Protein AF-A0AA43DIK2-F1 (afdb_monomer_lite)

Radius of gyration: 22.51 Å; chains: 1; bounding box: 60×52×58 Å

Sequence (444 aa):
MSSDTIATRGNHQPVWRYIPAGSDETRAGTTGIYTNPFGPLITGAAKLGAVPDFGFFAVPGVEPPTPFDVFPGAPSVTMGGTIVFKGNYTVGGIGRTGVFFRILKNKAIPSSEGALEPAAGTQPVVMIANNTDTIIPGTTTVFGSTSPPSAAGPKVVFAGFDNEETPTRGGIYLAPLAHKPQLRTLVRIGEPVPGQSASQTFKHLGEGGAFDGRYVGFWGAWGTATKTVRLYCPTEGSKDRIDYCNRQLVCEDGTIEQDPNSTCDFTGCWQEKQVPVNQGIFVHDVSPGMTQVVATTDSGFNEFLFWNYSGKTPCVSATGHGQEGAEDDGEPARWRSSAFVAVSAGVGETFKAAFKAVKGDVVGIYLGHGPGQVIETVLDTTMAGQMLDPDAPTGSTITELGLEREGLRADWLAINAKMGIEGGTEEEGMAGIYVTRVPNTPRR

Secondary structure (DSSP, 8-state):
------EEEEE-S--EEE--TTS--EEE--EEEEE-TTSS-EEEEETTTTSGGGGGGSPTT-SS----SB--S--EEETTTEEEEEEEEEETTEEEEEEEEEE--SB-B--TT--BSS-B-SPPPEEEEETTT-BPTTSSPBPSEEPPPEEETTEEEEEEES-SSS-SSEEEEEEESSSSPPPEEEEETTSBPTTS-TT-BEEEE-S--EESSSEEEEEEEEEEEEEEEEEEPPSSS-HHHHHHHTT-EEBTTS-EE--TT-EEETTEEEEEEEEEEEEEEEEEETTTTEEEEEEEGGGT--B--EEEEESB-SS-BTTS-TTSS--TTPPBPEEEEE--EEEEE-TTSPEEEEEEEEETTEEEEEEE-STTSPPEEEEETTSBHHHH-TTSPTT-EEEEEEEEEEEEETTEEEEEEEEE-TT--GGG-EEEEEEEEPPPPP--

Structure (mmCIF, N/CA/C/O backbone):
data_AF-A0AA43DIK2-F1
#
_entry.id   AF-A0AA43DIK2-F1
#
loop_
_atom_site.group_PDB
_atom_site.id
_atom_site.type_symbol
_atom_site.label_atom_id
_atom_site.label_alt_id
_atom_site.label_comp_id
_atom_site.label_asym_id
_atom_site.label_entity_id
_atom_site.label_seq_id
_atom_site.pdbx_PDB_ins_code
_atom_site.Cartn_x
_atom_site.Cartn_y
_atom_site.Cartn_z
_atom_site.occupancy
_atom_site.B_iso_or_equiv
_atom_site.auth_seq_id
_atom_site.auth_comp_id
_atom_site.auth_asym_id
_atom_site.auth_atom_id
_atom_site.pdbx_PDB_model_num
ATOM 1 N N . MET A 1 1 ? -2.678 -23.392 -5.376 1.00 44.75 1 MET A N 1
ATOM 2 C CA . MET A 1 1 ? -1.212 -23.401 -5.557 1.00 44.75 1 MET A CA 1
ATOM 3 C C . MET A 1 1 ? -0.620 -22.712 -4.349 1.00 44.75 1 MET A C 1
ATOM 5 O O . MET A 1 1 ? -0.864 -21.525 -4.191 1.00 44.75 1 MET A O 1
ATOM 9 N N . SER A 1 2 ? 0.058 -23.455 -3.480 1.00 58.19 2 SER A N 1
ATOM 10 C CA . SER A 1 2 ? 0.969 -22.879 -2.491 1.00 58.19 2 SER A CA 1
ATOM 11 C C . SER A 1 2 ? 2.255 -22.493 -3.219 1.00 58.19 2 SER A C 1
ATOM 13 O O . SER A 1 2 ? 2.742 -23.249 -4.058 1.00 58.19 2 SER A O 1
ATOM 15 N N . SER A 1 3 ? 2.747 -21.290 -2.970 1.00 71.31 3 SER A N 1
ATOM 16 C CA . SER A 1 3 ? 3.990 -20.772 -3.528 1.00 71.31 3 SER A CA 1
ATOM 17 C C . SER A 1 3 ? 4.672 -20.017 -2.402 1.00 71.31 3 SER A C 1
ATOM 19 O O . SER A 1 3 ? 4.048 -19.157 -1.784 1.00 71.31 3 SER A O 1
ATOM 21 N N . ASP A 1 4 ? 5.937 -20.340 -2.156 1.00 82.81 4 ASP A N 1
ATOM 22 C CA . ASP A 1 4 ? 6.760 -19.711 -1.113 1.00 82.81 4 ASP A CA 1
ATOM 23 C C . ASP A 1 4 ? 7.413 -18.418 -1.637 1.00 82.81 4 ASP A C 1
ATOM 25 O O . ASP A 1 4 ? 8.458 -17.965 -1.166 1.00 82.81 4 ASP A O 1
ATOM 29 N N . THR A 1 5 ? 6.822 -17.853 -2.692 1.00 90.50 5 THR A N 1
ATOM 30 C CA . THR A 1 5 ? 7.352 -16.697 -3.393 1.00 90.50 5 THR A CA 1
ATOM 31 C C . THR A 1 5 ? 6.924 -15.429 -2.682 1.00 90.50 5 THR A C 1
ATOM 33 O O . THR A 1 5 ? 5.740 -15.109 -2.591 1.00 90.50 5 THR A O 1
ATOM 36 N N . ILE A 1 6 ? 7.919 -14.675 -2.244 1.00 90.56 6 ILE A N 1
ATOM 37 C CA . ILE A 1 6 ? 7.770 -13.330 -1.712 1.00 90.56 6 ILE A CA 1
ATOM 38 C C . ILE A 1 6 ? 8.215 -12.324 -2.768 1.00 90.56 6 ILE A C 1
ATOM 40 O O . ILE A 1 6 ? 9.059 -12.620 -3.617 1.00 90.56 6 ILE A O 1
ATOM 44 N N . ALA A 1 7 ? 7.661 -11.119 -2.720 1.00 93.12 7 ALA A N 1
ATOM 45 C CA . ALA A 1 7 ? 8.205 -9.987 -3.449 1.00 93.12 7 ALA A CA 1
ATOM 46 C C . ALA A 1 7 ? 8.251 -8.774 -2.528 1.00 93.12 7 ALA A C 1
ATOM 48 O O . ALA A 1 7 ? 7.276 -8.460 -1.850 1.00 93.12 7 ALA A O 1
ATOM 49 N N . THR A 1 8 ? 9.385 -8.088 -2.532 1.00 92.25 8 THR A N 1
ATOM 50 C CA . THR A 1 8 ? 9.589 -6.849 -1.788 1.00 92.25 8 THR A CA 1
ATOM 51 C C . THR A 1 8 ? 10.147 -5.792 -2.717 1.00 92.25 8 THR A C 1
ATOM 53 O O . THR A 1 8 ? 10.883 -6.103 -3.655 1.00 92.25 8 THR A O 1
ATOM 56 N N . ARG A 1 9 ? 9.820 -4.532 -2.450 1.00 91.56 9 ARG A N 1
ATOM 57 C CA . ARG A 1 9 ? 10.582 -3.418 -3.013 1.00 91.56 9 ARG A CA 1
ATOM 58 C C . ARG A 1 9 ? 11.816 -3.163 -2.152 1.00 91.56 9 ARG A C 1
ATOM 60 O O . ARG A 1 9 ? 11.814 -3.484 -0.964 1.00 91.56 9 ARG A O 1
ATOM 67 N N . GLY A 1 10 ? 12.838 -2.559 -2.731 1.00 86.94 10 GLY A N 1
ATOM 68 C CA . GLY A 1 10 ? 14.021 -2.127 -1.998 1.00 86.94 10 GLY A CA 1
ATOM 69 C C . GLY A 1 10 ? 14.669 -0.934 -2.676 1.00 86.94 10 GLY A C 1
ATOM 70 O O . GLY A 1 10 ? 14.583 -0.800 -3.895 1.00 86.94 10 GLY A O 1
ATOM 71 N N . ASN A 1 11 ? 15.298 -0.091 -1.864 1.00 85.00 11 ASN A N 1
ATOM 72 C CA . ASN A 1 11 ? 16.116 1.029 -2.311 1.00 85.00 11 ASN A CA 1
ATOM 73 C C . ASN A 1 11 ? 17.556 0.777 -1.858 1.00 85.00 11 ASN A C 1
ATOM 75 O O . ASN A 1 11 ? 17.777 0.256 -0.764 1.00 85.00 11 ASN A O 1
ATOM 79 N N . HIS A 1 12 ? 18.523 1.122 -2.696 1.00 84.00 12 HIS A N 1
ATOM 80 C CA . HIS A 1 12 ? 19.944 0.929 -2.442 1.00 84.00 12 HIS A CA 1
ATOM 81 C C . HIS A 1 12 ? 20.787 1.881 -3.301 1.00 84.00 12 HIS A C 1
ATOM 83 O O . HIS A 1 12 ? 20.282 2.585 -4.174 1.00 84.00 12 HIS A O 1
ATOM 89 N N . GLN A 1 13 ? 22.099 1.887 -3.073 1.00 82.75 13 GLN A N 1
ATOM 90 C CA . GLN A 1 13 ? 23.045 2.613 -3.923 1.00 82.75 13 GLN A CA 1
ATOM 91 C C . GLN A 1 13 ? 23.014 2.088 -5.371 1.00 82.75 13 GLN A C 1
ATOM 93 O O . GLN A 1 13 ? 22.699 0.914 -5.569 1.00 82.75 13 GLN A O 1
ATOM 98 N N . PRO A 1 14 ? 23.346 2.904 -6.389 1.00 86.12 14 PRO A N 1
ATOM 99 C CA . PRO A 1 14 ? 23.343 2.461 -7.784 1.00 86.12 14 PRO A CA 1
ATOM 100 C C . PRO A 1 14 ? 24.164 1.181 -8.004 1.00 86.12 14 PRO A C 1
ATOM 102 O O . PRO A 1 14 ? 25.296 1.082 -7.528 1.00 86.12 14 PRO A O 1
ATOM 105 N N . VAL A 1 15 ? 23.618 0.224 -8.759 1.00 89.31 15 VAL A N 1
ATOM 106 C CA . VAL A 1 15 ? 24.242 -1.094 -9.011 1.00 89.31 15 VAL A CA 1
ATOM 107 C C . VAL A 1 15 ? 24.810 -1.260 -10.414 1.00 89.31 15 VAL A C 1
ATOM 109 O O . VAL A 1 15 ? 25.481 -2.252 -10.675 1.00 89.31 15 VAL A O 1
ATOM 112 N N . TRP A 1 16 ? 24.549 -0.318 -11.320 1.00 89.75 16 TRP A N 1
ATOM 113 C CA . TRP A 1 16 ? 25.027 -0.400 -12.698 1.00 89.75 16 TRP A CA 1
ATOM 114 C C . TRP A 1 16 ? 25.695 0.891 -13.147 1.00 89.75 16 TRP A C 1
ATOM 116 O O . TRP A 1 16 ? 25.300 1.978 -12.721 1.00 89.75 16 TRP A O 1
ATOM 126 N N . ARG A 1 17 ? 26.680 0.774 -14.039 1.00 88.94 17 ARG A N 1
ATOM 127 C CA . ARG A 1 17 ? 27.332 1.904 -14.706 1.00 88.94 17 ARG A CA 1
ATOM 128 C C . ARG A 1 17 ? 27.213 1.734 -16.208 1.00 88.94 17 ARG A C 1
ATOM 130 O O . ARG A 1 17 ? 27.363 0.633 -16.722 1.00 88.94 17 ARG A O 1
ATOM 137 N N . TYR A 1 18 ? 26.914 2.812 -16.913 1.00 84.44 18 TYR A N 1
ATOM 138 C CA . TYR A 1 18 ? 26.860 2.803 -18.369 1.00 84.44 18 TYR A CA 1
ATOM 139 C C . TYR A 1 18 ? 27.142 4.199 -18.914 1.00 84.44 18 TYR A C 1
ATOM 141 O O . TYR A 1 18 ? 27.015 5.189 -18.196 1.00 84.44 18 TYR A O 1
ATOM 149 N N . ILE A 1 19 ? 27.529 4.279 -20.183 1.00 83.88 19 ILE A N 1
ATOM 150 C CA . ILE A 1 19 ? 27.784 5.543 -20.875 1.00 83.88 19 ILE A CA 1
ATOM 151 C C . ILE A 1 19 ? 26.661 5.733 -21.901 1.00 83.88 19 ILE A C 1
ATOM 153 O O . ILE A 1 19 ? 26.646 5.026 -22.914 1.00 83.88 19 ILE A O 1
ATOM 157 N N . PRO A 1 20 ? 25.687 6.626 -21.649 1.00 78.31 20 PRO A N 1
ATOM 158 C CA . PRO A 1 20 ? 24.719 7.014 -22.664 1.00 78.31 20 PRO A CA 1
ATOM 159 C C . PRO A 1 20 ? 25.410 7.633 -23.889 1.00 78.31 20 PRO A C 1
ATOM 161 O O . PRO A 1 20 ? 26.499 8.203 -23.809 1.00 78.31 20 PRO A O 1
ATOM 164 N N . ALA A 1 21 ? 24.783 7.513 -25.060 1.00 75.88 21 ALA A N 1
ATOM 165 C CA . ALA A 1 21 ? 25.370 8.001 -26.304 1.00 75.88 21 ALA A CA 1
ATOM 166 C C . ALA A 1 21 ? 25.598 9.524 -26.254 1.00 75.88 21 ALA A C 1
ATOM 168 O O . ALA A 1 21 ? 24.645 10.298 -26.198 1.00 75.88 21 ALA A O 1
ATOM 169 N N . GLY A 1 22 ? 26.865 9.945 -26.315 1.00 74.62 22 GLY A N 1
ATOM 170 C CA . GLY A 1 22 ? 27.247 11.359 -26.313 1.00 74.62 22 GLY A CA 1
ATOM 171 C C . GLY A 1 22 ? 27.252 12.034 -24.937 1.00 74.62 22 GLY A C 1
ATOM 172 O O . GLY A 1 22 ? 27.276 13.261 -24.892 1.00 74.62 22 GLY A O 1
ATOM 173 N N . SER A 1 23 ? 27.235 11.272 -23.838 1.00 78.94 23 SER A N 1
ATOM 174 C CA . SER A 1 23 ? 27.356 11.799 -22.472 1.00 78.94 23 SER A CA 1
ATOM 175 C C . SER A 1 23 ? 28.487 11.130 -21.683 1.00 78.94 23 SER A C 1
ATOM 177 O O . SER A 1 23 ? 29.141 10.209 -22.171 1.00 78.94 23 SER A O 1
ATOM 179 N N . ASP A 1 24 ? 28.686 11.579 -20.442 1.00 84.12 24 ASP A N 1
ATOM 180 C CA . ASP A 1 24 ? 29.606 10.964 -19.481 1.00 84.12 24 ASP A CA 1
ATOM 181 C C . ASP A 1 24 ? 29.020 9.690 -18.838 1.00 84.12 24 ASP A C 1
ATOM 183 O O . ASP A 1 24 ? 27.828 9.385 -18.975 1.00 84.12 24 ASP A O 1
ATOM 187 N N . GLU A 1 25 ? 29.870 8.943 -18.120 1.00 84.75 25 GLU A N 1
ATOM 188 C CA . GLU A 1 25 ? 29.469 7.776 -17.323 1.00 84.75 25 GLU A CA 1
ATOM 189 C C . GLU A 1 25 ? 28.326 8.133 -16.363 1.00 84.75 25 GLU A C 1
ATOM 191 O O . GLU A 1 25 ? 28.391 9.090 -15.594 1.00 84.75 25 GLU A O 1
ATOM 196 N N . THR A 1 26 ? 27.282 7.311 -16.383 1.00 84.75 26 THR A N 1
ATOM 197 C CA . THR A 1 26 ? 26.098 7.425 -15.535 1.00 84.75 26 THR A CA 1
ATOM 198 C C . THR A 1 26 ? 25.955 6.176 -14.668 1.00 84.75 26 THR A C 1
ATOM 200 O O . THR A 1 26 ? 26.284 5.064 -15.089 1.00 84.75 26 THR A O 1
ATOM 203 N N . ARG A 1 27 ? 25.429 6.343 -13.448 1.00 86.50 27 ARG A N 1
ATOM 204 C CA . ARG A 1 27 ? 25.120 5.247 -12.516 1.00 86.50 27 ARG A CA 1
ATOM 205 C C . ARG A 1 27 ? 23.607 5.054 -12.400 1.00 86.50 27 ARG A C 1
ATOM 207 O O . ARG A 1 27 ? 22.879 6.036 -12.329 1.00 86.50 27 ARG A O 1
ATOM 214 N N . ALA A 1 28 ? 23.135 3.809 -12.380 1.00 87.69 28 ALA A N 1
ATOM 215 C CA . ALA A 1 28 ? 21.707 3.478 -12.403 1.00 87.69 28 ALA A CA 1
ATOM 216 C C . ALA A 1 28 ? 21.341 2.304 -11.478 1.00 87.69 28 ALA A C 1
ATOM 218 O O . ALA A 1 28 ? 22.211 1.610 -10.946 1.00 87.69 28 ALA A O 1
ATOM 219 N N . GLY A 1 29 ? 20.034 2.078 -11.307 1.00 86.31 29 GLY A N 1
ATOM 220 C CA . GLY A 1 29 ? 19.485 0.993 -10.496 1.00 86.31 29 GLY A CA 1
ATOM 221 C C . GLY A 1 29 ? 19.552 1.275 -8.999 1.00 86.31 29 GLY A C 1
ATOM 222 O O . GLY A 1 29 ? 20.215 0.543 -8.283 1.00 86.31 29 GLY A O 1
ATOM 223 N N . THR A 1 30 ? 18.893 2.328 -8.519 1.00 87.94 30 THR A N 1
ATOM 224 C CA . THR A 1 30 ? 18.793 2.647 -7.077 1.00 87.94 30 THR A CA 1
ATOM 225 C C . THR A 1 30 ? 17.589 2.004 -6.392 1.00 87.94 30 THR A C 1
ATOM 227 O O . THR A 1 30 ? 17.483 2.010 -5.170 1.00 87.94 30 THR A O 1
ATOM 230 N N . THR A 1 31 ? 16.668 1.430 -7.166 1.00 91.12 31 THR A N 1
ATOM 231 C CA . THR A 1 31 ? 15.449 0.808 -6.650 1.00 91.12 31 THR A CA 1
ATOM 232 C C . THR A 1 31 ? 14.985 -0.336 -7.544 1.00 91.12 31 THR A C 1
ATOM 234 O O . THR A 1 31 ? 15.252 -0.364 -8.757 1.00 91.12 31 THR A O 1
ATOM 237 N N . GLY A 1 32 ? 14.274 -1.287 -6.945 1.00 94.88 32 GLY A N 1
ATOM 238 C CA . GLY A 1 32 ? 13.760 -2.458 -7.634 1.00 94.88 32 GLY A CA 1
ATOM 239 C C . GLY A 1 32 ? 12.756 -3.268 -6.825 1.00 94.88 32 GLY A C 1
ATOM 240 O O . GLY A 1 32 ? 12.466 -2.989 -5.661 1.00 94.88 32 GLY A O 1
ATOM 241 N N . ILE A 1 33 ? 12.225 -4.294 -7.485 1.00 97.38 33 ILE A N 1
ATOM 242 C CA . ILE A 1 33 ? 11.408 -5.354 -6.899 1.00 97.38 33 ILE A CA 1
ATOM 243 C C . ILE A 1 33 ? 12.242 -6.629 -6.900 1.00 97.38 33 ILE A C 1
ATOM 245 O O . ILE A 1 33 ? 12.646 -7.098 -7.966 1.00 97.38 33 ILE A O 1
ATOM 249 N N . TYR A 1 34 ? 12.445 -7.211 -5.724 1.00 96.44 34 TYR A N 1
ATOM 250 C CA . TYR A 1 34 ? 13.205 -8.439 -5.513 1.00 96.44 34 TYR A CA 1
ATOM 251 C C . TYR A 1 34 ? 12.265 -9.554 -5.094 1.00 96.44 34 TYR A C 1
ATOM 253 O O . TYR A 1 34 ? 11.326 -9.341 -4.326 1.00 96.44 34 TYR A O 1
ATOM 261 N N . THR A 1 35 ? 12.494 -10.745 -5.626 1.00 96.88 35 THR A N 1
ATOM 262 C CA . THR A 1 35 ? 11.601 -11.886 -5.434 1.00 96.88 35 THR A CA 1
ATOM 263 C C . THR A 1 35 ? 12.367 -13.194 -5.558 1.00 96.88 35 THR A C 1
ATOM 265 O O . THR A 1 35 ? 13.490 -13.205 -6.049 1.00 96.88 35 THR A O 1
ATOM 268 N N . ASN A 1 36 ? 11.792 -14.298 -5.095 1.00 96.12 36 ASN A N 1
ATOM 269 C CA . ASN A 1 36 ? 12.447 -15.604 -5.023 1.00 96.12 36 ASN A CA 1
ATOM 270 C C . ASN A 1 36 ? 11.628 -16.752 -5.660 1.00 96.12 36 ASN A C 1
ATOM 272 O O . ASN A 1 36 ? 11.556 -17.841 -5.088 1.00 96.12 36 ASN A O 1
ATOM 276 N N . PRO A 1 37 ? 11.015 -16.583 -6.849 1.00 94.94 37 PRO A N 1
ATOM 277 C CA . PRO A 1 37 ? 10.149 -17.611 -7.438 1.00 94.94 37 PRO A CA 1
ATOM 278 C C . PRO A 1 37 ? 10.877 -18.924 -7.760 1.00 94.94 37 PRO A C 1
ATOM 280 O O . PRO A 1 37 ? 10.233 -19.943 -7.997 1.00 94.94 37 PRO A O 1
ATOM 283 N N . PHE A 1 38 ? 12.213 -18.907 -7.780 1.00 94.12 38 PHE A N 1
ATOM 284 C CA . PHE A 1 38 ? 13.064 -20.045 -8.135 1.00 94.12 38 PHE A CA 1
ATOM 285 C C . PHE A 1 38 ? 14.027 -20.453 -7.005 1.00 94.12 38 PHE A C 1
ATOM 287 O O . PHE A 1 38 ? 14.971 -21.194 -7.262 1.00 94.12 38 PHE A O 1
ATOM 294 N N . GLY A 1 39 ? 13.804 -19.972 -5.773 1.00 92.19 39 GLY A N 1
ATOM 295 C CA . GLY A 1 39 ? 14.645 -20.238 -4.598 1.00 92.19 39 GLY A CA 1
ATOM 296 C C . GLY A 1 39 ? 15.538 -19.049 -4.218 1.00 92.19 39 GLY A C 1
ATOM 297 O O . GLY A 1 39 ? 15.253 -18.400 -3.212 1.00 92.19 39 GLY A O 1
ATOM 298 N N . PRO A 1 40 ? 16.594 -18.724 -4.991 1.00 94.00 40 PRO A N 1
ATOM 299 C CA . PRO A 1 40 ? 17.416 -17.539 -4.746 1.00 94.00 40 PRO A CA 1
ATOM 300 C C . PRO A 1 40 ? 16.645 -16.226 -4.921 1.00 94.00 40 PRO A C 1
ATOM 302 O O . PRO A 1 40 ? 15.728 -16.140 -5.742 1.00 94.00 40 PRO A O 1
ATOM 305 N N . LEU A 1 41 ? 17.064 -15.186 -4.193 1.00 95.06 41 LEU A N 1
ATOM 306 C CA . LEU A 1 41 ? 16.593 -13.817 -4.403 1.00 95.06 41 LEU A CA 1
ATOM 307 C C . LEU A 1 41 ? 17.121 -13.284 -5.745 1.00 95.06 41 LEU A C 1
ATOM 309 O O . LEU A 1 41 ? 18.322 -13.326 -6.001 1.00 95.06 41 LEU A O 1
ATOM 313 N N . ILE A 1 42 ? 16.226 -12.775 -6.588 1.00 96.00 42 ILE A N 1
ATOM 314 C CA . ILE A 1 42 ? 16.519 -12.234 -7.920 1.00 96.00 42 ILE A CA 1
ATOM 315 C C . ILE A 1 42 ? 15.807 -10.895 -8.144 1.00 96.00 42 ILE A C 1
ATOM 317 O O . ILE A 1 42 ? 14.808 -10.584 -7.490 1.00 96.00 42 ILE A O 1
ATOM 321 N N . THR A 1 43 ? 16.273 -10.127 -9.130 1.00 96.56 43 THR A N 1
ATOM 322 C CA . THR A 1 43 ? 15.630 -8.878 -9.564 1.00 96.56 43 THR A CA 1
ATOM 323 C C . THR A 1 43 ? 14.436 -9.158 -10.478 1.00 96.56 43 THR A C 1
ATOM 325 O O . THR A 1 43 ? 14.579 -9.617 -11.615 1.00 96.56 43 THR A O 1
ATOM 328 N N . GLY A 1 44 ? 13.238 -8.847 -9.989 1.00 97.00 44 GLY A N 1
ATOM 329 C CA . GLY A 1 44 ? 11.982 -8.919 -10.728 1.00 97.00 44 GLY A CA 1
ATOM 330 C C . GLY A 1 44 ? 11.714 -7.681 -11.588 1.00 97.00 44 GLY A C 1
ATOM 331 O O . GLY A 1 44 ? 11.296 -7.831 -12.732 1.00 97.00 44 GLY A O 1
ATOM 332 N N . ALA A 1 45 ? 11.988 -6.477 -11.084 1.00 97.56 45 ALA A N 1
ATOM 333 C CA . ALA A 1 45 ? 11.943 -5.204 -11.818 1.00 97.56 45 ALA A CA 1
ATOM 334 C C . ALA A 1 45 ? 12.991 -4.239 -11.239 1.00 97.56 45 ALA A C 1
ATOM 336 O O . ALA A 1 45 ? 13.333 -4.373 -10.067 1.00 97.56 45 ALA A O 1
ATOM 337 N N . ALA A 1 46 ? 13.506 -3.289 -12.023 1.00 96.00 46 ALA A N 1
ATOM 338 C CA . ALA A 1 46 ? 14.526 -2.345 -11.555 1.00 96.00 46 ALA A CA 1
ATOM 339 C C . ALA A 1 46 ? 14.501 -1.012 -12.313 1.00 96.00 46 ALA A C 1
ATOM 341 O O . ALA A 1 46 ? 14.089 -0.961 -13.475 1.00 96.00 46 ALA A O 1
ATOM 342 N N . LYS A 1 47 ? 15.037 0.045 -11.687 1.00 95.00 47 LYS A N 1
ATOM 343 C CA . LYS A 1 47 ? 15.351 1.353 -12.301 1.00 95.00 47 LYS A CA 1
ATOM 344 C C . LYS A 1 47 ? 16.564 1.262 -13.239 1.00 95.00 47 LYS A C 1
ATOM 346 O O . LYS A 1 47 ? 17.587 1.915 -13.056 1.00 95.00 47 LYS A O 1
ATOM 351 N N . LEU A 1 48 ? 16.461 0.380 -14.229 1.00 95.12 48 LEU A N 1
ATOM 352 C CA . LEU A 1 48 ? 17.490 0.098 -15.234 1.00 95.12 48 LEU A CA 1
ATOM 353 C C . LEU A 1 48 ? 16.943 0.182 -16.665 1.00 95.12 48 LEU A C 1
ATOM 355 O O . LEU A 1 48 ? 17.680 -0.061 -17.607 1.00 95.12 48 LEU A O 1
ATOM 359 N N . GLY A 1 49 ? 15.673 0.555 -16.851 1.00 94.81 49 GLY A N 1
ATOM 360 C CA . GLY A 1 49 ? 15.017 0.556 -18.164 1.00 94.81 49 GLY A CA 1
ATOM 361 C C . GLY A 1 49 ? 15.651 1.453 -19.238 1.00 94.81 49 GLY A C 1
ATOM 362 O O . GLY A 1 49 ? 15.448 1.197 -20.418 1.00 94.81 49 GLY A O 1
ATOM 363 N N . ALA A 1 50 ? 16.435 2.466 -18.854 1.00 91.75 50 ALA A N 1
ATOM 364 C CA . ALA A 1 50 ? 17.213 3.292 -19.790 1.00 91.75 50 ALA A CA 1
ATOM 365 C C . ALA A 1 50 ? 18.574 2.684 -20.173 1.00 91.75 50 ALA A C 1
ATOM 367 O O . ALA A 1 50 ? 19.218 3.151 -21.110 1.00 91.75 50 ALA A O 1
ATOM 368 N N . VAL A 1 51 ? 19.039 1.663 -19.448 1.00 92.94 51 VAL A N 1
ATOM 369 C CA . VAL A 1 51 ? 20.306 0.992 -19.747 1.00 92.94 51 VAL A CA 1
ATOM 370 C C . VAL A 1 51 ? 20.099 0.095 -20.973 1.00 92.94 51 VAL A C 1
ATOM 372 O O . VAL A 1 51 ? 19.173 -0.722 -20.954 1.00 92.94 51 VAL A O 1
ATOM 375 N N . PRO A 1 52 ? 20.950 0.180 -22.016 1.00 90.38 52 PRO A N 1
ATOM 376 C CA . PRO A 1 52 ? 20.767 -0.574 -23.261 1.00 90.38 52 PRO A CA 1
ATOM 377 C C . PRO A 1 52 ? 20.555 -2.084 -23.070 1.00 90.38 52 PRO A C 1
ATOM 379 O O . PRO A 1 52 ? 19.661 -2.661 -23.687 1.00 90.38 52 PRO A O 1
ATOM 382 N N . ASP A 1 53 ? 21.307 -2.706 -22.158 1.00 92.25 53 ASP A N 1
ATOM 383 C CA . ASP A 1 53 ? 21.218 -4.145 -21.866 1.00 92.25 53 ASP A CA 1
ATOM 384 C C . ASP A 1 53 ? 19.919 -4.544 -21.145 1.00 92.25 53 ASP A C 1
ATOM 386 O O . ASP A 1 53 ? 19.540 -5.716 -21.126 1.00 92.25 53 ASP A O 1
ATOM 390 N N . PHE A 1 54 ? 19.211 -3.577 -20.556 1.00 95.88 54 PHE A N 1
ATOM 391 C CA . PHE A 1 54 ? 18.087 -3.808 -19.652 1.00 95.88 54 PHE A CA 1
ATOM 392 C C . PHE A 1 54 ? 16.799 -3.099 -20.070 1.00 95.88 54 PHE A C 1
ATOM 394 O O . PHE A 1 54 ? 15.892 -2.930 -19.252 1.00 95.88 54 PHE A O 1
ATOM 401 N N . GLY A 1 55 ? 16.658 -2.754 -21.353 1.00 95.56 55 GLY A N 1
ATOM 402 C CA . GLY A 1 55 ? 15.452 -2.111 -21.890 1.00 95.56 55 GLY A CA 1
ATOM 403 C C . GLY A 1 55 ? 14.148 -2.885 -21.632 1.00 95.56 55 GLY A C 1
ATOM 404 O O . GLY A 1 55 ? 13.071 -2.302 -21.607 1.00 95.56 55 GLY A O 1
ATOM 405 N N . PHE A 1 56 ? 14.210 -4.189 -21.340 1.00 96.31 56 PHE A N 1
ATOM 406 C CA . PHE A 1 56 ? 13.039 -4.976 -20.925 1.00 96.31 56 PHE A CA 1
ATOM 407 C C . PHE A 1 56 ? 12.485 -4.597 -19.534 1.00 96.31 56 PHE A C 1
ATOM 409 O O . PHE A 1 56 ? 11.368 -4.999 -19.198 1.00 96.31 56 PHE A O 1
ATOM 416 N N . PHE A 1 57 ? 13.236 -3.841 -18.724 1.00 97.62 57 PHE A N 1
ATOM 417 C CA . PHE A 1 57 ? 12.751 -3.207 -17.493 1.00 97.62 57 PHE A CA 1
ATOM 418 C C . PHE A 1 57 ? 12.110 -1.832 -17.726 1.00 97.62 57 PHE A C 1
ATOM 420 O O . PHE A 1 57 ? 11.579 -1.258 -16.776 1.00 97.62 57 PHE A O 1
ATOM 427 N N . ALA A 1 58 ? 12.159 -1.290 -18.946 1.00 97.75 58 ALA A N 1
ATOM 428 C CA . ALA A 1 58 ? 11.594 0.017 -19.256 1.00 97.75 58 ALA A CA 1
ATOM 429 C C . ALA A 1 58 ? 10.069 0.047 -19.119 1.00 97.75 58 ALA A C 1
ATOM 431 O O . ALA A 1 58 ? 9.379 -0.976 -19.206 1.00 97.75 58 ALA A O 1
ATOM 432 N N . VAL A 1 59 ? 9.548 1.259 -18.944 1.00 97.81 59 VAL A N 1
ATOM 433 C CA . VAL A 1 59 ? 8.116 1.540 -18.985 1.00 97.81 59 VAL A CA 1
ATOM 434 C C . VAL A 1 59 ? 7.584 1.174 -20.379 1.00 97.81 59 VAL A C 1
ATOM 436 O O . VAL A 1 59 ? 8.040 1.738 -21.377 1.00 97.81 59 VAL A O 1
ATOM 439 N N . PRO A 1 60 ? 6.615 0.249 -20.494 1.00 97.00 60 PRO A N 1
ATOM 440 C CA . PRO A 1 60 ? 6.134 -0.202 -21.796 1.00 97.00 60 PRO A CA 1
ATOM 441 C C . PRO A 1 60 ? 5.460 0.915 -22.599 1.00 97.00 60 PRO A C 1
ATOM 443 O O . PRO A 1 60 ? 4.566 1.593 -22.094 1.00 97.00 60 PRO A O 1
ATOM 446 N N . GLY A 1 61 ? 5.825 1.040 -23.878 1.00 93.00 61 GLY A N 1
ATOM 447 C CA . GLY A 1 61 ? 5.190 1.972 -24.815 1.00 93.00 61 GLY A CA 1
ATOM 448 C C . GLY A 1 61 ? 5.650 3.428 -24.697 1.00 93.00 61 GLY A C 1
ATOM 449 O O . GLY A 1 61 ? 4.963 4.307 -25.212 1.00 93.00 61 GLY A O 1
ATOM 450 N N . VAL A 1 62 ? 6.780 3.685 -24.030 1.00 94.25 62 VAL A N 1
ATOM 451 C CA . VAL A 1 62 ? 7.400 5.013 -23.937 1.00 94.25 62 VAL A CA 1
ATOM 452 C C . VAL A 1 62 ? 8.707 5.017 -24.724 1.00 94.25 62 VAL A C 1
ATOM 454 O O . VAL A 1 62 ? 9.553 4.151 -24.516 1.00 94.25 62 VAL A O 1
ATOM 457 N N . GLU A 1 63 ? 8.857 6.001 -25.610 1.00 90.81 63 GLU A N 1
ATOM 458 C CA . GLU A 1 63 ? 10.055 6.213 -26.424 1.00 90.81 63 GLU A CA 1
ATOM 459 C C . GLU A 1 63 ? 10.625 7.620 -26.171 1.00 90.81 63 GLU A C 1
ATOM 461 O O . GLU A 1 63 ? 9.857 8.590 -26.216 1.00 90.81 63 GLU A O 1
ATOM 466 N N . PRO A 1 64 ? 11.944 7.767 -25.933 1.00 91.50 64 PRO A N 1
ATOM 467 C CA . PRO A 1 64 ? 12.946 6.697 -25.793 1.00 91.50 64 PRO A CA 1
ATOM 468 C C . PRO A 1 64 ? 12.721 5.818 -24.537 1.00 91.50 64 PRO A C 1
ATOM 470 O O . PRO A 1 64 ? 11.936 6.209 -23.663 1.00 91.50 64 PRO A O 1
ATOM 473 N N . PRO A 1 65 ? 13.407 4.658 -24.411 1.00 93.50 65 PRO A N 1
ATOM 474 C CA . PRO A 1 65 ? 13.279 3.767 -23.258 1.00 93.50 65 PRO A CA 1
ATOM 475 C C . PRO A 1 65 ? 13.422 4.512 -21.930 1.00 93.50 65 PRO A C 1
ATOM 477 O O . PRO A 1 65 ? 14.479 5.042 -21.590 1.00 93.50 65 PRO A O 1
ATOM 480 N N . THR A 1 66 ? 12.321 4.564 -21.187 1.00 94.38 66 THR A N 1
ATOM 481 C CA . THR A 1 66 ? 12.210 5.327 -19.942 1.00 94.38 66 THR A CA 1
ATOM 482 C C . THR A 1 66 ? 12.237 4.361 -18.756 1.00 94.38 66 THR A C 1
ATOM 484 O O . THR A 1 66 ? 11.497 3.370 -18.766 1.00 94.38 66 THR A O 1
ATOM 487 N N . PRO A 1 67 ? 13.084 4.586 -17.736 1.00 95.12 67 PRO A N 1
ATOM 488 C CA . PRO A 1 67 ? 13.089 3.763 -16.538 1.00 95.12 67 PRO A CA 1
ATOM 489 C C . PRO A 1 67 ? 11.898 4.126 -15.642 1.00 95.12 67 PRO A C 1
ATOM 491 O O . PRO A 1 67 ? 11.320 5.204 -15.749 1.00 95.12 67 PRO A O 1
ATOM 494 N N . PHE A 1 68 ? 11.543 3.229 -14.728 1.00 95.81 68 PHE A N 1
ATOM 495 C CA . PHE A 1 68 ? 10.706 3.612 -13.594 1.00 95.81 68 PHE A CA 1
ATOM 496 C C . PHE A 1 68 ? 11.504 4.498 -12.636 1.00 95.81 68 PHE A C 1
ATOM 498 O O . PHE A 1 68 ? 12.671 4.208 -12.376 1.00 95.81 68 PHE A O 1
ATOM 505 N N . ASP A 1 69 ? 10.863 5.521 -12.080 1.00 91.50 69 ASP A N 1
ATOM 506 C CA . ASP A 1 69 ? 11.447 6.383 -11.051 1.00 91.50 69 ASP A CA 1
ATOM 507 C C . ASP A 1 69 ? 11.483 5.634 -9.715 1.00 91.50 69 ASP A C 1
ATOM 509 O O . ASP A 1 69 ? 12.517 5.583 -9.056 1.00 91.50 69 ASP A O 1
ATOM 513 N N . VAL A 1 70 ? 10.362 4.990 -9.362 1.00 90.00 70 VAL A N 1
ATOM 514 C CA . VAL A 1 70 ? 10.173 4.222 -8.124 1.00 90.00 70 VAL A CA 1
ATOM 515 C C . VAL A 1 70 ? 9.024 3.214 -8.270 1.00 90.00 70 VAL A C 1
ATOM 517 O O . VAL A 1 70 ? 8.165 3.342 -9.149 1.00 90.00 70 VAL A O 1
ATOM 520 N N . PHE A 1 71 ? 8.982 2.220 -7.378 1.00 93.44 71 PHE A N 1
ATOM 521 C CA . PHE A 1 71 ? 7.914 1.218 -7.261 1.00 93.44 71 PHE A CA 1
ATOM 522 C C . PHE A 1 71 ? 7.134 1.405 -5.941 1.00 93.44 71 PHE A C 1
ATOM 524 O O . PHE A 1 71 ? 7.523 0.833 -4.917 1.00 93.44 71 PHE A O 1
ATOM 531 N N . PRO A 1 72 ? 6.072 2.238 -5.901 1.00 88.56 72 PRO A N 1
ATOM 532 C CA . PRO A 1 72 ? 5.357 2.543 -4.663 1.00 88.56 72 PRO A CA 1
ATOM 533 C C . PRO A 1 72 ? 4.500 1.380 -4.150 1.00 88.56 72 PRO A C 1
ATOM 535 O O . PRO A 1 72 ? 3.810 0.705 -4.914 1.00 88.56 72 PRO A O 1
ATOM 538 N N . GLY A 1 73 ? 4.464 1.231 -2.823 1.00 87.38 73 GLY A N 1
ATOM 539 C CA . GLY A 1 73 ? 3.708 0.182 -2.133 1.00 87.38 73 GLY A CA 1
ATOM 540 C C . GLY A 1 73 ? 4.294 -1.219 -2.320 1.00 87.38 73 GLY A C 1
ATOM 541 O O . GLY A 1 73 ? 5.272 -1.419 -3.037 1.00 87.38 73 GLY A O 1
ATOM 542 N N . ALA A 1 74 ? 3.721 -2.212 -1.636 1.00 89.19 74 ALA A N 1
ATOM 543 C CA . ALA A 1 74 ? 4.185 -3.586 -1.819 1.00 89.19 74 ALA A CA 1
ATOM 544 C C . ALA A 1 74 ? 3.814 -4.088 -3.231 1.00 89.19 74 ALA A C 1
ATOM 546 O O . ALA A 1 74 ? 2.717 -3.782 -3.701 1.00 89.19 74 ALA A O 1
ATOM 547 N N . PRO A 1 75 ? 4.653 -4.877 -3.910 1.00 94.88 75 PRO A N 1
ATOM 548 C CA . PRO A 1 75 ? 4.223 -5.656 -5.069 1.00 94.88 75 PRO A CA 1
ATOM 549 C C . PRO A 1 75 ? 3.328 -6.831 -4.634 1.00 94.88 75 PRO A C 1
ATOM 551 O O . PRO A 1 75 ? 3.324 -7.225 -3.470 1.00 94.88 75 PRO A O 1
ATOM 554 N N . SER A 1 76 ? 2.578 -7.407 -5.570 1.00 95.50 76 SER A N 1
ATOM 555 C CA . SER A 1 76 ? 1.825 -8.652 -5.378 1.00 95.50 76 SER A CA 1
ATOM 556 C C . SER A 1 76 ? 2.425 -9.764 -6.240 1.00 95.50 76 SER A C 1
ATOM 558 O O . SER A 1 76 ? 2.930 -9.510 -7.337 1.00 95.50 76 SER A O 1
ATOM 560 N N . VAL A 1 77 ? 2.386 -10.999 -5.742 1.00 94.56 77 VAL A N 1
ATOM 561 C CA . VAL A 1 77 ? 2.883 -12.190 -6.442 1.00 94.56 77 VAL A CA 1
ATOM 562 C C . VAL A 1 77 ? 1.715 -13.082 -6.800 1.00 94.56 77 VAL A C 1
ATOM 564 O O . VAL A 1 77 ? 0.844 -13.352 -5.976 1.00 94.56 77 VAL A O 1
ATOM 567 N N . THR A 1 78 ? 1.728 -13.609 -8.020 1.00 95.06 78 THR A N 1
ATOM 568 C CA . THR A 1 78 ? 0.731 -14.580 -8.441 1.00 95.06 78 THR A CA 1
ATOM 569 C C . THR A 1 78 ? 1.281 -15.589 -9.437 1.00 95.06 78 THR A C 1
ATOM 571 O O . THR A 1 78 ? 2.330 -15.392 -10.054 1.00 95.06 78 THR A O 1
ATOM 574 N N . MET A 1 79 ? 0.586 -16.720 -9.570 1.00 93.19 79 MET A N 1
ATOM 575 C CA . MET A 1 79 ? 0.950 -17.808 -10.489 1.00 93.19 79 MET A CA 1
ATOM 576 C C . MET A 1 79 ? 2.416 -18.286 -10.346 1.00 93.19 79 MET A C 1
ATOM 578 O O . MET A 1 79 ? 3.035 -18.693 -11.326 1.00 93.19 79 MET A O 1
ATOM 582 N N . GLY A 1 80 ? 2.982 -18.202 -9.134 1.00 90.62 80 GLY A N 1
ATOM 583 C CA . GLY A 1 80 ? 4.316 -18.699 -8.753 1.00 90.62 80 GLY A CA 1
ATOM 584 C C . GLY A 1 80 ? 5.525 -17.940 -9.315 1.00 90.62 80 GLY A C 1
ATOM 585 O O . GLY A 1 80 ? 6.626 -18.099 -8.810 1.00 90.62 80 GLY A O 1
ATOM 586 N N . GLY A 1 81 ? 5.351 -17.114 -10.343 1.00 94.56 81 GLY A N 1
ATOM 587 C CA . GLY A 1 81 ? 6.459 -16.411 -10.997 1.00 94.56 81 GLY A CA 1
ATOM 588 C C . GLY A 1 81 ? 6.033 -15.144 -11.721 1.00 94.56 81 GLY A C 1
ATOM 589 O O . GLY A 1 81 ? 6.703 -14.732 -12.660 1.00 94.56 81 GLY A O 1
ATOM 590 N N . THR A 1 82 ? 4.903 -14.550 -11.342 1.00 97.69 82 THR A N 1
ATOM 591 C CA . THR A 1 82 ? 4.445 -13.269 -11.888 1.00 97.69 82 THR A CA 1
ATOM 592 C C . THR A 1 82 ? 4.413 -12.240 -10.774 1.00 97.69 82 THR A C 1
ATOM 594 O O . THR A 1 82 ? 3.767 -12.466 -9.752 1.00 97.69 82 THR A O 1
ATOM 597 N N . ILE A 1 83 ? 5.089 -11.113 -10.984 1.00 98.06 83 ILE A N 1
ATOM 598 C CA . ILE A 1 83 ? 4.978 -9.942 -10.113 1.00 98.06 83 ILE A CA 1
ATOM 599 C C . ILE A 1 83 ? 3.999 -8.947 -10.728 1.00 98.06 83 ILE A C 1
ATOM 601 O O . ILE A 1 83 ? 3.982 -8.759 -11.945 1.00 98.06 83 ILE A O 1
ATOM 605 N N . VAL A 1 84 ? 3.196 -8.306 -9.888 1.00 98.31 84 VAL A N 1
ATOM 606 C CA . VAL A 1 84 ? 2.243 -7.257 -10.260 1.00 98.31 84 VAL A CA 1
ATOM 607 C C . VAL A 1 84 ? 2.493 -6.068 -9.342 1.00 98.31 84 VAL A C 1
ATOM 609 O O . VAL A 1 84 ? 2.594 -6.238 -8.130 1.00 98.31 84 VAL A O 1
ATOM 612 N N . PHE A 1 85 ? 2.657 -4.871 -9.893 1.00 98.12 85 PHE A N 1
ATOM 613 C CA . PHE A 1 85 ? 3.169 -3.731 -9.134 1.00 98.12 85 PHE A CA 1
ATOM 614 C C . PHE A 1 85 ? 2.666 -2.389 -9.663 1.00 98.12 85 PHE A C 1
ATOM 616 O O . PHE A 1 85 ? 2.286 -2.268 -10.828 1.00 98.12 85 PHE A O 1
ATOM 623 N N . LYS A 1 86 ? 2.689 -1.374 -8.793 1.00 97.06 86 LYS A N 1
ATOM 624 C CA . LYS A 1 86 ? 2.573 0.032 -9.187 1.00 97.06 86 LYS A CA 1
ATOM 625 C C . LYS A 1 86 ? 3.966 0.556 -9.529 1.00 97.06 86 LYS A C 1
ATOM 627 O O . LYS A 1 86 ? 4.928 0.256 -8.824 1.00 97.06 86 LYS A O 1
ATOM 632 N N . GLY A 1 87 ? 4.069 1.319 -10.609 1.00 96.19 87 GLY A N 1
ATOM 633 C CA . GLY A 1 87 ? 5.302 1.985 -11.020 1.00 96.19 87 GLY A CA 1
ATOM 634 C C . GLY A 1 87 ? 5.041 3.457 -11.297 1.00 96.19 87 GLY A C 1
ATOM 635 O O . GLY A 1 87 ? 4.072 3.785 -11.986 1.00 96.19 87 GLY A O 1
ATOM 636 N N . ASN A 1 88 ? 5.904 4.324 -10.773 1.00 94.94 88 ASN A N 1
ATOM 637 C CA . ASN A 1 88 ? 5.945 5.737 -11.137 1.00 94.94 88 ASN A CA 1
ATOM 638 C C . ASN A 1 88 ? 7.077 5.966 -12.139 1.00 94.94 88 ASN A C 1
ATOM 640 O O . ASN A 1 88 ? 8.079 5.252 -12.114 1.00 94.94 88 ASN A O 1
ATOM 644 N N . TYR A 1 89 ? 6.893 6.916 -13.044 1.00 94.50 89 TYR A N 1
ATOM 645 C CA . TYR A 1 89 ? 7.858 7.236 -14.093 1.00 94.50 89 TYR A CA 1
ATOM 646 C C . TYR A 1 89 ? 7.637 8.655 -14.608 1.00 94.50 89 TYR A C 1
ATOM 648 O O . TYR A 1 89 ? 6.513 9.156 -14.573 1.00 94.50 89 TYR A O 1
ATOM 656 N N . THR A 1 90 ? 8.674 9.283 -15.150 1.00 93.00 90 THR A N 1
ATOM 657 C CA . THR A 1 90 ? 8.598 10.668 -15.621 1.00 93.00 90 THR A CA 1
ATOM 658 C C . THR A 1 90 ? 8.751 10.745 -17.136 1.00 93.00 90 THR A C 1
ATOM 660 O O . THR A 1 90 ? 9.698 10.217 -17.710 1.00 93.00 90 THR A O 1
ATOM 663 N N . VAL A 1 91 ? 7.822 11.439 -17.804 1.00 91.94 91 VAL A N 1
ATOM 664 C CA . VAL A 1 91 ? 7.884 11.702 -19.254 1.00 91.94 91 VAL A CA 1
ATOM 665 C C . VAL A 1 91 ? 7.709 13.192 -19.497 1.00 91.94 91 VAL A C 1
ATOM 667 O O . VAL A 1 91 ? 6.695 13.772 -19.107 1.00 91.94 91 VAL A O 1
ATOM 670 N N . GLY A 1 92 ? 8.699 13.820 -20.138 1.00 88.56 92 GLY A N 1
ATOM 671 C CA . GLY A 1 92 ? 8.680 15.261 -20.412 1.00 88.56 92 GLY A CA 1
ATOM 672 C C . GLY A 1 92 ? 8.609 16.120 -19.144 1.00 88.56 92 GLY A C 1
ATOM 673 O O . GLY A 1 92 ? 7.936 17.145 -19.146 1.00 88.56 92 GLY A O 1
ATOM 674 N N . GLY A 1 93 ? 9.231 15.667 -18.047 1.00 86.62 93 GLY A N 1
ATOM 675 C CA . GLY A 1 93 ? 9.192 16.343 -16.744 1.00 86.62 93 GLY A CA 1
ATOM 676 C C . GLY A 1 93 ? 7.867 16.206 -15.984 1.00 86.62 93 GLY A C 1
ATOM 677 O O . GLY A 1 93 ? 7.700 16.829 -14.942 1.00 86.62 93 GLY A O 1
ATOM 678 N N . ILE A 1 94 ? 6.919 15.407 -16.486 1.00 89.75 94 ILE A N 1
ATOM 679 C CA . ILE A 1 94 ? 5.627 15.171 -15.836 1.00 89.75 94 ILE A CA 1
ATOM 680 C C . ILE A 1 94 ? 5.628 13.775 -15.217 1.00 89.75 94 ILE A C 1
ATOM 682 O O . ILE A 1 94 ? 5.765 12.782 -15.938 1.00 89.75 94 ILE A O 1
ATOM 686 N N . GLY A 1 95 ? 5.421 13.713 -13.900 1.00 90.44 95 GLY A N 1
ATOM 687 C CA . GLY A 1 95 ? 5.268 12.464 -13.159 1.00 90.44 95 GLY A CA 1
ATOM 688 C C . GLY A 1 95 ? 4.016 11.696 -13.588 1.00 90.44 95 GLY A C 1
ATOM 689 O O . GLY A 1 95 ? 2.915 12.245 -13.680 1.00 90.44 95 GLY A O 1
ATOM 690 N N . ARG A 1 96 ? 4.192 10.410 -13.875 1.00 94.94 96 ARG A N 1
ATOM 691 C CA . ARG A 1 96 ? 3.165 9.461 -14.310 1.00 94.94 96 ARG A CA 1
ATOM 692 C C . ARG A 1 96 ? 3.137 8.262 -13.380 1.00 94.94 96 ARG A C 1
ATOM 694 O O . ARG A 1 96 ? 4.099 7.968 -12.674 1.00 94.94 96 ARG A O 1
ATOM 701 N N . THR A 1 97 ? 2.019 7.550 -13.398 1.00 95.31 97 THR A N 1
ATOM 702 C CA . THR A 1 97 ? 1.844 6.338 -12.602 1.00 95.31 97 THR A CA 1
ATOM 703 C C . THR A 1 97 ? 1.028 5.303 -13.356 1.00 95.31 97 THR A C 1
ATOM 705 O O . THR A 1 97 ? 0.215 5.639 -14.225 1.00 95.31 97 THR A O 1
ATOM 708 N N . GLY A 1 98 ? 1.239 4.036 -13.024 1.00 97.50 98 GLY A N 1
ATOM 709 C CA . GLY A 1 98 ? 0.433 2.949 -13.547 1.00 97.50 98 GLY A CA 1
ATOM 710 C C . GLY A 1 98 ? 0.607 1.635 -12.805 1.00 97.50 98 GLY A C 1
ATOM 711 O O . GLY A 1 98 ? 1.411 1.504 -11.881 1.00 97.50 98 GLY A O 1
ATOM 712 N N . VAL A 1 99 ? -0.165 0.655 -13.258 1.00 98.50 99 VAL A N 1
ATOM 713 C CA . VAL A 1 99 ? -0.193 -0.723 -12.781 1.00 98.50 99 VAL A CA 1
ATOM 714 C C . VAL A 1 99 ? 0.363 -1.625 -13.873 1.00 98.50 99 VAL A C 1
ATOM 716 O O . VAL A 1 99 ? -0.082 -1.591 -15.024 1.00 98.50 99 VAL A O 1
ATOM 719 N N . PHE A 1 100 ? 1.331 -2.452 -13.501 1.00 98.75 100 PHE A N 1
ATOM 720 C CA . PHE A 1 100 ? 2.112 -3.281 -14.405 1.00 98.75 100 PHE A CA 1
ATOM 721 C C . PHE A 1 100 ? 2.216 -4.706 -13.872 1.00 98.75 100 PHE A C 1
ATOM 723 O O . PHE A 1 100 ? 2.042 -4.959 -12.680 1.00 98.75 100 PHE A O 1
ATOM 730 N N . PHE A 1 101 ? 2.554 -5.643 -14.750 1.00 98.69 101 PHE A N 1
ATOM 731 C CA . PHE A 1 101 ? 3.009 -6.965 -14.345 1.00 98.69 101 PHE A CA 1
ATOM 732 C C . PHE A 1 101 ? 4.219 -7.405 -15.156 1.00 98.69 101 PHE A C 1
ATOM 734 O O . PHE A 1 101 ? 4.492 -6.889 -16.239 1.00 98.69 101 PHE A O 1
ATOM 741 N N . ARG A 1 102 ? 4.941 -8.392 -14.633 1.00 98.44 102 ARG A N 1
ATOM 742 C CA . ARG A 1 102 ? 6.032 -9.051 -15.342 1.00 98.44 102 ARG A CA 1
ATOM 743 C C . ARG A 1 102 ? 6.041 -10.533 -15.010 1.00 98.44 102 ARG A C 1
ATOM 745 O O . ARG A 1 102 ? 5.994 -10.916 -13.842 1.00 98.44 102 ARG A O 1
ATOM 752 N N . ILE A 1 103 ? 6.113 -11.357 -16.049 1.00 97.94 103 ILE A N 1
ATOM 753 C CA . ILE A 1 103 ? 6.282 -12.802 -15.913 1.00 97.94 103 ILE A CA 1
ATOM 754 C C . ILE A 1 103 ? 7.781 -13.088 -15.848 1.00 97.94 103 ILE A C 1
ATOM 756 O O . ILE A 1 103 ? 8.548 -12.656 -16.705 1.00 97.94 103 ILE A O 1
ATOM 760 N N . LEU A 1 104 ? 8.198 -13.817 -14.822 1.00 97.69 104 LEU A N 1
ATOM 761 C CA . LEU A 1 104 ? 9.590 -14.146 -14.556 1.00 97.69 104 LEU A CA 1
ATOM 762 C C . LEU A 1 104 ? 9.881 -15.565 -15.045 1.00 97.69 104 LEU A C 1
ATOM 764 O O . LEU A 1 104 ? 9.044 -16.470 -14.949 1.00 97.69 104 LEU A O 1
ATOM 768 N N . LYS A 1 105 ? 11.083 -15.773 -15.577 1.00 96.69 105 LYS A N 1
ATOM 769 C CA . LYS A 1 105 ? 11.571 -17.083 -16.023 1.00 96.69 105 LYS A CA 1
ATOM 770 C C . LYS A 1 105 ? 12.941 -17.337 -15.417 1.00 96.69 105 LYS A C 1
ATOM 772 O O . LYS A 1 105 ? 13.757 -16.429 -15.402 1.00 96.69 105 LYS A O 1
ATOM 777 N N . ASN A 1 106 ? 13.198 -18.564 -14.968 1.00 96.25 106 ASN A N 1
ATOM 778 C CA . ASN A 1 106 ? 14.514 -18.960 -14.469 1.00 96.25 106 ASN A CA 1
ATOM 779 C C . ASN A 1 106 ? 15.505 -19.050 -15.642 1.00 96.25 106 ASN A C 1
ATOM 781 O O . ASN A 1 106 ? 15.654 -20.110 -16.253 1.00 96.25 106 ASN A O 1
ATOM 785 N N . LYS A 1 107 ? 16.056 -17.904 -16.048 1.00 97.06 107 LYS A N 1
ATOM 786 C CA . LYS A 1 107 ? 16.946 -17.734 -17.201 1.00 97.06 107 LYS A CA 1
ATOM 787 C C . LYS A 1 107 ? 17.906 -16.573 -16.948 1.00 97.06 107 LYS A C 1
ATOM 789 O O . LYS A 1 107 ? 17.470 -15.540 -16.437 1.00 97.06 107 LYS A O 1
ATOM 794 N N . ALA A 1 108 ? 19.152 -16.715 -17.403 1.00 96.88 108 ALA A N 1
ATOM 795 C CA . ALA A 1 108 ? 20.111 -15.620 -17.528 1.00 96.88 108 ALA A CA 1
ATOM 796 C C . ALA A 1 108 ? 19.520 -14.357 -18.156 1.00 96.88 108 ALA A C 1
ATOM 798 O O . ALA A 1 108 ? 18.702 -14.414 -19.082 1.00 96.88 108 ALA A O 1
ATOM 799 N N . ILE A 1 109 ? 20.035 -13.218 -17.701 1.00 96.50 109 ILE A N 1
ATOM 800 C CA . ILE A 1 109 ? 19.953 -11.950 -18.423 1.00 96.50 109 ILE A CA 1
ATOM 801 C C . ILE A 1 109 ? 21.298 -11.744 -19.131 1.00 96.50 109 ILE A C 1
ATOM 803 O O . ILE A 1 109 ? 22.314 -11.605 -18.451 1.00 96.50 109 ILE A O 1
ATOM 807 N N . PRO A 1 110 ? 21.340 -11.740 -20.474 1.00 93.94 110 PRO A N 1
ATOM 808 C CA . PRO A 1 110 ? 22.534 -11.335 -21.204 1.00 93.94 110 PRO A CA 1
ATOM 809 C C . PRO A 1 110 ? 22.836 -9.859 -20.931 1.00 93.94 110 PRO A C 1
ATOM 811 O O . PRO A 1 110 ? 21.930 -9.033 -21.007 1.00 93.94 110 PRO A O 1
ATOM 814 N N . SER A 1 111 ? 24.093 -9.531 -20.647 1.00 91.31 111 SER A N 1
ATOM 815 C CA . SER A 1 111 ? 24.573 -8.151 -20.561 1.00 91.31 111 SER A CA 1
ATOM 816 C C . SER A 1 111 ? 25.955 -8.033 -21.199 1.00 91.31 111 SER A C 1
ATOM 818 O O . SER A 1 111 ? 26.630 -9.040 -21.439 1.00 91.31 111 SER A O 1
ATOM 820 N N . SER A 1 112 ? 26.379 -6.803 -21.461 1.00 86.81 112 SER A N 1
ATOM 821 C CA . SER A 1 112 ? 27.721 -6.476 -21.945 1.00 86.81 112 SER A CA 1
ATOM 822 C C . SER A 1 112 ? 28.838 -6.904 -20.982 1.00 86.81 112 SER A C 1
ATOM 824 O O . SER A 1 112 ? 29.948 -7.175 -21.436 1.00 86.81 112 SER A O 1
ATOM 826 N N . GLU A 1 113 ? 28.544 -7.058 -19.686 1.00 87.25 113 GLU A N 1
ATOM 827 C CA . GLU A 1 113 ? 29.485 -7.538 -18.659 1.00 87.25 113 GLU A CA 1
ATOM 828 C C . GLU A 1 113 ? 29.436 -9.065 -18.446 1.00 87.25 113 GLU A C 1
ATOM 830 O O . GLU A 1 113 ? 30.147 -9.610 -17.602 1.00 87.25 113 GLU A O 1
ATOM 835 N N . GLY A 1 114 ? 28.616 -9.781 -19.222 1.00 91.12 114 GLY A N 1
ATOM 836 C CA . GLY A 1 114 ? 28.395 -11.221 -19.091 1.00 91.12 114 GLY A CA 1
ATOM 837 C C . GLY A 1 114 ? 26.960 -11.574 -18.701 1.00 91.12 114 GLY A C 1
ATOM 838 O O . GLY A 1 114 ? 26.107 -10.714 -18.482 1.00 91.12 114 GLY A O 1
ATOM 839 N N . ALA A 1 115 ? 26.653 -12.869 -18.664 1.00 94.31 115 ALA A N 1
ATOM 840 C CA . ALA A 1 115 ? 25.328 -13.331 -18.264 1.00 94.31 115 ALA A CA 1
ATOM 841 C C . ALA A 1 115 ? 25.139 -13.175 -16.747 1.00 94.31 115 ALA A C 1
ATOM 843 O O . ALA A 1 115 ? 25.939 -13.688 -15.967 1.00 94.31 115 ALA A O 1
ATOM 844 N N . LEU A 1 116 ? 24.062 -12.505 -16.335 1.00 93.94 116 LEU A N 1
ATOM 845 C CA . LEU A 1 116 ? 23.668 -12.403 -14.931 1.00 93.94 116 LEU A CA 1
ATOM 846 C C . LEU A 1 116 ? 22.824 -13.621 -14.547 1.00 93.94 116 LEU A C 1
ATOM 848 O O . LEU A 1 116 ? 21.749 -13.828 -15.120 1.00 93.94 116 LEU A O 1
ATOM 852 N N . GLU A 1 117 ? 23.292 -14.402 -13.571 1.00 94.50 117 GLU A N 1
ATOM 853 C CA . GLU A 1 117 ? 22.580 -15.544 -12.986 1.00 94.50 117 GLU A CA 1
ATOM 854 C C . GLU A 1 117 ? 22.848 -15.651 -11.471 1.00 94.50 117 GLU A C 1
ATOM 856 O O . GLU A 1 117 ? 23.968 -15.372 -11.038 1.00 94.50 117 GLU A O 1
ATOM 861 N N . PRO A 1 118 ? 21.861 -16.079 -10.654 1.00 94.88 118 PRO A N 1
ATOM 862 C CA . PRO A 1 118 ? 20.472 -16.395 -11.017 1.00 94.88 118 PRO A CA 1
ATOM 863 C C . PRO A 1 118 ? 19.661 -15.142 -11.402 1.00 94.88 118 PRO A C 1
ATOM 865 O O . PRO A 1 118 ? 19.894 -14.057 -10.876 1.00 94.88 118 PRO A O 1
ATOM 868 N N . ALA A 1 119 ? 18.701 -15.277 -12.327 1.00 96.06 119 ALA A N 1
ATOM 869 C CA . ALA A 1 119 ? 17.945 -14.138 -12.857 1.00 96.06 119 ALA A CA 1
ATOM 870 C C . ALA A 1 119 ? 16.523 -14.490 -13.339 1.00 96.06 119 ALA A C 1
ATOM 872 O O . ALA A 1 119 ? 16.121 -15.652 -13.413 1.00 96.06 119 ALA A O 1
ATOM 873 N N . ALA A 1 120 ? 15.755 -13.443 -13.660 1.00 96.00 120 ALA A N 1
ATOM 874 C CA . ALA A 1 120 ? 14.348 -13.510 -14.063 1.00 96.00 120 ALA A CA 1
ATOM 875 C C . ALA A 1 120 ? 14.114 -13.569 -15.590 1.00 96.00 120 ALA A C 1
ATOM 877 O O . ALA A 1 120 ? 12.965 -13.467 -16.043 1.00 96.00 120 ALA A O 1
ATOM 878 N N . GLY A 1 121 ? 15.176 -13.706 -16.389 1.00 96.44 121 GLY A N 1
ATOM 879 C CA . GLY A 1 121 ? 15.129 -13.599 -17.844 1.00 96.44 121 GLY A CA 1
ATOM 880 C C . GLY A 1 121 ? 14.788 -12.190 -18.337 1.00 96.44 121 GLY A C 1
ATOM 881 O O . GLY A 1 121 ? 14.781 -11.222 -17.577 1.00 96.44 121 GLY A O 1
ATOM 882 N N . THR A 1 122 ? 14.482 -12.080 -19.630 1.00 97.56 122 THR A N 1
ATOM 883 C CA . THR A 1 122 ? 14.311 -10.806 -20.356 1.00 97.56 122 THR A CA 1
ATOM 884 C C . THR A 1 122 ? 12.873 -10.543 -20.809 1.00 97.56 122 THR A C 1
ATOM 886 O O . THR A 1 122 ? 12.638 -9.703 -21.674 1.00 97.56 122 THR A O 1
ATOM 889 N N . GLN A 1 123 ? 11.880 -11.251 -20.251 1.00 97.75 123 GLN A N 1
ATOM 890 C CA . GLN A 1 123 ? 10.482 -10.946 -20.572 1.00 97.75 123 GLN A CA 1
ATOM 891 C C . GLN A 1 123 ? 10.164 -9.501 -20.154 1.00 97.75 123 GLN A C 1
ATOM 893 O O . GLN A 1 123 ? 10.557 -9.099 -19.050 1.00 97.75 123 GLN A O 1
ATOM 898 N N . PRO A 1 124 ? 9.510 -8.712 -21.024 1.00 97.94 124 PRO A N 1
ATOM 899 C CA . PRO A 1 124 ? 9.284 -7.302 -20.759 1.00 97.94 124 PRO A CA 1
ATOM 900 C C . PRO A 1 124 ? 8.226 -7.106 -19.675 1.00 97.94 124 PRO A C 1
ATOM 902 O O . PRO A 1 124 ? 7.384 -7.974 -19.424 1.00 97.94 124 PRO A O 1
ATOM 905 N N . VAL A 1 125 ? 8.259 -5.931 -19.055 1.00 98.50 125 VAL A N 1
ATOM 906 C CA . VAL A 1 125 ? 7.135 -5.426 -18.264 1.00 98.50 125 VAL A CA 1
ATOM 907 C C . VAL A 1 125 ? 5.916 -5.242 -19.180 1.00 98.50 125 VAL A C 1
ATOM 909 O O . VAL A 1 125 ? 6.043 -4.893 -20.352 1.00 98.50 125 VAL A O 1
ATOM 912 N N . VAL A 1 126 ? 4.715 -5.480 -18.657 1.00 98.62 126 VAL A N 1
ATOM 913 C CA . VAL A 1 126 ? 3.449 -5.303 -19.374 1.00 98.62 126 VAL A CA 1
ATOM 914 C C . VAL A 1 126 ? 2.552 -4.353 -18.590 1.00 98.62 126 VAL A C 1
ATOM 916 O O . VAL A 1 126 ? 2.304 -4.543 -17.402 1.00 98.62 126 VAL A O 1
ATOM 919 N N . MET A 1 127 ? 2.055 -3.322 -19.268 1.00 98.56 127 MET A N 1
ATOM 920 C CA . MET A 1 127 ? 1.160 -2.316 -18.694 1.00 98.56 127 MET A CA 1
ATOM 921 C C . MET A 1 127 ? -0.294 -2.796 -18.665 1.00 98.56 127 MET A C 1
ATOM 923 O O . MET A 1 127 ? -0.820 -3.225 -19.695 1.00 98.56 127 MET A O 1
ATOM 927 N N . ILE A 1 128 ? -0.938 -2.667 -17.503 1.00 98.69 128 ILE A N 1
ATOM 928 C CA . ILE A 1 128 ? -2.363 -2.955 -17.279 1.00 98.69 128 ILE A CA 1
ATOM 929 C C . ILE A 1 128 ? -3.176 -1.661 -17.372 1.00 98.69 128 ILE A C 1
ATOM 931 O O . ILE A 1 128 ? -4.142 -1.596 -18.122 1.00 98.69 128 ILE A O 1
ATOM 935 N N . ALA A 1 129 ? -2.778 -0.633 -16.624 1.00 98.25 129 ALA A N 1
ATOM 936 C CA . ALA A 1 129 ? -3.461 0.657 -16.564 1.00 98.25 129 ALA A CA 1
ATOM 937 C C . ALA A 1 129 ? -2.476 1.767 -16.180 1.00 98.25 129 ALA A C 1
ATOM 939 O O . ALA A 1 129 ? -1.442 1.484 -15.581 1.00 98.25 129 ALA A O 1
ATOM 940 N N . ASN A 1 130 ? -2.790 3.021 -16.492 1.00 97.69 130 ASN A N 1
ATOM 941 C CA . ASN A 1 130 ? -1.982 4.189 -16.136 1.00 97.69 130 ASN A CA 1
ATOM 942 C C . ASN A 1 130 ? -2.805 5.487 -16.125 1.00 97.69 130 ASN A C 1
ATOM 944 O O . ASN A 1 130 ? -3.979 5.500 -16.495 1.00 97.69 130 ASN A O 1
ATOM 948 N N . ASN A 1 131 ? -2.162 6.588 -15.745 1.00 95.75 131 ASN A N 1
ATOM 949 C CA . ASN A 1 131 ? -2.765 7.920 -15.706 1.00 95.75 131 ASN A CA 1
ATOM 950 C C . ASN A 1 131 ? -2.588 8.751 -16.996 1.00 95.75 131 ASN A C 1
ATOM 952 O O . ASN A 1 131 ? -2.738 9.973 -16.976 1.00 95.75 131 ASN A O 1
ATOM 956 N N . THR A 1 132 ? -2.236 8.120 -18.122 1.00 94.19 132 THR A N 1
ATOM 957 C CA . THR A 1 132 ? -2.080 8.815 -19.414 1.00 94.19 132 THR A CA 1
ATOM 958 C C . THR A 1 132 ? -3.171 8.471 -20.412 1.00 94.19 132 THR A C 1
ATOM 960 O O . THR A 1 132 ? -3.641 9.354 -21.123 1.00 94.19 132 THR A O 1
ATOM 963 N N . ASP A 1 133 ? -3.585 7.208 -20.473 1.00 94.06 133 ASP A N 1
ATOM 964 C CA . ASP A 1 133 ? -4.493 6.723 -21.518 1.00 94.06 133 ASP A CA 1
ATOM 965 C C . ASP A 1 133 ? -5.599 5.805 -21.000 1.00 94.06 133 ASP A C 1
ATOM 967 O O . ASP A 1 133 ? -6.555 5.523 -21.724 1.00 94.06 133 ASP A O 1
ATOM 971 N N . THR A 1 134 ? -5.530 5.373 -19.741 1.00 97.50 134 THR A N 1
ATOM 972 C CA . THR A 1 134 ? -6.593 4.538 -19.182 1.00 97.50 134 THR A CA 1
ATOM 973 C C . THR A 1 134 ? -7.761 5.400 -18.718 1.00 97.50 134 THR A C 1
ATOM 975 O O . THR A 1 134 ? -7.661 6.157 -17.753 1.00 97.50 134 THR A O 1
ATOM 978 N N . ILE A 1 135 ? -8.887 5.270 -19.419 1.00 97.69 135 ILE A N 1
ATOM 979 C CA . ILE A 1 135 ? -10.141 5.956 -19.101 1.00 97.69 135 ILE A CA 1
ATOM 980 C C . ILE A 1 135 ? -10.841 5.243 -17.941 1.00 97.69 135 ILE A C 1
ATOM 982 O O . ILE A 1 135 ? -11.002 4.021 -17.961 1.00 97.69 135 ILE A O 1
ATOM 986 N N . ILE A 1 136 ? -11.317 6.016 -16.963 1.00 97.88 136 ILE A N 1
ATOM 987 C CA . ILE A 1 136 ? -12.194 5.537 -15.893 1.00 97.88 136 ILE A CA 1
ATOM 988 C C . ILE A 1 136 ? -13.463 4.953 -16.538 1.00 97.88 136 ILE A C 1
ATOM 990 O O . ILE A 1 136 ? -14.203 5.704 -17.192 1.00 97.88 136 ILE A O 1
ATOM 994 N N . PRO A 1 137 ? -13.751 3.648 -16.359 1.00 97.06 137 PRO A N 1
ATOM 995 C CA . PRO A 1 137 ? -14.889 2.987 -16.990 1.00 97.06 137 PRO A CA 1
ATOM 996 C C . PRO A 1 137 ? -16.211 3.734 -16.788 1.00 97.06 137 PRO A C 1
ATOM 998 O O . PRO A 1 137 ? -16.565 4.123 -15.675 1.00 97.06 137 PRO A O 1
ATOM 1001 N N . GLY A 1 138 ? -16.958 3.917 -17.879 1.00 94.38 138 GLY A N 1
ATOM 1002 C CA . GLY A 1 138 ? -18.230 4.649 -17.872 1.00 94.38 138 GLY A CA 1
ATOM 1003 C C . GLY A 1 138 ? -18.092 6.175 -17.897 1.00 94.38 138 GLY A C 1
ATOM 1004 O O . GLY A 1 138 ? -19.084 6.874 -17.704 1.00 94.38 138 GLY A O 1
ATOM 1005 N N . THR A 1 139 ? -16.890 6.705 -18.133 1.00 95.50 139 THR A N 1
ATOM 1006 C CA . THR A 1 139 ? -16.628 8.148 -18.231 1.00 95.50 139 THR A CA 1
ATOM 1007 C C . THR A 1 139 ? -15.732 8.470 -19.434 1.00 95.50 139 THR A C 1
ATOM 1009 O O . THR A 1 139 ? -15.371 7.583 -20.203 1.00 95.50 139 THR A O 1
ATOM 1012 N N . THR A 1 140 ? -15.363 9.742 -19.595 1.00 95.88 140 THR A N 1
ATOM 1013 C CA . THR A 1 140 ? -14.333 10.218 -20.537 1.00 95.88 140 THR A CA 1
ATOM 1014 C C . THR A 1 140 ? -13.072 10.716 -19.820 1.00 95.88 140 THR A C 1
ATOM 1016 O O . THR A 1 140 ? -12.211 11.335 -20.438 1.00 95.88 140 THR A O 1
ATOM 1019 N N . THR A 1 141 ? -12.987 10.520 -18.503 1.00 97.06 141 THR A N 1
ATOM 1020 C CA . THR A 1 141 ? -11.902 11.017 -17.652 1.00 97.06 141 THR A CA 1
ATOM 1021 C C . THR A 1 141 ? -10.816 9.949 -17.565 1.00 97.06 141 THR A C 1
ATOM 1023 O O . THR A 1 141 ? -11.125 8.798 -17.266 1.00 97.06 141 THR A O 1
ATOM 1026 N N . VAL A 1 142 ? -9.557 10.304 -17.826 1.00 97.00 142 VAL A N 1
ATOM 1027 C CA . VAL A 1 142 ? -8.417 9.409 -17.558 1.00 97.00 142 VAL A CA 1
ATOM 1028 C C . VAL A 1 142 ? -8.166 9.307 -16.057 1.00 97.00 142 VAL A C 1
ATOM 1030 O O . VAL A 1 142 ? -8.527 10.218 -15.312 1.00 97.00 142 VAL A O 1
ATOM 1033 N N . PHE A 1 143 ? -7.550 8.220 -15.595 1.00 97.69 143 PHE A N 1
ATOM 1034 C CA . PHE A 1 143 ? -7.050 8.193 -14.221 1.00 97.69 143 PHE A CA 1
ATOM 1035 C C . PHE A 1 143 ? -6.086 9.361 -13.982 1.00 97.69 143 PHE A C 1
ATOM 1037 O O . PHE A 1 143 ? -5.261 9.664 -14.838 1.00 97.69 143 PHE A O 1
ATOM 1044 N N . GLY A 1 144 ? -6.176 9.991 -12.815 1.00 94.88 144 GLY A N 1
ATOM 1045 C CA . GLY A 1 144 ? -5.133 10.856 -12.267 1.00 94.88 144 GLY A CA 1
ATOM 1046 C C . GLY A 1 144 ? -4.157 10.075 -11.391 1.00 94.88 144 GLY A C 1
ATOM 1047 O O . GLY A 1 144 ? -2.960 10.362 -11.411 1.00 94.88 144 GLY A O 1
ATOM 1048 N N . SER A 1 145 ? -4.639 9.038 -10.695 1.00 93.56 145 SER A N 1
ATOM 1049 C CA . SER A 1 145 ? -3.819 8.159 -9.858 1.00 93.56 145 SER A CA 1
ATOM 1050 C C . SER A 1 145 ? -4.265 6.696 -9.911 1.00 93.56 145 SER A C 1
ATOM 1052 O O . SER A 1 145 ? -5.405 6.365 -10.247 1.00 93.56 145 SER A O 1
ATOM 1054 N N . THR A 1 146 ? -3.334 5.807 -9.564 1.00 94.38 146 THR A N 1
ATOM 1055 C CA . THR A 1 146 ? -3.562 4.366 -9.388 1.00 94.38 146 THR A CA 1
ATOM 1056 C C . THR A 1 146 ? -2.914 3.892 -8.095 1.00 94.38 146 THR A C 1
ATOM 1058 O O . THR A 1 146 ? -1.867 4.420 -7.715 1.00 94.38 146 THR A O 1
ATOM 1061 N N . SER A 1 147 ? -3.474 2.875 -7.444 1.00 93.81 147 SER A N 1
ATOM 1062 C CA . SER A 1 147 ? -2.921 2.305 -6.214 1.00 93.81 147 SER A CA 1
ATOM 1063 C C . SER A 1 147 ? -2.060 1.053 -6.449 1.00 93.81 147 SER A C 1
ATOM 1065 O O . SER A 1 147 ? -2.125 0.441 -7.522 1.00 93.81 147 SER A O 1
ATOM 1067 N N . PRO A 1 148 ? -1.231 0.651 -5.464 1.00 94.38 148 PRO A N 1
ATOM 1068 C CA . PRO A 1 148 ? -0.555 -0.643 -5.481 1.00 94.38 148 PRO A CA 1
ATOM 1069 C C . PRO A 1 148 ? -1.554 -1.806 -5.641 1.00 94.38 148 PRO A C 1
ATOM 1071 O O . PRO A 1 148 ? -2.533 -1.879 -4.896 1.00 94.38 148 PRO A O 1
ATOM 1074 N N . PRO A 1 149 ? -1.322 -2.732 -6.588 1.00 96.81 149 PRO A N 1
ATOM 1075 C CA . PRO A 1 149 ? -2.273 -3.793 -6.904 1.00 96.81 149 PRO A CA 1
ATOM 1076 C C . PRO A 1 149 ? -2.214 -4.975 -5.922 1.00 96.81 149 PRO A C 1
ATOM 1078 O O . PRO A 1 149 ? -1.206 -5.208 -5.251 1.00 96.81 149 PRO A O 1
ATOM 1081 N N . SER A 1 150 ? -3.271 -5.787 -5.907 1.00 97.19 150 SER A N 1
ATOM 1082 C CA . SER A 1 150 ? -3.306 -7.140 -5.330 1.00 97.19 150 SER A CA 1
ATOM 1083 C C . SER A 1 150 ? -3.748 -8.138 -6.405 1.00 97.19 150 SER A C 1
ATOM 1085 O O . SER A 1 150 ? -4.631 -7.834 -7.210 1.00 97.19 150 SER A O 1
ATOM 1087 N N . ALA A 1 151 ? -3.107 -9.304 -6.494 1.00 96.25 151 ALA A N 1
ATOM 1088 C CA . ALA A 1 151 ? -3.283 -10.232 -7.608 1.00 96.25 151 ALA A CA 1
ATOM 1089 C C . ALA A 1 151 ? -3.426 -11.686 -7.152 1.00 96.25 151 ALA A C 1
ATOM 1091 O O . ALA A 1 151 ? -2.691 -12.176 -6.302 1.00 96.25 151 ALA A O 1
ATOM 1092 N N . ALA A 1 152 ? -4.333 -12.416 -7.800 1.00 95.06 152 ALA A N 1
ATOM 1093 C CA . ALA A 1 152 ? -4.617 -13.813 -7.499 1.00 95.06 152 ALA A CA 1
ATOM 1094 C C . ALA A 1 152 ? -5.059 -14.558 -8.766 1.00 95.06 152 ALA A C 1
ATOM 1096 O O . ALA A 1 152 ? -5.996 -14.160 -9.467 1.00 95.06 152 ALA A O 1
ATOM 1097 N N . GLY A 1 153 ? -4.354 -15.647 -9.080 1.00 94.31 153 GLY A N 1
ATOM 1098 C CA . GLY A 1 153 ? -4.486 -16.325 -10.366 1.00 94.31 153 GLY A CA 1
ATOM 1099 C C . GLY A 1 153 ? -4.221 -15.367 -11.541 1.00 94.31 153 GLY A C 1
ATOM 1100 O O . GLY A 1 153 ? -3.306 -14.552 -11.472 1.00 94.31 153 GLY A O 1
ATOM 1101 N N . PRO A 1 154 ? -5.015 -15.421 -12.623 1.00 96.88 154 PRO A N 1
ATOM 1102 C CA . PRO A 1 154 ? -4.811 -14.580 -13.803 1.00 96.88 154 PRO A CA 1
ATOM 1103 C C . PRO A 1 154 ? -5.438 -13.180 -13.668 1.00 96.88 154 PRO A C 1
ATOM 1105 O O . PRO A 1 154 ? -5.707 -12.536 -14.682 1.00 96.88 154 PRO A O 1
ATOM 1108 N N . LYS A 1 155 ? -5.754 -12.730 -12.448 1.00 97.75 155 LYS A N 1
ATOM 1109 C CA . LYS A 1 155 ? -6.524 -11.509 -12.186 1.00 97.75 155 LYS A CA 1
ATOM 1110 C C . LYS A 1 155 ? -5.782 -10.567 -11.244 1.00 97.75 155 LYS A C 1
ATOM 1112 O O . LYS A 1 155 ? -5.082 -11.011 -10.336 1.00 97.75 155 LYS A O 1
ATOM 1117 N N . VAL A 1 156 ? -6.016 -9.275 -11.434 1.00 98.25 156 VAL A N 1
ATOM 1118 C CA . VAL A 1 156 ? -5.512 -8.183 -10.599 1.00 98.25 156 VAL A CA 1
ATOM 1119 C C . VAL A 1 156 ? -6.654 -7.276 -10.159 1.00 98.25 156 VAL A C 1
ATOM 1121 O O . VAL A 1 156 ? -7.591 -7.030 -10.922 1.00 98.25 156 VAL A O 1
ATOM 1124 N N . VAL A 1 157 ? -6.540 -6.761 -8.940 1.00 98.19 157 VAL A N 1
ATOM 1125 C CA . VAL A 1 157 ? -7.376 -5.704 -8.385 1.00 98.19 157 VAL A CA 1
ATOM 1126 C C . VAL A 1 157 ? -6.511 -4.513 -7.998 1.00 98.19 157 VAL A C 1
ATOM 1128 O O . VAL A 1 157 ? -5.428 -4.680 -7.440 1.00 98.19 157 VAL A O 1
ATOM 1131 N N . PHE A 1 158 ? -6.987 -3.311 -8.300 1.00 97.94 158 PHE A N 1
ATOM 1132 C CA . PHE A 1 158 ? -6.359 -2.053 -7.896 1.00 97.94 158 PHE A CA 1
ATOM 1133 C C . PHE A 1 158 ? -7.411 -0.944 -7.812 1.00 97.94 158 PHE A C 1
ATOM 1135 O O . PHE A 1 158 ? -8.478 -1.042 -8.428 1.00 97.94 158 PHE A O 1
ATOM 1142 N N . ALA A 1 159 ? -7.111 0.111 -7.058 1.00 97.50 159 ALA A N 1
ATOM 1143 C CA . ALA A 1 159 ? -7.905 1.329 -7.050 1.00 97.50 159 ALA A CA 1
ATOM 1144 C C . ALA A 1 159 ? -7.359 2.326 -8.081 1.00 97.50 159 ALA A C 1
ATOM 1146 O O . ALA A 1 159 ? -6.152 2.396 -8.326 1.00 97.50 159 ALA A O 1
ATOM 1147 N N . GLY A 1 160 ? -8.252 3.097 -8.691 1.00 97.25 160 GLY A N 1
ATOM 1148 C CA . GLY A 1 160 ? -7.891 4.163 -9.619 1.00 97.25 160 GLY A CA 1
ATOM 1149 C C . GLY A 1 160 ? -8.892 5.305 -9.554 1.00 97.25 160 GLY A C 1
ATOM 1150 O O . GLY A 1 160 ? -10.109 5.075 -9.567 1.00 97.25 160 GLY A O 1
ATOM 1151 N N . PHE A 1 161 ? -8.376 6.529 -9.505 1.00 97.50 161 PHE A N 1
ATOM 1152 C CA . PHE A 1 161 ? -9.157 7.743 -9.274 1.00 97.50 161 PHE A CA 1
ATOM 1153 C C . PHE A 1 161 ? -8.812 8.827 -10.285 1.00 97.50 161 PHE A C 1
ATOM 1155 O O . PHE A 1 161 ? -7.759 8.784 -10.918 1.00 97.50 161 PHE A O 1
ATOM 1162 N N . ASP A 1 162 ? -9.707 9.795 -10.459 1.00 96.62 162 ASP A N 1
ATOM 1163 C CA . ASP A 1 162 ? -9.464 10.984 -11.282 1.00 96.62 162 ASP A CA 1
ATOM 1164 C C . ASP A 1 162 ? -8.479 11.965 -10.632 1.00 96.62 162 ASP A C 1
ATOM 1166 O O . ASP A 1 162 ? -7.720 12.628 -11.332 1.00 96.62 162 ASP A O 1
ATOM 1170 N N . ASN A 1 163 ? -8.473 12.039 -9.303 1.00 92.62 163 ASN A N 1
ATOM 1171 C CA . ASN A 1 163 ? -7.567 12.854 -8.505 1.00 92.62 163 ASN A CA 1
ATOM 1172 C C . ASN A 1 163 ? -7.243 12.109 -7.198 1.00 92.62 163 ASN A C 1
ATOM 1174 O O . ASN A 1 163 ? -8.156 11.619 -6.541 1.00 92.62 163 ASN A O 1
ATOM 1178 N N . GLU A 1 164 ? -5.963 12.007 -6.828 1.00 86.81 164 GLU A N 1
ATOM 1179 C CA . GLU A 1 164 ? -5.536 11.301 -5.607 1.00 86.81 164 GLU A CA 1
ATOM 1180 C C . GLU A 1 164 ? -5.991 12.011 -4.325 1.00 86.81 164 GLU A C 1
ATOM 1182 O O . GLU A 1 164 ? -6.443 11.375 -3.379 1.00 86.81 164 GLU A O 1
ATOM 1187 N N . GLU A 1 165 ? -5.873 13.337 -4.295 1.00 85.69 165 GLU A N 1
ATOM 1188 C CA . GLU A 1 165 ? -6.088 14.151 -3.100 1.00 85.69 165 GLU A CA 1
ATOM 1189 C C . GLU A 1 165 ? -7.576 14.325 -2.784 1.00 85.69 165 GLU A C 1
ATOM 1191 O O . GLU A 1 165 ? -7.991 14.266 -1.628 1.00 85.69 165 GLU A O 1
ATOM 1196 N N . THR A 1 166 ? -8.398 14.554 -3.807 1.00 89.44 166 THR A N 1
ATOM 1197 C CA . THR A 1 166 ? -9.848 14.739 -3.664 1.00 89.44 166 THR A CA 1
ATOM 1198 C C . THR A 1 166 ? -10.568 14.002 -4.792 1.00 89.44 166 THR A C 1
ATOM 1200 O O . THR A 1 166 ? -10.991 14.623 -5.771 1.00 89.44 166 THR A O 1
ATOM 1203 N N . PRO A 1 167 ? -10.694 12.667 -4.693 1.00 93.81 167 PRO A N 1
ATOM 1204 C CA . PRO A 1 167 ? -11.279 11.868 -5.758 1.00 93.81 167 PRO A CA 1
ATOM 1205 C C . PRO A 1 167 ? -12.772 12.178 -5.907 1.00 93.81 167 PRO A C 1
ATOM 1207 O O . PRO A 1 167 ? -13.533 12.142 -4.939 1.00 93.81 167 PRO A O 1
ATOM 1210 N N . THR A 1 168 ? -13.212 12.456 -7.136 1.00 95.69 168 THR A N 1
ATOM 1211 C CA . THR A 1 168 ? -14.640 12.647 -7.462 1.00 95.69 168 THR A CA 1
ATOM 1212 C C . THR A 1 168 ? -15.187 11.524 -8.331 1.00 95.69 168 THR A C 1
ATOM 1214 O O . THR A 1 168 ? -16.397 11.282 -8.369 1.00 95.69 168 THR A O 1
ATOM 1217 N N . ARG A 1 169 ? -14.291 10.812 -9.018 1.00 96.69 169 ARG A N 1
ATOM 1218 C CA . ARG A 1 169 ? -14.581 9.670 -9.876 1.00 96.69 169 ARG A CA 1
ATOM 1219 C C . ARG A 1 169 ? -13.550 8.591 -9.624 1.00 96.69 169 ARG A C 1
ATOM 1221 O O . ARG A 1 169 ? -12.428 8.840 -9.196 1.00 96.69 169 ARG A O 1
ATOM 1228 N N . GLY A 1 170 ? -13.928 7.374 -9.964 1.00 97.56 170 GLY A N 1
ATOM 1229 C CA . GLY A 1 170 ? -13.047 6.237 -9.824 1.00 97.56 170 GLY A CA 1
ATOM 1230 C C . GLY A 1 170 ? -13.616 5.190 -8.890 1.00 97.56 170 GLY A C 1
ATOM 1231 O O . GLY A 1 170 ? -14.800 5.215 -8.539 1.00 97.56 170 GLY A O 1
ATOM 1232 N N . GLY A 1 171 ? -12.768 4.246 -8.516 1.00 97.81 171 GLY A N 1
ATOM 1233 C CA . GLY A 1 171 ? -13.222 3.037 -7.866 1.00 97.81 171 GLY A CA 1
ATOM 1234 C C . GLY A 1 171 ? -12.152 1.973 -7.749 1.00 97.81 171 GLY A C 1
ATOM 1235 O O . GLY A 1 171 ? -10.962 2.228 -7.925 1.00 97.81 171 GLY A O 1
ATOM 1236 N N . ILE A 1 172 ? -12.622 0.765 -7.477 1.00 98.50 172 ILE A N 1
ATOM 1237 C CA . ILE A 1 172 ? -11.835 -0.458 -7.411 1.00 98.50 172 ILE A CA 1
ATOM 1238 C C . ILE A 1 172 ? -12.166 -1.289 -8.648 1.00 98.50 172 ILE A C 1
ATOM 1240 O O . ILE A 1 172 ? -13.340 -1.541 -8.943 1.00 98.50 172 ILE A O 1
ATOM 1244 N N . TYR A 1 173 ? -11.135 -1.725 -9.365 1.00 98.38 173 TYR A N 1
ATOM 1245 C CA . TYR A 1 173 ? -11.271 -2.404 -10.650 1.00 98.38 173 TYR A CA 1
ATOM 1246 C C . TYR A 1 173 ? -10.681 -3.799 -10.609 1.00 98.38 173 TYR A C 1
ATOM 1248 O O . TYR A 1 173 ? -9.637 -4.021 -10.006 1.00 98.38 173 TYR A O 1
ATOM 1256 N N . LEU A 1 174 ? -11.333 -4.719 -11.314 1.00 98.56 174 LEU A N 1
ATOM 1257 C CA . LEU A 1 174 ? -10.820 -6.043 -11.635 1.00 98.56 174 LEU A CA 1
ATOM 1258 C C . LEU A 1 174 ? -10.383 -6.079 -13.096 1.00 98.56 174 LEU A C 1
ATOM 1260 O O . LEU A 1 174 ? -11.135 -5.662 -13.980 1.00 98.56 174 LEU A O 1
ATOM 1264 N N . ALA A 1 175 ? -9.219 -6.662 -13.357 1.00 98.44 175 ALA A N 1
ATOM 1265 C CA . ALA A 1 175 ? -8.729 -6.894 -14.708 1.00 98.44 175 ALA A CA 1
ATOM 1266 C C . ALA A 1 175 ? -8.020 -8.252 -14.833 1.00 98.44 175 ALA A C 1
ATOM 1268 O O . ALA A 1 175 ? -7.468 -8.751 -13.849 1.00 98.44 175 ALA A O 1
ATOM 1269 N N . PRO A 1 176 ? -8.013 -8.877 -16.024 1.00 98.38 176 PRO A N 1
ATOM 1270 C CA . PRO A 1 176 ? -7.080 -9.958 -16.317 1.00 98.38 176 PRO A CA 1
ATOM 1271 C C . PRO A 1 176 ? -5.641 -9.427 -16.422 1.00 98.38 176 PRO A C 1
ATOM 1273 O O . PRO A 1 176 ? -5.421 -8.265 -16.760 1.00 98.38 176 PRO A O 1
ATOM 1276 N N . LEU A 1 177 ? -4.651 -10.291 -16.194 1.00 98.44 177 LEU A N 1
ATOM 1277 C CA . LEU A 1 177 ? -3.241 -9.987 -16.460 1.00 98.44 177 LEU A CA 1
ATOM 1278 C C . LEU A 1 177 ? -2.963 -10.002 -17.970 1.00 98.44 177 LEU A C 1
ATOM 1280 O O . LEU A 1 177 ? -2.550 -11.011 -18.539 1.00 98.44 177 LEU A O 1
ATOM 1284 N N . ALA A 1 178 ? -3.232 -8.878 -18.626 1.00 98.31 178 ALA A N 1
ATOM 1285 C CA . ALA A 1 178 ? -3.004 -8.667 -20.051 1.00 98.31 178 ALA A CA 1
ATOM 1286 C C . ALA A 1 178 ? -2.578 -7.215 -20.317 1.00 98.31 178 ALA A C 1
ATOM 1288 O O . ALA A 1 178 ? -2.625 -6.376 -19.420 1.00 98.31 178 ALA A O 1
ATOM 1289 N N . HIS A 1 179 ? -2.139 -6.920 -21.543 1.00 97.94 179 HIS A N 1
ATOM 1290 C CA . HIS A 1 179 ? -1.827 -5.549 -21.942 1.00 97.94 179 HIS A CA 1
ATOM 1291 C C . HIS A 1 179 ? -3.114 -4.735 -22.107 1.00 97.94 179 HIS A C 1
ATOM 1293 O O . HIS A 1 179 ? -3.973 -5.135 -22.893 1.00 97.94 179 HIS A O 1
ATOM 1299 N N . LYS A 1 180 ? -3.231 -3.614 -21.379 1.00 97.12 180 LYS A N 1
ATOM 1300 C CA . LYS A 1 180 ? -4.365 -2.667 -21.433 1.00 97.12 180 LYS A CA 1
ATOM 1301 C C . LYS A 1 180 ? -5.739 -3.358 -21.542 1.00 97.12 180 LYS A C 1
ATOM 1303 O O . LYS A 1 180 ? -6.477 -3.132 -22.504 1.00 97.12 180 LYS A O 1
ATOM 1308 N N . PRO A 1 181 ? -6.079 -4.260 -20.606 1.00 98.12 181 PRO A N 1
ATOM 1309 C CA . PRO A 1 181 ? -7.319 -5.011 -20.671 1.00 98.12 181 PRO A CA 1
ATOM 1310 C C . PRO A 1 181 ? -8.521 -4.110 -20.385 1.00 98.12 181 PRO A C 1
ATOM 1312 O O . PRO A 1 181 ? -8.402 -3.042 -19.785 1.00 98.12 181 PRO A O 1
ATOM 1315 N N . GLN A 1 182 ? -9.715 -4.591 -20.731 1.00 97.06 182 GLN A N 1
ATOM 1316 C CA . GLN A 1 182 ? -10.936 -3.965 -20.236 1.00 97.06 182 GLN A CA 1
ATOM 1317 C C . GLN A 1 182 ? -11.025 -4.105 -18.713 1.00 97.06 182 GLN A C 1
ATOM 1319 O O . GLN A 1 182 ? -10.898 -5.205 -18.167 1.00 97.06 182 GLN A O 1
ATOM 1324 N N . LEU A 1 183 ? -11.265 -2.980 -18.041 1.00 98.38 183 LEU A N 1
ATOM 1325 C CA . LEU A 1 183 ? -11.432 -2.920 -16.594 1.00 98.38 183 LEU A CA 1
ATOM 1326 C C . LEU A 1 183 ? -12.898 -3.143 -16.223 1.00 98.38 183 LEU A C 1
ATOM 1328 O O . LEU A 1 183 ? -13.793 -2.492 -16.766 1.00 98.38 183 LEU A O 1
ATOM 1332 N N . ARG A 1 184 ? -13.145 -4.026 -15.254 1.00 97.81 184 ARG A N 1
ATOM 1333 C CA . ARG A 1 184 ? -14.466 -4.210 -14.650 1.00 97.81 184 ARG A CA 1
ATOM 1334 C C . ARG A 1 184 ? -14.529 -3.471 -13.321 1.00 97.81 184 ARG A C 1
ATOM 1336 O O . ARG A 1 184 ? -13.837 -3.853 -12.380 1.00 97.81 184 ARG A O 1
ATOM 1343 N N . THR A 1 185 ? -15.378 -2.454 -13.228 1.00 98.12 185 THR A N 1
ATOM 1344 C CA . THR A 1 185 ? -15.663 -1.762 -11.964 1.00 98.12 185 THR A CA 1
ATOM 1345 C C . THR A 1 185 ? -16.308 -2.727 -10.972 1.00 98.12 185 THR A C 1
ATOM 1347 O O . THR A 1 185 ? -17.306 -3.367 -11.301 1.00 98.12 185 THR A O 1
ATOM 1350 N N . LEU A 1 186 ? -15.722 -2.853 -9.782 1.00 98.06 186 LEU A N 1
ATOM 1351 C CA . LEU A 1 186 ? -16.279 -3.628 -8.670 1.00 98.06 186 LEU A CA 1
ATOM 1352 C C . LEU A 1 186 ? -17.035 -2.731 -7.691 1.00 98.06 186 LEU A C 1
ATOM 1354 O O . LEU A 1 186 ? -18.116 -3.087 -7.236 1.00 98.06 186 LEU A O 1
ATOM 1358 N N . VAL A 1 187 ? -16.441 -1.580 -7.376 1.00 97.94 187 VAL A N 1
ATOM 1359 C CA . VAL A 1 187 ? -16.995 -0.557 -6.485 1.00 97.94 187 VAL A CA 1
ATOM 1360 C C . VAL A 1 187 ? -16.591 0.805 -7.033 1.00 97.94 187 VAL A C 1
ATOM 1362 O O . VAL A 1 187 ? -15.441 0.957 -7.447 1.00 97.94 187 VAL A O 1
ATOM 1365 N N . ARG A 1 188 ? -17.480 1.800 -7.031 1.00 96.94 188 ARG A N 1
ATOM 1366 C CA . ARG A 1 188 ? -17.143 3.185 -7.429 1.00 96.94 188 ARG A CA 1
ATOM 1367 C C . ARG A 1 188 ? -17.614 4.229 -6.431 1.00 96.94 188 ARG A C 1
ATOM 1369 O O . ARG A 1 188 ? -18.581 4.041 -5.696 1.00 96.94 188 ARG A O 1
ATOM 1376 N N . ILE A 1 189 ? -16.961 5.383 -6.480 1.00 97.25 189 ILE A N 1
ATOM 1377 C CA . ILE A 1 189 ? -17.460 6.593 -5.829 1.00 97.25 189 ILE A CA 1
ATOM 1378 C C . ILE A 1 189 ? -18.851 6.917 -6.391 1.00 97.25 189 ILE A C 1
ATOM 1380 O O . ILE A 1 189 ? -19.081 6.864 -7.601 1.00 97.25 189 ILE A O 1
ATOM 1384 N N . GLY A 1 190 ? -19.789 7.221 -5.496 1.00 96.44 190 GLY A N 1
ATOM 1385 C CA . GLY A 1 190 ? -21.195 7.443 -5.824 1.00 96.44 190 GLY A CA 1
ATOM 1386 C C . GLY A 1 190 ? -22.074 6.189 -5.800 1.00 96.44 190 GLY A C 1
ATOM 1387 O O . GLY A 1 190 ? -23.285 6.321 -5.959 1.00 96.44 190 GLY A O 1
ATOM 1388 N N . GLU A 1 191 ? -21.530 4.989 -5.564 1.00 96.00 191 GLU A N 1
ATOM 1389 C CA . GLU A 1 191 ? -22.366 3.806 -5.318 1.00 96.00 191 GLU A CA 1
ATOM 1390 C C . GLU A 1 191 ? -22.958 3.782 -3.907 1.00 96.00 191 GLU A C 1
ATOM 1392 O O . GLU A 1 191 ? -22.288 4.228 -2.971 1.00 96.00 191 GLU A O 1
ATOM 1397 N N . PRO A 1 192 ? -24.183 3.243 -3.732 1.00 97.00 192 PRO A N 1
ATOM 1398 C CA . PRO A 1 192 ? -24.794 3.077 -2.419 1.00 97.00 192 PRO A CA 1
ATOM 1399 C C . PRO A 1 192 ? -23.923 2.253 -1.468 1.00 97.00 192 PRO A C 1
ATOM 1401 O O . PRO A 1 192 ? -23.372 1.219 -1.851 1.00 97.00 192 PRO A O 1
ATOM 1404 N N . VAL A 1 193 ? -23.848 2.685 -0.211 1.00 96.75 193 VAL A N 1
ATOM 1405 C CA . VAL A 1 193 ? -23.149 1.937 0.838 1.00 96.75 193 VAL A CA 1
ATOM 1406 C C . VAL A 1 193 ? -24.061 0.822 1.359 1.00 96.75 193 VAL A C 1
ATOM 1408 O O . VAL A 1 193 ? -25.176 1.109 1.803 1.00 96.75 193 VAL A O 1
ATOM 1411 N N . PRO A 1 194 ? -23.627 -0.452 1.343 1.00 93.88 194 PRO A N 1
ATOM 1412 C CA . PRO A 1 194 ? -24.429 -1.547 1.878 1.00 93.88 194 PRO A CA 1
ATOM 1413 C C . PRO A 1 194 ? -24.799 -1.323 3.349 1.00 93.88 194 PRO A C 1
ATOM 1415 O O . PRO A 1 194 ? -23.980 -0.863 4.140 1.00 93.88 194 PRO A O 1
ATOM 1418 N N . GLY A 1 195 ? -26.037 -1.655 3.720 1.00 89.31 195 GLY A N 1
ATOM 1419 C CA . GLY A 1 195 ? -26.547 -1.480 5.086 1.00 89.31 195 GLY A CA 1
ATOM 1420 C C . GLY A 1 195 ? -26.923 -0.041 5.464 1.00 89.31 195 GLY A C 1
ATOM 1421 O O . GLY A 1 195 ? -27.510 0.160 6.522 1.00 89.31 195 GLY A O 1
ATOM 1422 N N . GLN A 1 196 ? -26.643 0.941 4.606 1.00 93.56 196 GLN A N 1
ATOM 1423 C CA . GLN A 1 196 ? -27.021 2.340 4.805 1.00 93.56 196 GLN A CA 1
ATOM 1424 C C . GLN A 1 196 ? -28.255 2.704 3.966 1.00 93.56 196 GLN A C 1
ATOM 1426 O O . GLN A 1 196 ? -28.705 1.936 3.110 1.00 93.56 196 GLN A O 1
ATOM 1431 N N . SER A 1 197 ? -28.834 3.885 4.208 1.00 90.94 197 SER A N 1
ATOM 1432 C CA . SER A 1 197 ? -29.938 4.377 3.376 1.00 90.94 197 SER A CA 1
ATOM 1433 C C . SER A 1 197 ? -29.479 4.616 1.932 1.00 90.94 197 SER A C 1
ATOM 1435 O O . SER A 1 197 ? -28.320 4.934 1.679 1.00 90.94 197 SER A O 1
ATOM 1437 N N . ALA A 1 198 ? -30.400 4.525 0.967 1.00 88.06 198 ALA A N 1
ATOM 1438 C CA . ALA A 1 198 ? -30.077 4.637 -0.461 1.00 88.06 198 ALA A CA 1
ATOM 1439 C C . ALA A 1 198 ? -29.435 5.981 -0.872 1.00 88.06 198 ALA A C 1
ATOM 1441 O O . ALA A 1 198 ? -28.820 6.069 -1.931 1.00 88.06 198 ALA A O 1
ATOM 1442 N N . SER A 1 199 ? -29.572 7.028 -0.051 1.00 92.00 199 SER A N 1
ATOM 1443 C CA . SER A 1 199 ? -28.927 8.327 -0.267 1.00 92.00 199 SER A CA 1
ATOM 1444 C C . SER A 1 199 ? -27.463 8.365 0.181 1.00 92.00 199 SER A C 1
ATOM 1446 O O . SER A 1 199 ? -26.752 9.308 -0.162 1.00 92.00 199 SER A O 1
ATOM 1448 N N . GLN A 1 200 ? -27.011 7.392 0.977 1.00 96.12 200 GLN A N 1
ATOM 1449 C CA . GLN A 1 200 ? -25.624 7.291 1.417 1.00 96.12 200 GLN A CA 1
ATOM 1450 C C . GLN A 1 200 ? -24.814 6.540 0.371 1.00 96.12 200 GLN A C 1
ATOM 1452 O O . GLN A 1 200 ? -25.015 5.350 0.129 1.00 96.12 200 GLN A O 1
ATOM 1457 N N . THR A 1 201 ? -23.876 7.252 -0.241 1.00 97.62 201 THR A N 1
ATOM 1458 C CA . THR A 1 201 ? -22.988 6.708 -1.264 1.00 97.62 201 THR A CA 1
ATOM 1459 C C . THR A 1 201 ? -21.538 6.825 -0.834 1.00 97.62 201 THR A C 1
ATOM 1461 O O . THR A 1 201 ? -21.185 7.803 -0.169 1.00 97.62 201 THR A O 1
ATOM 1464 N N . PHE A 1 202 ? -20.683 5.915 -1.296 1.00 97.88 202 PHE A N 1
ATOM 1465 C CA . PHE A 1 202 ? -19.241 6.044 -1.115 1.00 97.88 202 PHE A CA 1
ATOM 1466 C C . PHE A 1 202 ? -18.744 7.388 -1.656 1.00 97.88 202 PHE A C 1
ATOM 1468 O O . PHE A 1 202 ? -19.042 7.767 -2.792 1.00 97.88 202 PHE A O 1
ATOM 1475 N N . LYS A 1 203 ? -17.999 8.114 -0.822 1.00 96.50 203 LYS A N 1
ATOM 1476 C CA . LYS A 1 203 ? -17.307 9.365 -1.165 1.00 96.50 203 LYS A CA 1
ATOM 1477 C C . LYS A 1 203 ? -15.801 9.167 -1.253 1.00 96.50 203 LYS A C 1
ATOM 1479 O O . LYS A 1 203 ? -15.166 9.797 -2.086 1.00 96.50 203 LYS A O 1
ATOM 1484 N N . HIS A 1 204 ? -15.264 8.249 -0.453 1.00 95.50 204 HIS A N 1
ATOM 1485 C CA . HIS A 1 204 ? -13.855 7.876 -0.482 1.00 95.50 204 HIS A CA 1
ATOM 1486 C C . HIS A 1 204 ? -13.717 6.357 -0.465 1.00 95.50 204 HIS A C 1
ATOM 1488 O O . HIS A 1 204 ? -14.531 5.654 0.139 1.00 95.50 204 HIS A O 1
ATOM 1494 N N . LEU A 1 205 ? -12.677 5.869 -1.134 1.00 96.69 205 LEU A N 1
ATOM 1495 C CA . LEU A 1 205 ? -12.289 4.465 -1.180 1.00 96.69 205 LEU A CA 1
ATOM 1496 C C . LEU A 1 205 ? -10.785 4.377 -0.934 1.00 96.69 205 LEU A C 1
ATOM 1498 O O . LEU A 1 205 ? -10.035 5.264 -1.334 1.00 96.69 205 LEU A O 1
ATOM 1502 N N . GLY A 1 206 ? -10.360 3.319 -0.254 1.00 92.81 206 GLY A N 1
ATOM 1503 C CA . GLY A 1 206 ? -8.970 3.132 0.138 1.00 92.81 206 GLY A CA 1
ATOM 1504 C C . GLY A 1 206 ? -8.119 2.626 -1.017 1.00 92.81 206 GLY A C 1
ATOM 1505 O O . GLY A 1 206 ? -8.571 1.826 -1.834 1.00 92.81 206 GLY A O 1
ATOM 1506 N N . GLU A 1 207 ? -6.859 3.049 -1.046 1.00 86.81 207 GLU A N 1
ATOM 1507 C CA . GLU A 1 207 ? -5.875 2.577 -2.024 1.00 86.81 207 GLU A CA 1
ATOM 1508 C C . GLU A 1 207 ? -5.385 1.145 -1.746 1.00 86.81 207 GLU A C 1
ATOM 1510 O O . GLU A 1 207 ? -5.003 0.425 -2.673 1.00 86.81 207 GLU A O 1
ATOM 1515 N N . GLY A 1 208 ? -5.424 0.717 -0.479 1.00 78.81 208 GLY A N 1
ATOM 1516 C CA . GLY A 1 208 ? -5.050 -0.624 -0.033 1.00 78.81 208 GLY A CA 1
ATOM 1517 C C . GLY A 1 208 ? -6.206 -1.618 -0.150 1.00 78.81 208 GLY A C 1
ATOM 1518 O O . GLY A 1 208 ? -6.980 -1.778 0.791 1.00 78.81 208 GLY A O 1
ATOM 1519 N N . GLY A 1 209 ? -6.314 -2.289 -1.300 1.00 89.44 209 GLY A N 1
ATOM 1520 C CA . GLY A 1 209 ? -7.260 -3.387 -1.517 1.00 89.44 209 GLY A CA 1
ATOM 1521 C C . GLY A 1 209 ? -6.586 -4.759 -1.440 1.00 89.44 209 GLY A C 1
ATOM 1522 O O . GLY A 1 209 ? -5.564 -4.977 -2.089 1.00 89.44 209 GLY A O 1
ATOM 1523 N N . ALA A 1 210 ? -7.162 -5.693 -0.686 1.00 96.19 210 ALA A N 1
ATOM 1524 C CA . ALA A 1 210 ? -6.725 -7.091 -0.634 1.00 96.19 210 ALA A CA 1
ATOM 1525 C C . ALA A 1 210 ? -7.556 -7.958 -1.579 1.00 96.19 210 ALA A C 1
ATOM 1527 O O . ALA A 1 210 ? -8.770 -7.774 -1.639 1.00 96.19 210 ALA A O 1
ATOM 1528 N N . PHE A 1 211 ? -6.945 -8.919 -2.274 1.00 96.25 211 PHE A N 1
ATOM 1529 C CA . PHE A 1 211 ? -7.646 -9.810 -3.197 1.00 96.25 211 PHE A CA 1
ATOM 1530 C C . PHE A 1 211 ? -7.161 -11.259 -3.089 1.00 96.25 211 PHE A C 1
ATOM 1532 O O . PHE A 1 211 ? -5.978 -11.542 -3.253 1.00 96.25 211 PHE A O 1
ATOM 1539 N N . ASP A 1 212 ? -8.090 -12.195 -2.883 1.00 93.75 212 ASP A N 1
ATOM 1540 C CA . ASP A 1 212 ? -7.780 -13.632 -2.772 1.00 93.75 212 ASP A CA 1
ATOM 1541 C C . ASP A 1 212 ? -8.089 -14.443 -4.050 1.00 93.75 212 ASP A C 1
ATOM 1543 O O . ASP A 1 212 ? -7.866 -15.652 -4.105 1.00 93.75 212 ASP A O 1
ATOM 1547 N N . GLY A 1 213 ? -8.610 -13.786 -5.093 1.00 93.62 213 GLY A N 1
ATOM 1548 C CA . GLY A 1 213 ? -9.079 -14.417 -6.335 1.00 93.62 213 GLY A CA 1
ATOM 1549 C C . GLY A 1 213 ? -10.595 -14.355 -6.520 1.00 93.62 213 GLY A C 1
ATOM 1550 O O . GLY A 1 213 ? -11.078 -14.422 -7.661 1.00 93.62 213 GLY A O 1
ATOM 1551 N N . ARG A 1 214 ? -11.342 -14.162 -5.427 1.00 93.81 214 ARG A N 1
ATOM 1552 C CA . ARG A 1 214 ? -12.799 -13.998 -5.415 1.00 93.81 214 ARG A CA 1
ATOM 1553 C C . ARG A 1 214 ? -13.258 -12.789 -4.600 1.00 93.81 214 ARG A C 1
ATOM 1555 O O . ARG A 1 214 ? -14.123 -12.051 -5.057 1.00 93.81 214 ARG A O 1
ATOM 1562 N N . TYR A 1 215 ? -12.721 -12.597 -3.412 1.00 95.75 215 TYR A N 1
ATOM 1563 C CA . TYR A 1 215 ? -13.116 -11.551 -2.488 1.00 95.75 215 TYR A CA 1
ATOM 1564 C C . TYR A 1 215 ? -12.121 -10.405 -2.526 1.00 95.75 215 TYR A C 1
ATOM 1566 O O . TYR A 1 215 ? -10.912 -10.623 -2.571 1.00 95.75 215 TYR A O 1
ATOM 1574 N N . VAL A 1 216 ? -12.649 -9.183 -2.502 1.00 97.38 216 VAL A N 1
ATOM 1575 C CA . VAL A 1 216 ? -11.868 -7.951 -2.424 1.00 97.38 216 VAL A CA 1
ATOM 1576 C C . VAL A 1 216 ? -12.175 -7.249 -1.116 1.00 97.38 216 VAL A C 1
ATOM 1578 O O . VAL A 1 216 ? -13.286 -6.754 -0.952 1.00 97.38 216 VAL A O 1
ATOM 1581 N N . GLY A 1 217 ? -11.210 -7.202 -0.202 1.00 97.50 217 GLY A N 1
ATOM 1582 C CA . GLY A 1 217 ? -11.297 -6.416 1.027 1.00 97.50 217 GLY A CA 1
ATOM 1583 C C . GLY A 1 217 ? -10.837 -4.985 0.780 1.00 97.50 217 GLY A C 1
ATOM 1584 O O . GLY A 1 217 ? -9.795 -4.783 0.159 1.00 97.50 217 GLY A O 1
ATOM 1585 N N . PHE A 1 218 ? -11.596 -3.995 1.247 1.00 98.06 218 PHE A N 1
ATOM 1586 C CA . PHE A 1 218 ? -11.253 -2.582 1.080 1.00 98.06 218 PHE A CA 1
ATOM 1587 C C . PHE A 1 218 ? -11.841 -1.703 2.188 1.00 98.06 218 PHE A C 1
ATOM 1589 O O . PHE A 1 218 ? -12.784 -2.086 2.881 1.00 98.06 218 PHE A O 1
ATOM 1596 N N . TRP A 1 219 ? -11.293 -0.497 2.321 1.00 98.06 219 TRP A N 1
ATOM 1597 C CA . TRP A 1 219 ? -11.844 0.570 3.156 1.00 98.06 219 TRP A CA 1
ATOM 1598 C C . TRP A 1 219 ? -12.695 1.533 2.326 1.00 98.06 219 TRP A C 1
ATOM 1600 O O . TRP A 1 219 ? -12.345 1.845 1.184 1.00 98.06 219 TRP A O 1
ATOM 1610 N N . GLY A 1 220 ? -13.781 2.040 2.904 1.00 97.50 220 GLY A N 1
ATOM 1611 C CA . GLY A 1 220 ? -14.607 3.075 2.288 1.00 97.50 220 GLY A CA 1
ATOM 1612 C C . GLY A 1 220 ? -15.233 4.020 3.308 1.00 97.50 220 GLY A C 1
ATOM 1613 O O . GLY A 1 220 ? -15.477 3.638 4.452 1.00 97.50 220 GLY A O 1
ATOM 1614 N N . ALA A 1 221 ? -15.527 5.245 2.873 1.00 97.50 221 ALA A N 1
ATOM 1615 C CA . ALA A 1 221 ? -16.184 6.271 3.681 1.00 97.50 221 ALA A CA 1
ATOM 1616 C C . ALA A 1 221 ? -17.338 6.951 2.937 1.00 97.50 221 ALA A C 1
ATOM 1618 O O . ALA A 1 221 ? -17.363 6.998 1.701 1.00 97.50 221 ALA A O 1
ATOM 1619 N N . TRP A 1 222 ? -18.296 7.484 3.695 1.00 97.31 222 TRP A N 1
ATOM 1620 C CA . TRP A 1 222 ? -19.517 8.101 3.173 1.00 97.31 222 TRP A CA 1
ATOM 1621 C C . TRP A 1 222 ? -20.002 9.274 4.026 1.00 97.31 222 TRP A C 1
ATOM 1623 O O . TRP A 1 222 ? -19.522 9.534 5.128 1.00 97.31 222 TRP A O 1
ATOM 1633 N N . GLY A 1 223 ? -20.986 10.004 3.503 1.00 95.06 223 GLY A N 1
ATOM 1634 C CA . GLY A 1 223 ? -21.437 11.260 4.097 1.00 95.06 223 GLY A CA 1
ATOM 1635 C C . GLY A 1 223 ? -20.407 12.384 3.947 1.00 95.06 223 GLY A C 1
ATOM 1636 O O . GLY A 1 223 ? -19.432 12.266 3.208 1.00 95.06 223 GLY A O 1
ATOM 1637 N N . THR A 1 224 ? -20.667 13.509 4.612 1.00 94.12 224 THR A N 1
ATOM 1638 C CA . THR A 1 224 ? -19.834 14.726 4.539 1.00 94.12 224 THR A CA 1
ATOM 1639 C C . THR A 1 224 ? -19.282 15.157 5.893 1.00 94.12 224 THR A C 1
ATOM 1641 O O . THR A 1 224 ? -18.546 16.134 5.967 1.00 94.12 224 THR A O 1
ATOM 1644 N N . ALA A 1 225 ? -19.670 14.475 6.972 1.00 96.00 225 ALA A N 1
ATOM 1645 C CA . ALA A 1 225 ? -19.193 14.790 8.307 1.00 96.00 225 ALA A CA 1
ATOM 1646 C C . ALA A 1 225 ? -17.739 14.331 8.458 1.00 96.00 225 ALA A C 1
ATOM 1648 O O . ALA A 1 225 ? -17.416 13.170 8.186 1.00 96.00 225 ALA A O 1
ATOM 1649 N N . THR A 1 226 ? -16.884 15.234 8.925 1.00 96.56 226 THR A N 1
ATOM 1650 C CA . THR A 1 226 ? -15.493 14.949 9.274 1.00 96.56 226 THR A CA 1
ATOM 1651 C C . THR A 1 226 ? -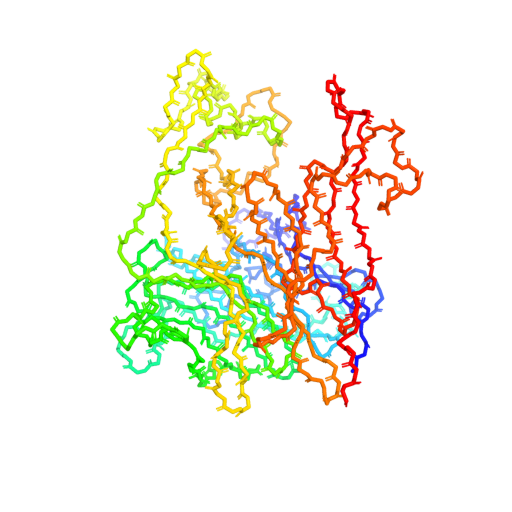15.236 15.268 10.742 1.00 96.56 226 THR A C 1
ATOM 1653 O O . THR A 1 226 ? -15.927 16.087 11.348 1.00 96.56 226 THR A O 1
ATOM 1656 N N . LYS A 1 227 ? -14.241 14.597 11.318 1.00 95.56 227 LYS A N 1
ATOM 1657 C CA . LYS A 1 227 ? -13.652 14.911 12.620 1.00 95.56 227 LYS A CA 1
ATOM 1658 C C . LYS A 1 227 ? -12.208 15.360 12.420 1.00 95.56 227 LYS A C 1
ATOM 1660 O O . LYS A 1 227 ? -11.524 14.875 11.517 1.00 95.56 227 LYS A O 1
ATOM 1665 N N . THR A 1 228 ? -11.738 16.250 13.284 1.00 96.31 228 THR A N 1
ATOM 1666 C CA . THR A 1 228 ? -10.328 16.641 13.316 1.00 96.31 228 THR A CA 1
ATOM 1667 C C . THR A 1 228 ? -9.532 15.616 14.113 1.00 96.31 228 THR A C 1
ATOM 1669 O O . THR A 1 228 ? -9.883 15.313 15.253 1.00 96.31 228 THR A O 1
ATOM 1672 N N . VAL A 1 229 ? -8.445 15.111 13.536 1.00 94.56 229 VAL A N 1
ATOM 1673 C CA . VAL A 1 229 ? -7.426 14.331 14.248 1.00 94.56 229 VAL A CA 1
ATOM 1674 C C . VAL A 1 229 ? -6.131 15.129 14.314 1.00 94.56 229 VAL A C 1
ATOM 1676 O O . VAL A 1 229 ? -5.762 15.806 13.352 1.00 94.56 229 VAL A O 1
ATOM 1679 N N . ARG A 1 230 ? -5.446 15.052 15.456 1.00 95.25 230 ARG A N 1
ATOM 1680 C CA . ARG A 1 230 ? -4.142 15.679 15.672 1.00 95.25 230 ARG A CA 1
ATOM 1681 C C . ARG A 1 230 ? -3.045 14.634 15.508 1.00 95.25 230 ARG A C 1
ATOM 1683 O O . ARG A 1 230 ? -3.047 13.631 16.213 1.00 95.25 230 ARG A O 1
ATOM 1690 N N . LEU A 1 231 ? -2.127 14.880 14.580 1.00 95.62 231 LEU A N 1
ATOM 1691 C CA . LEU A 1 231 ? -1.005 14.005 14.257 1.00 95.62 231 LEU A CA 1
ATOM 1692 C C . LEU A 1 231 ? 0.282 14.655 14.751 1.00 95.62 231 LEU A C 1
ATOM 1694 O O . LEU A 1 231 ? 0.764 15.615 14.149 1.00 95.62 231 LEU A O 1
ATOM 1698 N N . TYR A 1 232 ? 0.805 14.157 15.866 1.00 95.62 232 TYR A N 1
ATOM 1699 C CA . TYR A 1 232 ? 2.069 14.626 16.425 1.00 95.62 232 TYR A CA 1
ATOM 1700 C C . TYR A 1 232 ? 3.243 14.162 15.571 1.00 95.62 232 TYR A C 1
ATOM 1702 O O . TYR A 1 232 ? 3.223 13.046 15.048 1.00 95.62 232 TYR A O 1
ATOM 1710 N N . CYS A 1 233 ? 4.249 15.024 15.418 1.00 95.19 233 CYS A N 1
ATOM 1711 C CA . CYS A 1 233 ? 5.467 14.682 14.697 1.00 95.19 2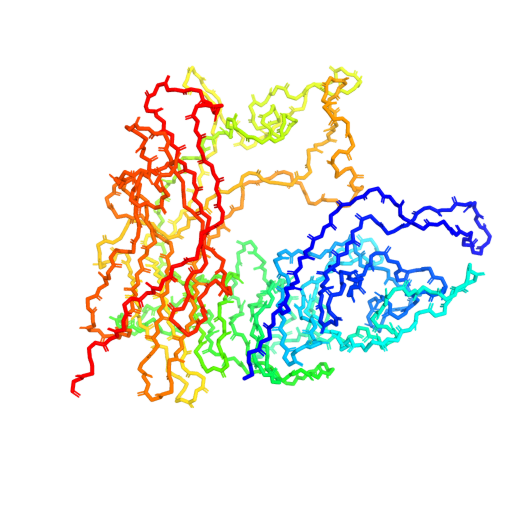33 CYS A CA 1
ATOM 1712 C C . CYS A 1 233 ? 6.090 13.399 15.260 1.00 95.19 233 CYS A C 1
ATOM 1714 O O . CYS A 1 233 ? 6.081 13.203 16.478 1.00 95.19 233 CYS A O 1
ATOM 1716 N N . PRO A 1 234 ? 6.601 12.515 14.386 1.00 91.50 234 PRO A N 1
ATOM 1717 C CA . PRO A 1 234 ? 7.132 11.231 14.817 1.00 91.50 234 PRO A CA 1
ATOM 1718 C C . PRO A 1 234 ? 8.321 11.422 15.762 1.00 91.50 234 PRO A C 1
ATOM 1720 O O . PRO A 1 234 ? 9.110 12.350 15.595 1.00 91.50 234 PRO A O 1
ATOM 1723 N N . THR A 1 235 ? 8.452 10.519 16.728 1.00 87.94 235 THR A N 1
ATOM 1724 C CA . THR A 1 235 ? 9.599 10.440 17.647 1.00 87.94 235 THR A CA 1
ATOM 1725 C C . THR A 1 235 ? 10.621 9.388 17.220 1.00 87.94 235 THR A C 1
ATOM 1727 O O . THR A 1 235 ? 11.728 9.373 17.741 1.00 87.94 235 THR A O 1
ATOM 1730 N N . GLU A 1 236 ? 10.259 8.535 16.259 1.00 81.00 236 GLU A N 1
ATOM 1731 C CA . GLU A 1 236 ? 11.071 7.427 15.756 1.00 81.00 236 GLU A CA 1
ATOM 1732 C C . GLU A 1 236 ? 11.214 7.500 14.227 1.00 81.00 236 GLU A C 1
ATOM 1734 O O . GLU A 1 236 ? 10.392 8.096 13.520 1.00 81.00 236 GLU A O 1
ATOM 1739 N N . GLY A 1 237 ? 12.265 6.868 13.699 1.00 81.00 237 GLY A N 1
ATOM 1740 C CA . GLY A 1 237 ? 12.571 6.822 12.270 1.00 81.00 237 GLY A CA 1
ATOM 1741 C C . GLY A 1 237 ? 13.670 7.799 11.844 1.00 81.00 237 GLY A C 1
ATOM 1742 O O . GLY A 1 237 ? 14.613 8.075 12.577 1.00 81.00 237 GLY A O 1
ATOM 1743 N N . SER A 1 238 ? 13.588 8.287 10.605 1.00 85.69 238 SER A N 1
ATOM 1744 C CA . SER A 1 238 ? 14.631 9.138 10.015 1.00 85.69 238 SER A CA 1
ATOM 1745 C C . SER A 1 238 ? 14.723 10.484 10.727 1.00 85.69 238 SER A C 1
ATOM 1747 O O . SER A 1 238 ? 13.762 11.256 10.720 1.00 85.69 238 SER A O 1
ATOM 1749 N N . LYS A 1 239 ? 15.912 10.775 11.267 1.00 88.25 239 LYS A N 1
ATOM 1750 C CA . LYS A 1 239 ? 16.219 12.027 11.965 1.00 88.25 239 LYS A CA 1
ATOM 1751 C C . LYS A 1 239 ? 15.822 13.261 11.156 1.00 88.25 239 LYS A C 1
ATOM 1753 O O . LYS A 1 239 ? 15.112 14.109 11.677 1.00 88.25 239 LYS A O 1
ATOM 1758 N N . ASP A 1 240 ? 16.190 13.321 9.879 1.00 90.00 240 ASP A N 1
ATOM 1759 C CA . ASP A 1 240 ? 15.894 14.492 9.049 1.00 90.00 240 ASP A CA 1
ATOM 1760 C C . ASP A 1 240 ? 14.382 14.718 8.885 1.00 90.00 240 ASP A C 1
ATOM 1762 O O . ASP A 1 240 ? 13.912 15.854 8.927 1.00 90.00 240 ASP A O 1
ATOM 1766 N N . ARG A 1 241 ? 13.585 13.645 8.759 1.00 91.69 241 ARG A N 1
ATOM 1767 C CA . ARG A 1 241 ? 12.114 13.741 8.693 1.00 91.69 241 ARG A CA 1
ATOM 1768 C C . ARG A 1 241 ? 11.505 14.195 10.016 1.00 91.69 241 ARG A C 1
ATOM 1770 O O . ARG A 1 241 ? 10.574 15.000 10.004 1.00 91.69 241 ARG A O 1
ATOM 1777 N N . ILE A 1 242 ? 12.016 13.676 11.130 1.00 92.44 242 ILE A N 1
ATOM 1778 C CA . ILE A 1 242 ? 11.607 14.080 12.479 1.00 92.44 242 ILE A CA 1
ATOM 1779 C C . ILE A 1 242 ? 11.905 15.568 12.673 1.00 92.44 242 ILE A C 1
ATOM 1781 O O . ILE A 1 242 ? 11.004 16.331 13.022 1.00 92.44 242 ILE A O 1
ATOM 1785 N N . ASP A 1 243 ? 13.132 15.996 12.385 1.00 94.00 243 ASP A N 1
ATOM 1786 C CA . ASP A 1 243 ? 13.573 17.380 12.545 1.00 94.00 243 ASP A CA 1
ATOM 1787 C C . ASP A 1 243 ? 12.788 18.317 11.613 1.00 94.00 243 ASP A C 1
ATOM 1789 O O . ASP A 1 243 ? 12.348 19.380 12.046 1.00 94.00 243 ASP A O 1
ATOM 1793 N N . TYR A 1 244 ? 12.518 17.917 10.365 1.00 94.81 244 TYR A N 1
ATOM 1794 C CA . TYR A 1 244 ? 11.725 18.716 9.423 1.00 94.81 244 TYR A CA 1
ATOM 1795 C C . TYR A 1 244 ? 10.288 18.925 9.910 1.00 94.81 244 TYR A C 1
ATOM 1797 O O . TYR A 1 244 ? 9.797 20.058 9.935 1.00 94.81 244 TYR A O 1
ATOM 1805 N N . CYS A 1 245 ? 9.635 17.852 10.373 1.00 96.12 245 CYS A N 1
ATOM 1806 C CA . CYS A 1 245 ? 8.299 17.936 10.960 1.00 96.12 245 CYS A CA 1
ATOM 1807 C C . CYS A 1 245 ? 8.295 18.842 12.199 1.00 96.12 245 CYS A C 1
ATOM 1809 O O . CYS A 1 245 ? 7.397 19.672 12.350 1.00 96.12 245 CYS A O 1
ATOM 1811 N N . ASN A 1 246 ? 9.324 18.722 13.045 1.00 95.31 246 ASN A N 1
ATOM 1812 C CA . ASN A 1 246 ? 9.519 19.538 14.243 1.00 95.31 246 ASN A CA 1
ATOM 1813 C C . ASN A 1 246 ? 10.070 20.947 13.957 1.00 95.31 246 ASN A C 1
ATOM 1815 O O . ASN A 1 246 ? 10.317 21.704 14.895 1.00 95.31 246 ASN A O 1
ATOM 1819 N N . ARG A 1 247 ? 10.218 21.327 12.679 1.00 94.75 247 ARG A N 1
ATOM 1820 C CA . ARG A 1 247 ? 10.676 22.651 12.225 1.00 94.75 247 ARG A CA 1
ATOM 1821 C C . ARG A 1 247 ? 12.094 23.008 12.691 1.00 94.75 247 ARG A C 1
ATOM 1823 O O . ARG A 1 247 ? 12.374 24.157 13.029 1.00 94.75 247 ARG A O 1
ATOM 1830 N N . GLN A 1 248 ? 12.971 22.010 12.718 1.00 94.12 248 GLN A N 1
ATOM 1831 C CA . GLN A 1 248 ? 14.340 22.072 13.235 1.00 94.12 248 GLN A CA 1
ATOM 1832 C C . GLN A 1 248 ? 15.372 21.417 12.298 1.00 94.12 248 GLN A C 1
ATOM 1834 O O . GLN A 1 248 ? 16.512 21.211 12.711 1.00 94.12 248 GLN A O 1
ATOM 1839 N N . LEU A 1 249 ? 15.012 21.084 11.051 1.00 93.00 249 LEU A N 1
ATOM 1840 C CA . LEU A 1 249 ? 15.955 20.468 10.113 1.00 93.00 249 LEU A CA 1
ATOM 1841 C C . LEU A 1 249 ? 17.026 21.480 9.701 1.00 93.00 249 LEU A C 1
ATOM 1843 O O . LEU A 1 249 ? 16.718 22.444 9.011 1.00 93.00 249 LEU A O 1
ATOM 1847 N N . VAL A 1 250 ? 18.276 21.241 10.096 1.00 92.62 250 VAL A N 1
ATOM 1848 C CA . VAL A 1 250 ? 19.430 22.052 9.681 1.00 92.62 250 VAL A CA 1
ATOM 1849 C C . VAL A 1 250 ? 20.086 21.407 8.462 1.00 92.62 250 VAL A C 1
ATOM 1851 O O . VAL A 1 250 ? 20.660 20.324 8.575 1.00 92.62 250 VAL A O 1
ATOM 1854 N N . CYS A 1 251 ? 20.013 22.072 7.314 1.00 89.25 251 CYS A N 1
ATOM 1855 C CA . CYS A 1 251 ? 20.643 21.635 6.071 1.00 89.25 251 CYS A CA 1
ATOM 1856 C C . CYS A 1 251 ? 22.172 21.797 6.111 1.00 89.25 251 CYS A C 1
ATOM 1858 O O . CYS A 1 251 ? 22.719 22.523 6.944 1.00 89.25 251 CYS A O 1
ATOM 1860 N N . GLU A 1 252 ? 22.878 21.156 5.176 1.00 87.75 252 GLU A N 1
ATOM 1861 C CA . GLU A 1 252 ? 24.343 21.265 5.049 1.00 87.75 252 GLU A CA 1
ATOM 1862 C C . GLU A 1 252 ? 24.856 22.703 4.873 1.00 87.75 252 GLU A C 1
ATOM 1864 O O . GLU A 1 252 ? 25.939 23.038 5.352 1.00 87.75 252 GLU A O 1
ATOM 1869 N N . ASP A 1 253 ? 24.075 23.570 4.227 1.00 88.00 253 ASP A N 1
ATOM 1870 C CA . ASP A 1 253 ? 24.397 24.989 4.046 1.00 88.00 253 ASP A CA 1
ATOM 1871 C C . ASP A 1 253 ? 24.091 25.857 5.286 1.00 88.00 253 ASP A C 1
ATOM 1873 O O . ASP A 1 253 ? 24.300 27.072 5.269 1.00 88.00 253 ASP A O 1
ATOM 1877 N N . GLY A 1 254 ? 23.617 25.241 6.375 1.00 87.25 254 GLY A N 1
ATOM 1878 C CA . GLY A 1 254 ? 23.257 25.893 7.631 1.00 87.25 254 GLY A CA 1
ATOM 1879 C C . GLY A 1 254 ? 21.854 26.506 7.654 1.00 87.25 254 GLY A C 1
ATOM 1880 O O . GLY A 1 254 ? 21.480 27.101 8.668 1.00 87.25 254 GLY A O 1
ATOM 1881 N N . THR A 1 255 ? 21.070 26.382 6.578 1.00 92.06 255 THR A N 1
ATOM 1882 C CA . THR A 1 255 ? 19.668 26.820 6.568 1.00 92.06 255 THR A CA 1
ATOM 1883 C C . THR A 1 255 ? 18.795 25.912 7.435 1.00 92.06 255 THR A C 1
ATOM 1885 O O . THR A 1 255 ? 19.104 24.739 7.640 1.00 92.06 255 THR A O 1
ATOM 1888 N N . ILE A 1 256 ? 17.714 26.472 7.991 1.00 92.75 256 ILE A N 1
ATOM 1889 C CA . ILE A 1 256 ? 16.737 25.714 8.783 1.00 92.75 256 ILE A CA 1
ATOM 1890 C C . ILE A 1 256 ? 15.462 25.556 7.967 1.00 92.75 256 ILE A C 1
ATOM 1892 O O . ILE A 1 256 ? 14.715 26.520 7.785 1.00 92.75 256 ILE A O 1
ATOM 1896 N N . GLU A 1 257 ? 15.202 24.330 7.536 1.00 93.31 257 GLU A N 1
ATOM 1897 C CA . GLU A 1 257 ? 14.002 23.950 6.805 1.00 93.31 257 GLU A CA 1
ATOM 1898 C C . GLU A 1 257 ? 12.891 23.500 7.756 1.00 93.31 257 GLU A C 1
ATOM 1900 O O . GLU A 1 257 ? 13.115 22.860 8.789 1.00 93.31 257 GLU A O 1
ATOM 1905 N N . GLN A 1 258 ? 11.657 23.862 7.411 1.00 94.12 258 GLN A N 1
ATOM 1906 C CA . GLN A 1 258 ? 10.491 23.673 8.270 1.00 94.12 258 GLN A CA 1
ATOM 1907 C C . GLN A 1 258 ? 9.325 23.127 7.458 1.00 94.12 258 GLN A C 1
ATOM 1909 O O . GLN A 1 258 ? 9.048 23.646 6.377 1.00 94.12 258 GLN A O 1
ATOM 1914 N N . ASP A 1 259 ? 8.602 22.132 7.981 1.00 94.38 259 ASP A N 1
ATOM 1915 C CA . ASP A 1 259 ? 7.309 21.776 7.398 1.00 94.38 259 ASP A CA 1
ATOM 1916 C C . ASP A 1 259 ? 6.320 22.928 7.653 1.00 94.38 259 ASP A C 1
ATOM 1918 O O . ASP A 1 259 ? 5.955 23.179 8.810 1.00 94.38 259 ASP A O 1
ATOM 1922 N N . PRO A 1 260 ? 5.867 23.647 6.607 1.00 93.81 260 PRO A N 1
ATOM 1923 C CA . PRO A 1 260 ? 4.976 24.790 6.773 1.00 93.81 260 PRO A CA 1
ATOM 1924 C C . PRO A 1 260 ? 3.598 24.391 7.315 1.00 93.81 260 PRO A C 1
ATOM 1926 O O . PRO A 1 260 ? 2.859 25.253 7.788 1.00 93.81 260 PRO A O 1
ATOM 1929 N N . ASN A 1 261 ? 3.243 23.103 7.264 1.00 94.12 261 ASN A N 1
ATOM 1930 C CA . ASN A 1 261 ? 1.977 22.595 7.781 1.00 94.12 261 ASN A CA 1
ATOM 1931 C C . ASN A 1 261 ? 2.045 22.242 9.274 1.00 94.12 261 ASN A C 1
ATOM 1933 O O . ASN A 1 261 ? 1.002 21.999 9.883 1.00 94.12 261 ASN A O 1
ATOM 1937 N N . SER A 1 262 ? 3.242 22.204 9.869 1.00 95.50 262 SER A N 1
ATOM 1938 C CA . SER A 1 262 ? 3.429 21.877 11.283 1.00 95.50 262 SER A CA 1
ATOM 1939 C C . SER A 1 262 ? 3.204 23.085 12.197 1.00 95.50 262 SER A C 1
ATOM 1941 O O . SER A 1 262 ? 3.827 24.145 12.073 1.00 95.50 262 SER A O 1
ATOM 1943 N N . THR A 1 263 ? 2.328 22.894 13.181 1.00 96.56 263 THR A N 1
ATOM 1944 C CA . THR A 1 263 ? 2.109 23.815 14.303 1.00 96.56 263 THR A CA 1
ATOM 1945 C C . THR A 1 263 ? 2.874 23.307 15.515 1.00 96.56 263 THR A C 1
ATOM 1947 O O . THR A 1 263 ? 2.818 22.114 15.787 1.00 96.56 263 THR A O 1
ATOM 1950 N N . CYS A 1 264 ? 3.568 24.186 16.242 1.00 95.75 264 CYS A N 1
ATOM 1951 C CA . CYS A 1 264 ? 4.332 23.809 17.431 1.00 95.75 264 CYS A CA 1
ATOM 1952 C C . CYS A 1 264 ? 3.964 24.679 18.634 1.00 95.75 264 CYS A C 1
ATOM 1954 O O . CYS A 1 264 ? 3.834 25.898 18.499 1.00 95.75 264 CYS A O 1
ATOM 1956 N N . ASP A 1 265 ? 3.864 24.059 19.807 1.00 93.50 265 ASP A N 1
ATOM 1957 C CA . ASP A 1 265 ? 3.819 24.732 21.105 1.00 93.50 265 ASP A CA 1
ATOM 1958 C C . ASP A 1 265 ? 4.667 23.977 22.150 1.00 93.50 265 ASP A C 1
ATOM 1960 O O . ASP A 1 265 ? 5.517 23.156 21.807 1.00 93.50 265 ASP A O 1
ATOM 1964 N N . PHE A 1 266 ? 4.466 24.266 23.439 1.00 90.12 266 PHE A N 1
ATOM 1965 C CA . PHE A 1 266 ? 5.198 23.622 24.535 1.00 90.12 266 PHE A CA 1
ATOM 1966 C C . PHE A 1 266 ? 4.917 22.112 24.689 1.00 90.12 266 PHE A C 1
ATOM 1968 O O . PHE A 1 266 ? 5.638 21.440 25.421 1.00 90.12 266 PHE A O 1
ATOM 1975 N N . THR A 1 267 ? 3.883 21.580 24.034 1.00 88.19 267 THR A N 1
ATOM 1976 C CA . THR A 1 267 ? 3.506 20.157 24.023 1.00 88.19 267 THR A CA 1
ATOM 1977 C C . THR A 1 267 ? 4.109 19.378 22.852 1.00 88.19 267 THR A C 1
ATOM 1979 O O . THR A 1 267 ? 4.006 18.153 22.827 1.00 88.19 267 THR A O 1
ATOM 1982 N N . GLY A 1 268 ? 4.754 20.059 21.899 1.00 93.06 268 GLY A N 1
ATOM 1983 C CA . GLY A 1 268 ? 5.382 19.457 20.720 1.00 93.06 268 GLY A CA 1
ATOM 1984 C C . GLY A 1 268 ? 4.897 20.073 19.409 1.00 93.06 268 GLY A C 1
ATOM 1985 O O . GLY A 1 268 ? 4.225 21.102 19.404 1.00 93.06 268 GLY A O 1
ATOM 1986 N N . CYS A 1 269 ? 5.244 19.440 18.288 1.00 96.75 269 CYS A N 1
ATOM 1987 C CA . CYS A 1 269 ? 4.786 19.825 16.953 1.00 96.75 269 CYS A CA 1
ATOM 1988 C C . CYS A 1 269 ? 3.761 18.821 16.409 1.00 96.75 269 CYS A C 1
ATOM 1990 O O . CYS A 1 269 ? 3.887 17.614 16.621 1.00 96.75 269 CYS A O 1
ATOM 1992 N N . TRP A 1 270 ? 2.743 19.302 15.697 1.00 96.81 270 TRP A N 1
ATOM 1993 C CA . TRP A 1 270 ? 1.690 18.471 15.115 1.00 96.81 270 TRP A CA 1
ATOM 1994 C C . TRP A 1 270 ? 1.077 19.083 13.852 1.00 96.81 270 TRP A C 1
ATOM 1996 O O . TRP A 1 270 ? 1.242 20.266 13.551 1.00 96.81 270 TRP A O 1
ATOM 2006 N N . GLN A 1 271 ? 0.297 18.268 13.142 1.00 96.38 271 GLN A N 1
ATOM 2007 C CA . GLN A 1 271 ? -0.610 18.701 12.079 1.00 96.38 271 GLN A CA 1
ATOM 2008 C C . GLN A 1 271 ? -2.031 18.231 12.372 1.00 96.38 271 GLN A C 1
ATOM 2010 O O . GLN A 1 271 ? -2.239 17.148 12.916 1.00 96.38 271 GLN A O 1
ATOM 2015 N N . GLU A 1 272 ? -3.022 19.027 11.989 1.00 95.88 272 GLU A N 1
ATOM 2016 C CA . GLU A 1 272 ? -4.427 18.631 12.072 1.00 95.88 272 GLU A CA 1
ATOM 2017 C C . GLU A 1 272 ? -4.909 18.114 10.714 1.00 95.88 272 GLU A C 1
ATOM 2019 O O . GLU A 1 272 ? -4.622 18.700 9.667 1.00 95.88 272 GLU A O 1
ATOM 2024 N N . LYS A 1 273 ? -5.633 16.992 10.718 1.00 94.31 273 LYS A N 1
ATOM 2025 C CA . LYS A 1 273 ? -6.220 16.388 9.515 1.00 94.31 273 LYS A CA 1
ATOM 2026 C C . LYS A 1 273 ? -7.711 16.156 9.703 1.00 94.31 273 LYS A C 1
ATOM 2028 O O . LYS A 1 273 ? -8.166 15.810 10.789 1.00 94.31 273 LYS A O 1
ATOM 2033 N N . GLN A 1 274 ? -8.467 16.343 8.625 1.00 94.50 274 GLN A N 1
ATOM 2034 C CA . GLN A 1 274 ? -9.888 16.009 8.580 1.00 94.50 274 GLN A CA 1
ATOM 2035 C C . GLN A 1 274 ? -10.056 14.546 8.182 1.00 94.50 274 GLN A C 1
ATOM 2037 O O . GLN A 1 274 ? -9.508 14.105 7.172 1.00 94.50 274 GLN A O 1
ATOM 2042 N N . VAL A 1 275 ? -10.824 13.805 8.974 1.00 94.69 275 VAL A N 1
ATOM 2043 C CA . VAL A 1 275 ? -11.081 12.377 8.774 1.00 94.69 275 VAL A CA 1
ATOM 2044 C C . VAL A 1 275 ? -12.579 12.137 8.672 1.00 94.69 275 VAL A C 1
ATOM 2046 O O . VAL A 1 275 ? -13.316 12.674 9.500 1.00 94.69 275 VAL A O 1
ATOM 2049 N N . PRO A 1 276 ? -13.066 11.342 7.704 1.00 95.88 276 PRO A N 1
ATOM 2050 C CA . PRO A 1 276 ? -14.481 11.003 7.627 1.00 95.88 276 PRO A CA 1
ATOM 2051 C C . PRO A 1 276 ? -15.001 10.372 8.925 1.00 95.88 276 PRO A C 1
ATOM 2053 O O . PRO A 1 276 ? -14.384 9.457 9.476 1.00 95.88 276 PRO A O 1
ATOM 2056 N N . VAL A 1 277 ? -16.157 10.847 9.397 1.00 96.69 277 VAL A N 1
ATOM 2057 C CA . VAL A 1 277 ? -16.839 10.269 10.567 1.00 96.69 277 VAL A CA 1
ATOM 2058 C C . VAL A 1 277 ? -17.407 8.898 10.229 1.00 96.69 277 VAL A C 1
ATOM 2060 O O . VAL A 1 277 ? -17.255 7.978 11.024 1.00 96.69 277 VAL A O 1
ATOM 2063 N N . ASN A 1 278 ? -18.019 8.747 9.050 1.00 97.12 278 ASN A N 1
ATOM 2064 C CA . ASN A 1 278 ? -18.611 7.479 8.639 1.00 97.12 278 ASN A CA 1
ATOM 2065 C C . ASN A 1 278 ? -17.669 6.745 7.693 1.00 97.12 278 ASN A C 1
ATOM 2067 O O . ASN A 1 278 ? -17.464 7.152 6.544 1.00 97.12 278 ASN A O 1
ATOM 2071 N N . GLN A 1 279 ? -17.089 5.664 8.193 1.00 97.00 279 GLN A N 1
ATOM 2072 C CA . GLN A 1 279 ? -16.129 4.849 7.467 1.00 97.00 279 GLN A CA 1
ATOM 2073 C C . GLN A 1 279 ? -16.191 3.394 7.930 1.00 97.00 279 GLN A C 1
ATOM 2075 O O . GLN A 1 279 ? -16.776 3.075 8.969 1.00 97.00 279 GLN A O 1
ATOM 2080 N N . GLY A 1 280 ? -15.604 2.498 7.144 1.00 96.75 280 GLY A N 1
ATOM 2081 C CA . GLY A 1 280 ? -15.611 1.082 7.463 1.00 96.75 280 GLY A CA 1
ATOM 2082 C C . GLY A 1 280 ? -14.793 0.214 6.523 1.00 96.75 280 GLY A C 1
ATOM 2083 O O . GLY A 1 280 ? -14.239 0.674 5.523 1.00 96.75 280 GLY A O 1
ATOM 2084 N N . ILE A 1 281 ? -14.762 -1.068 6.868 1.00 97.12 281 ILE A N 1
ATOM 2085 C CA . ILE A 1 281 ? -14.171 -2.152 6.096 1.00 97.12 281 ILE A CA 1
ATOM 2086 C C . ILE A 1 281 ? -15.288 -2.941 5.424 1.00 97.12 281 ILE A C 1
ATOM 2088 O O . ILE A 1 281 ? -16.298 -3.295 6.041 1.00 97.12 281 ILE A O 1
ATOM 2092 N N . PHE A 1 282 ? -15.082 -3.234 4.148 1.00 96.69 282 PHE A N 1
ATOM 2093 C CA . PHE A 1 282 ? -16.034 -3.898 3.277 1.00 96.69 282 PHE A CA 1
ATOM 2094 C C . PHE A 1 282 ? -15.349 -5.034 2.529 1.00 96.69 282 PHE A C 1
ATOM 2096 O O . PHE A 1 282 ? -14.138 -5.009 2.298 1.00 96.69 282 PHE A O 1
ATOM 2103 N N . VAL A 1 283 ? -16.145 -6.012 2.107 1.00 96.94 283 VAL A N 1
ATOM 2104 C CA . VAL A 1 283 ? -15.701 -7.065 1.196 1.00 96.94 283 VAL A CA 1
ATOM 2105 C C . VAL A 1 283 ? -16.644 -7.152 0.007 1.00 96.94 283 VAL A C 1
ATOM 2107 O O . VAL A 1 283 ? -17.857 -7.265 0.169 1.00 96.94 283 VAL A O 1
ATOM 2110 N N . HIS A 1 284 ? -16.086 -7.114 -1.199 1.00 96.88 284 HIS A N 1
ATOM 2111 C CA . HIS A 1 284 ? -16.810 -7.337 -2.444 1.00 96.88 284 HIS A CA 1
ATOM 2112 C C . HIS A 1 284 ? -16.560 -8.755 -2.963 1.00 96.88 284 HIS A C 1
ATOM 2114 O O . HIS A 1 284 ? -15.414 -9.148 -3.172 1.00 96.88 284 HIS A O 1
ATOM 2120 N N . ASP A 1 285 ? -17.623 -9.519 -3.208 1.00 95.25 285 ASP A N 1
ATOM 2121 C CA . ASP A 1 285 ? -17.540 -10.825 -3.867 1.00 95.25 285 ASP A CA 1
ATOM 2122 C C . ASP A 1 285 ? -17.666 -10.648 -5.384 1.00 95.25 285 ASP A C 1
ATOM 2124 O O . ASP A 1 285 ? -18.730 -10.305 -5.903 1.00 95.25 285 ASP A O 1
ATOM 2128 N N . VAL A 1 286 ? -16.580 -10.917 -6.113 1.00 95.38 286 VAL A N 1
ATOM 2129 C CA . VAL A 1 286 ? -16.498 -10.710 -7.567 1.00 95.38 286 VAL A CA 1
ATOM 2130 C C . VAL A 1 286 ? -17.378 -11.667 -8.379 1.00 95.38 286 VAL A C 1
ATOM 2132 O O . VAL A 1 286 ? -17.495 -11.466 -9.593 1.00 95.38 286 VAL A O 1
ATOM 2135 N N . SER A 1 287 ? -17.929 -12.716 -7.755 1.00 91.69 287 SER A N 1
ATOM 2136 C CA . SER A 1 287 ? -18.790 -13.711 -8.405 1.00 91.69 287 SER A CA 1
ATOM 2137 C C . SER A 1 287 ? -20.256 -13.244 -8.501 1.00 91.69 287 SER A C 1
ATOM 2139 O O . SER A 1 287 ? -20.714 -13.026 -9.622 1.00 91.69 287 SER A O 1
ATOM 2141 N N . PRO A 1 288 ? -20.985 -12.993 -7.391 1.00 90.69 288 PRO A N 1
ATOM 2142 C CA . PRO A 1 288 ? -22.315 -12.392 -7.427 1.00 90.69 288 PRO A CA 1
ATOM 2143 C C . PRO A 1 288 ? -22.286 -10.867 -7.632 1.00 90.69 288 PRO A C 1
ATOM 2145 O O . PRO A 1 288 ? -23.334 -10.286 -7.886 1.00 90.69 288 PRO A O 1
ATOM 2148 N N . GLY A 1 289 ? -21.125 -10.207 -7.509 1.00 94.12 289 GLY A N 1
ATOM 2149 C CA . GLY A 1 289 ? -20.998 -8.751 -7.637 1.00 94.12 289 GLY A CA 1
ATOM 2150 C C . GLY A 1 289 ? -21.574 -7.986 -6.444 1.00 94.12 289 GLY A C 1
ATOM 2151 O O . GLY A 1 289 ? -22.128 -6.904 -6.617 1.00 94.12 289 GLY A O 1
ATOM 2152 N N . MET A 1 290 ? -21.494 -8.561 -5.240 1.00 93.69 290 MET A N 1
ATOM 2153 C CA . MET A 1 290 ? -22.124 -8.010 -4.039 1.00 93.69 290 MET A CA 1
ATOM 2154 C C . MET A 1 290 ? -21.079 -7.510 -3.043 1.00 93.69 290 MET A C 1
ATOM 2156 O O . MET A 1 290 ? -20.192 -8.261 -2.634 1.00 93.69 290 MET A O 1
ATOM 2160 N N . THR A 1 291 ? -21.242 -6.263 -2.603 1.00 95.50 291 THR A N 1
ATOM 2161 C CA . THR A 1 291 ? -20.464 -5.665 -1.513 1.00 95.50 291 THR A CA 1
ATOM 2162 C C . THR A 1 291 ? -21.167 -5.882 -0.179 1.00 95.50 291 THR A C 1
ATOM 2164 O O . THR A 1 291 ? -22.373 -5.672 -0.054 1.00 95.50 291 THR A O 1
ATOM 2167 N N . GLN A 1 292 ? -20.402 -6.291 0.826 1.00 94.12 292 GLN A N 1
ATOM 2168 C CA . GLN A 1 292 ? -20.866 -6.602 2.170 1.00 94.12 292 GLN A CA 1
ATOM 2169 C C . GLN A 1 292 ? -20.072 -5.791 3.196 1.00 94.12 292 GLN A C 1
ATOM 2171 O O . GLN A 1 292 ? -18.871 -5.572 3.033 1.00 94.12 292 GLN A O 1
ATOM 2176 N N . VAL A 1 293 ? -20.753 -5.342 4.249 1.00 94.31 293 VAL A N 1
ATOM 2177 C CA . VAL A 1 293 ? -20.129 -4.639 5.377 1.00 94.31 293 VAL A CA 1
ATOM 2178 C C . VAL A 1 293 ? -19.423 -5.652 6.273 1.00 94.31 293 VAL A C 1
ATOM 2180 O O . VAL A 1 293 ? -20.007 -6.688 6.592 1.00 94.31 293 VAL A O 1
ATOM 2183 N N . VAL A 1 294 ? -18.194 -5.341 6.692 1.00 94.44 294 VAL A N 1
ATOM 2184 C CA . VAL A 1 294 ? -17.468 -6.096 7.724 1.00 94.44 294 VAL A CA 1
ATOM 2185 C C . VAL A 1 294 ? -17.526 -5.355 9.051 1.00 94.44 294 VAL A C 1
ATOM 2187 O O . VAL A 1 294 ? -18.005 -5.901 10.035 1.00 94.44 294 VAL A O 1
ATOM 2190 N N . ALA A 1 295 ? -17.065 -4.106 9.067 1.00 95.00 295 ALA A N 1
ATOM 2191 C CA . ALA A 1 295 ? -16.982 -3.278 10.263 1.00 95.00 295 ALA A CA 1
ATOM 2192 C C . ALA A 1 295 ? -17.166 -1.810 9.888 1.00 95.00 295 ALA A C 1
ATOM 2194 O O . ALA A 1 295 ? -16.743 -1.388 8.816 1.00 95.00 295 ALA A O 1
ATOM 2195 N N . THR A 1 296 ? -17.779 -1.026 10.767 1.00 95.25 296 THR A N 1
ATOM 2196 C CA . THR A 1 296 ? -18.002 0.411 10.569 1.00 95.25 296 THR A CA 1
ATOM 2197 C C . THR A 1 296 ? -17.789 1.168 11.867 1.00 95.25 296 THR A C 1
ATOM 2199 O O . THR A 1 296 ? -17.739 0.578 12.948 1.00 95.25 296 THR A O 1
ATOM 2202 N N . THR A 1 297 ? -17.717 2.488 11.771 1.00 94.81 297 THR A N 1
ATOM 2203 C CA . THR A 1 297 ? -17.725 3.357 12.949 1.00 94.81 297 THR A CA 1
ATOM 2204 C C . THR A 1 297 ? -19.002 3.211 13.782 1.00 94.81 297 THR A C 1
ATOM 2206 O O . THR A 1 297 ? -18.953 3.238 15.009 1.00 94.81 297 THR A O 1
ATOM 2209 N N . ASP A 1 298 ? -20.132 2.917 13.137 1.00 87.81 298 ASP A N 1
ATOM 2210 C CA . ASP A 1 298 ? -21.415 2.679 13.810 1.00 87.81 298 ASP A CA 1
ATOM 2211 C C . ASP A 1 298 ? -21.470 1.323 14.538 1.00 87.81 298 ASP A C 1
ATOM 2213 O O . ASP A 1 298 ? -22.327 1.103 15.392 1.00 87.81 298 ASP A O 1
ATOM 2217 N N . SER A 1 299 ? -20.549 0.401 14.230 1.00 84.25 299 SER A N 1
ATOM 2218 C CA . SER A 1 299 ? -20.466 -0.926 14.853 1.00 84.25 299 SER A CA 1
ATOM 2219 C C . SER A 1 299 ? -19.434 -0.999 15.987 1.00 84.25 299 SER A C 1
ATOM 2221 O O . SER A 1 299 ? -18.930 -2.080 16.290 1.00 84.25 299 SER A O 1
ATOM 2223 N N . GLY A 1 300 ? -19.106 0.141 16.605 1.00 88.69 300 GLY A N 1
ATOM 2224 C CA . GLY A 1 300 ? -18.258 0.211 17.799 1.00 88.69 300 GLY A CA 1
ATOM 2225 C C . GLY A 1 300 ? -16.760 0.377 17.540 1.00 88.69 300 GLY A C 1
ATOM 2226 O O . GLY A 1 300 ? -15.978 0.110 18.447 1.00 88.69 300 GLY A O 1
ATOM 2227 N N . PHE A 1 301 ? -16.360 0.801 16.338 1.00 95.94 301 PHE A N 1
ATOM 2228 C CA . PHE A 1 301 ? -14.981 1.199 16.031 1.00 95.94 301 PHE A CA 1
ATOM 2229 C C . PHE A 1 301 ? -14.871 2.721 15.924 1.00 95.94 301 PHE A C 1
ATOM 2231 O O . PHE A 1 301 ? -15.800 3.398 15.500 1.00 95.94 301 PHE A O 1
ATOM 2238 N N . ASN A 1 302 ? -13.725 3.279 16.291 1.00 95.12 302 ASN A N 1
ATOM 2239 C CA . ASN A 1 302 ? -13.501 4.723 16.317 1.00 95.12 302 ASN A CA 1
ATOM 2240 C C . ASN A 1 302 ? -12.762 5.218 15.068 1.00 95.12 302 ASN A C 1
ATOM 2242 O O . ASN A 1 302 ? -12.977 6.356 14.641 1.00 95.12 302 ASN A O 1
ATOM 2246 N N . GLU A 1 303 ? -11.874 4.394 14.504 1.00 95.69 303 GLU A N 1
ATOM 2247 C CA . GLU A 1 303 ? -10.978 4.767 13.407 1.00 95.69 303 GLU A CA 1
ATOM 2248 C C . GLU A 1 303 ? -10.484 3.533 12.636 1.00 95.69 303 GLU A C 1
ATOM 2250 O O . GLU A 1 303 ? -10.249 2.481 13.232 1.00 95.69 303 GLU A O 1
ATOM 2255 N N . PHE A 1 304 ? -10.287 3.680 11.324 1.00 96.94 304 PHE A N 1
ATOM 2256 C CA . PHE A 1 304 ? -9.650 2.667 10.468 1.00 96.94 304 PHE A CA 1
ATOM 2257 C C . PHE A 1 304 ? -8.433 3.215 9.709 1.00 96.94 304 PHE A C 1
ATOM 2259 O O . PHE A 1 304 ? -7.692 2.439 9.105 1.00 96.94 304 PHE A O 1
ATOM 2266 N N . LEU A 1 305 ? -8.222 4.536 9.725 1.00 95.94 305 LEU A N 1
ATOM 2267 C CA . LEU A 1 305 ? -7.088 5.192 9.091 1.00 95.94 305 LEU A CA 1
ATOM 2268 C C . LEU A 1 305 ? -5.943 5.403 10.079 1.00 95.94 305 LEU A C 1
ATOM 2270 O O . LEU A 1 305 ? -6.088 6.034 11.124 1.00 95.94 305 LEU A O 1
ATOM 2274 N N . PHE A 1 306 ? -4.770 4.931 9.684 1.00 94.38 306 PHE A N 1
ATOM 2275 C CA . PHE A 1 306 ? -3.515 5.100 10.402 1.00 94.38 306 PHE A CA 1
ATOM 2276 C C . PHE A 1 306 ? -2.575 5.967 9.582 1.00 94.38 306 PHE A C 1
ATOM 2278 O O . PHE A 1 306 ? -2.637 5.962 8.354 1.00 94.38 306 PHE A O 1
ATOM 2285 N N . TRP A 1 307 ? -1.703 6.703 10.260 1.00 93.56 307 TRP A N 1
ATOM 2286 C CA . TRP A 1 307 ? -0.945 7.790 9.657 1.00 93.56 307 TRP A CA 1
ATOM 2287 C C . TRP A 1 307 ? 0.553 7.551 9.774 1.00 93.56 307 TRP A C 1
ATOM 2289 O O . TRP A 1 307 ? 1.038 7.107 10.810 1.00 93.56 307 TRP A O 1
ATOM 2299 N N . ASN A 1 308 ? 1.288 7.877 8.716 1.00 91.19 308 ASN A N 1
ATOM 2300 C CA . ASN A 1 308 ? 2.744 7.848 8.715 1.00 91.19 308 ASN A CA 1
ATOM 2301 C C . ASN A 1 308 ? 3.300 9.112 8.050 1.00 91.19 308 ASN A C 1
ATOM 2303 O O . ASN A 1 308 ? 2.856 9.497 6.962 1.00 91.19 308 ASN A O 1
ATOM 2307 N N . TYR A 1 309 ? 4.280 9.742 8.696 1.00 90.94 309 TYR A N 1
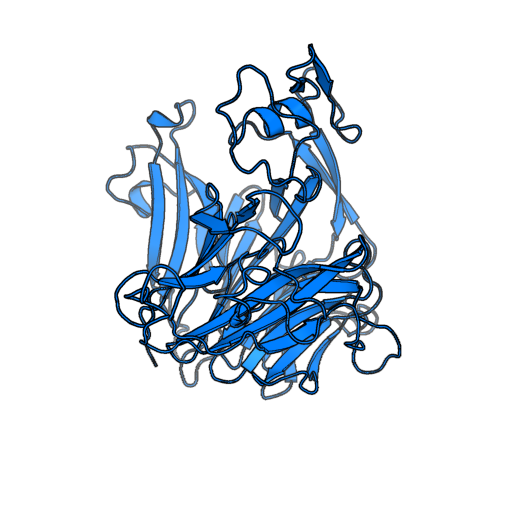ATOM 2308 C CA . TYR A 1 309 ? 5.011 10.869 8.132 1.00 90.94 309 TYR A CA 1
ATOM 2309 C C . TYR A 1 309 ? 6.179 10.357 7.279 1.00 90.94 309 TYR A C 1
ATOM 2311 O O . TYR A 1 309 ? 7.170 9.811 7.772 1.00 90.94 309 TYR A O 1
ATOM 2319 N N . SER A 1 310 ? 6.040 10.492 5.965 1.00 87.50 310 SER A N 1
ATOM 2320 C CA . SER A 1 310 ? 6.937 9.879 4.979 1.00 87.50 310 SER A CA 1
ATOM 2321 C C . SER A 1 310 ? 7.231 10.834 3.833 1.00 87.50 310 SER A C 1
ATOM 2323 O O . SER A 1 310 ? 6.539 11.835 3.671 1.00 87.50 310 SER A O 1
ATOM 2325 N N . GLY A 1 311 ? 8.211 10.503 2.995 1.00 82.25 311 GLY A N 1
ATOM 2326 C CA . GLY A 1 311 ? 8.619 11.305 1.837 1.00 82.25 311 GLY A CA 1
ATOM 2327 C C . GLY A 1 311 ? 9.994 11.938 2.022 1.00 82.25 311 GLY A C 1
ATOM 2328 O O . GLY A 1 311 ? 10.654 11.729 3.041 1.00 82.25 311 GLY A O 1
ATOM 2329 N N . LYS A 1 312 ? 10.422 12.677 1.005 1.00 82.12 312 LYS A N 1
ATOM 2330 C CA . LYS A 1 312 ? 11.716 13.347 0.923 1.00 82.12 312 LYS A CA 1
ATOM 2331 C C . LYS A 1 312 ? 11.663 14.702 1.632 1.00 82.12 312 LYS A C 1
ATOM 2333 O O . LYS A 1 312 ? 10.758 15.501 1.389 1.00 82.12 312 LYS A O 1
ATOM 2338 N N . THR A 1 313 ? 12.627 14.954 2.508 1.00 87.50 313 THR A N 1
ATOM 2339 C CA . THR A 1 313 ? 12.847 16.273 3.114 1.00 87.50 313 THR A CA 1
ATOM 2340 C C . THR A 1 313 ? 13.479 17.236 2.099 1.00 87.50 313 THR A C 1
ATOM 2342 O O . THR A 1 313 ? 14.119 16.777 1.153 1.00 87.50 313 THR A O 1
ATOM 2345 N N . PRO A 1 314 ? 13.334 18.566 2.260 1.00 87.38 314 PRO A N 1
ATOM 2346 C CA . PRO A 1 314 ? 13.904 19.537 1.315 1.00 87.38 314 PRO A CA 1
ATOM 2347 C C . PRO A 1 314 ? 15.431 19.459 1.179 1.00 87.38 314 PRO A C 1
ATOM 2349 O O . PRO A 1 314 ? 15.977 19.803 0.135 1.00 87.38 314 PRO A O 1
ATOM 2352 N N . CYS A 1 315 ? 16.108 18.982 2.222 1.00 84.69 315 CYS A N 1
ATOM 2353 C CA . CYS A 1 315 ? 17.550 18.795 2.277 1.00 84.69 315 CYS A CA 1
ATOM 2354 C C . CYS A 1 315 ? 17.902 17.612 3.196 1.00 84.69 315 CYS A C 1
ATOM 2356 O O . CYS A 1 315 ? 17.024 17.040 3.853 1.00 84.69 315 CYS A O 1
ATOM 2358 N N . VAL A 1 316 ? 19.191 17.273 3.241 1.00 81.19 316 VAL A N 1
ATOM 2359 C CA . VAL A 1 316 ? 19.780 16.355 4.226 1.00 81.19 316 VAL A CA 1
ATOM 2360 C C . VAL A 1 316 ? 20.590 17.146 5.251 1.00 81.19 316 VAL A C 1
ATOM 2362 O O . VAL A 1 316 ? 21.129 18.209 4.926 1.00 81.19 316 VAL A O 1
ATOM 2365 N N . SER A 1 317 ? 20.664 16.655 6.488 1.00 76.75 317 SER A N 1
ATOM 2366 C CA . SER A 1 317 ? 21.456 17.313 7.532 1.00 76.75 317 SER A CA 1
ATOM 2367 C C . SER A 1 317 ? 22.941 16.939 7.473 1.00 76.75 317 SER A C 1
ATOM 2369 O O . SER A 1 317 ? 23.304 15.810 7.149 1.00 76.75 317 SER A O 1
ATOM 2371 N N . ALA A 1 318 ? 23.819 17.872 7.866 1.00 62.47 318 ALA A N 1
ATOM 2372 C CA . ALA A 1 318 ? 25.273 17.648 7.921 1.00 62.47 318 ALA A CA 1
ATOM 2373 C C . ALA A 1 318 ? 25.707 16.582 8.952 1.00 62.47 318 ALA A C 1
ATOM 2375 O O . ALA A 1 318 ? 26.843 16.108 8.921 1.00 62.47 318 ALA A O 1
ATOM 2376 N N . THR A 1 319 ? 24.830 16.238 9.899 1.00 58.94 319 THR A N 1
ATOM 2377 C CA . THR A 1 319 ? 25.073 15.263 10.976 1.00 58.94 319 THR A CA 1
ATOM 2378 C C . THR A 1 319 ? 24.195 14.015 10.864 1.00 58.94 319 THR A C 1
ATOM 2380 O O . THR A 1 319 ? 24.311 13.114 11.696 1.00 58.94 319 THR A O 1
ATOM 2383 N N . GLY A 1 320 ? 23.328 13.941 9.852 1.00 51.25 320 GLY A N 1
ATOM 2384 C CA . GLY A 1 320 ? 22.476 12.790 9.586 1.00 51.25 320 GLY A CA 1
ATOM 2385 C C . GLY A 1 320 ? 23.274 11.613 9.029 1.00 51.25 320 GLY A C 1
ATOM 2386 O O . GLY A 1 320 ? 24.246 11.786 8.292 1.00 51.25 320 GLY A O 1
ATOM 2387 N N . HIS A 1 321 ? 22.865 10.389 9.373 1.00 46.03 321 HIS A N 1
ATOM 2388 C CA . HIS A 1 321 ? 23.365 9.191 8.704 1.00 46.03 321 HIS A CA 1
ATOM 2389 C C . HIS A 1 321 ? 23.056 9.308 7.205 1.00 46.03 321 HIS A C 1
ATOM 2391 O O . HIS A 1 321 ? 21.899 9.339 6.791 1.00 46.03 321 HIS A O 1
ATOM 2397 N N . GLY A 1 322 ? 24.121 9.480 6.420 1.00 42.91 322 GLY A N 1
ATOM 2398 C CA . GLY A 1 322 ? 24.044 9.951 5.047 1.00 42.91 322 GLY A CA 1
ATOM 2399 C C . GLY A 1 322 ? 23.243 9.062 4.099 1.00 42.91 322 GLY A C 1
ATOM 2400 O O . GLY A 1 322 ? 23.138 7.852 4.266 1.00 42.91 322 GLY A O 1
ATOM 2401 N N . GLN A 1 323 ? 22.761 9.700 3.032 1.00 45.06 323 GLN A N 1
ATOM 2402 C CA . GLN A 1 323 ? 22.350 9.071 1.772 1.00 45.06 323 GLN A CA 1
ATOM 2403 C C . GLN A 1 323 ? 21.269 7.976 1.857 1.00 45.06 323 GLN A C 1
ATOM 2405 O O . GLN A 1 323 ? 21.114 7.206 0.906 1.00 45.06 323 GLN A O 1
ATOM 2410 N N . GLU A 1 324 ? 20.476 7.900 2.928 1.00 39.78 324 GLU A N 1
ATOM 2411 C CA . GLU A 1 324 ? 19.266 7.075 2.922 1.00 39.78 324 GLU A CA 1
ATOM 2412 C C . GLU A 1 324 ? 18.212 7.699 1.998 1.00 39.78 324 GLU A C 1
ATOM 2414 O O . GLU A 1 324 ? 17.426 8.558 2.387 1.00 39.78 324 GLU A O 1
ATOM 2419 N N . GLY A 1 325 ? 18.195 7.259 0.739 1.00 41.84 325 GLY A N 1
ATOM 2420 C CA . GLY A 1 325 ? 17.117 7.588 -0.191 1.00 41.84 325 GLY A CA 1
ATOM 2421 C C . GLY A 1 325 ? 17.147 9.019 -0.720 1.00 41.84 325 GLY A C 1
ATOM 2422 O O . GLY A 1 325 ? 16.083 9.571 -1.000 1.00 41.84 325 GLY A O 1
ATOM 2423 N N . ALA A 1 326 ? 18.340 9.594 -0.913 1.00 38.91 326 ALA A N 1
ATOM 2424 C CA . ALA A 1 326 ? 18.540 10.773 -1.757 1.00 38.91 326 ALA A CA 1
ATOM 2425 C C . ALA A 1 326 ? 18.257 10.422 -3.231 1.00 38.91 326 ALA A C 1
ATOM 2427 O O . ALA A 1 326 ? 19.130 10.494 -4.090 1.00 38.91 326 ALA A O 1
ATOM 2428 N N . GLU A 1 327 ? 17.044 9.964 -3.529 1.00 45.72 327 GLU A N 1
ATOM 2429 C CA . GLU A 1 327 ? 16.559 9.980 -4.893 1.00 45.72 327 GLU A CA 1
ATOM 2430 C C . GLU A 1 327 ? 16.147 11.429 -5.189 1.00 45.72 327 GLU A C 1
ATOM 2432 O O . GLU A 1 327 ? 15.414 12.065 -4.420 1.00 45.72 327 GLU A O 1
ATOM 2437 N N . ASP A 1 328 ? 16.674 12.008 -6.267 1.00 45.94 328 ASP A N 1
ATOM 2438 C CA . ASP A 1 328 ? 16.361 13.386 -6.664 1.00 45.94 328 ASP A CA 1
ATOM 2439 C C . ASP A 1 328 ? 14.866 13.604 -6.979 1.00 45.94 328 ASP A C 1
ATOM 2441 O O . ASP A 1 328 ? 14.400 14.738 -7.018 1.00 45.94 328 ASP A O 1
ATOM 2445 N N . ASP A 1 329 ? 14.097 12.519 -7.081 1.00 49.94 329 ASP A N 1
ATOM 2446 C CA . ASP A 1 329 ? 12.726 12.411 -7.581 1.00 49.94 329 ASP A CA 1
ATOM 2447 C C . ASP A 1 329 ? 11.694 11.912 -6.537 1.00 49.94 329 ASP A C 1
ATOM 2449 O O . ASP A 1 329 ? 10.555 11.594 -6.887 1.00 49.94 329 ASP A O 1
ATOM 2453 N N . GLY A 1 330 ? 12.042 11.864 -5.244 1.00 60.56 330 GLY A N 1
ATOM 2454 C CA . GLY A 1 330 ? 11.108 11.472 -4.177 1.00 60.56 330 GLY A CA 1
ATOM 2455 C C . GLY A 1 330 ? 10.007 12.511 -3.890 1.00 60.56 330 GLY A C 1
ATOM 2456 O O . GLY A 1 330 ? 10.285 13.706 -3.799 1.00 60.56 330 GLY A O 1
ATOM 2457 N N . GLU A 1 331 ? 8.757 12.065 -3.678 1.00 73.06 331 GLU A N 1
ATOM 2458 C CA . GLU A 1 331 ? 7.653 12.942 -3.241 1.00 73.06 331 GLU A CA 1
ATOM 2459 C C . GLU A 1 331 ? 7.992 13.676 -1.929 1.00 73.06 331 GLU A C 1
ATOM 2461 O O . GLU A 1 331 ? 8.552 13.043 -1.027 1.00 73.06 331 GLU A O 1
ATOM 2466 N N . PRO A 1 332 ? 7.566 14.944 -1.751 1.00 84.31 332 PRO A N 1
ATOM 2467 C CA . PRO A 1 332 ? 7.798 15.693 -0.519 1.00 84.31 332 PRO A CA 1
ATOM 2468 C C . PRO A 1 332 ? 7.301 14.984 0.745 1.00 84.31 332 PRO A C 1
ATOM 2470 O O . PRO A 1 332 ? 6.335 14.202 0.726 1.00 84.31 332 PRO A O 1
ATOM 2473 N N . ALA A 1 333 ? 7.966 15.291 1.859 1.00 89.38 333 ALA A N 1
ATOM 2474 C CA . ALA A 1 333 ? 7.578 14.844 3.184 1.00 89.38 333 ALA A CA 1
ATOM 2475 C C . ALA A 1 333 ? 6.155 15.324 3.527 1.00 89.38 333 ALA A C 1
ATOM 2477 O O . ALA A 1 333 ? 5.850 16.511 3.450 1.00 89.38 333 ALA A O 1
ATOM 2478 N N . ARG A 1 334 ? 5.266 14.386 3.868 1.00 91.06 334 ARG A N 1
ATOM 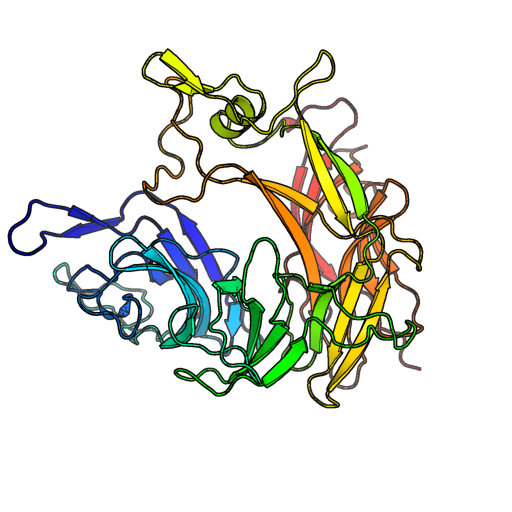2479 C CA . ARG A 1 334 ? 3.883 14.651 4.290 1.00 91.06 334 ARG A CA 1
ATOM 2480 C C . ARG A 1 334 ? 3.314 13.483 5.089 1.00 91.06 334 ARG A C 1
ATOM 2482 O O . ARG A 1 334 ? 3.761 12.339 4.967 1.00 91.06 334 ARG A O 1
ATOM 2489 N N . TRP A 1 335 ? 2.256 13.759 5.846 1.00 92.25 335 TRP A N 1
ATOM 2490 C CA . TRP A 1 335 ? 1.401 12.721 6.419 1.00 92.25 335 TRP A CA 1
ATOM 2491 C C . TRP A 1 335 ? 0.633 11.979 5.326 1.00 92.25 335 TRP A C 1
ATOM 2493 O O . TRP A 1 335 ? -0.065 12.598 4.521 1.00 92.25 335 TRP A O 1
ATOM 2503 N N . ARG A 1 336 ? 0.725 10.649 5.336 1.00 88.94 336 ARG A N 1
ATOM 2504 C CA . ARG A 1 336 ? -0.065 9.747 4.490 1.00 88.94 336 ARG A CA 1
ATOM 2505 C C . ARG A 1 336 ? -0.914 8.852 5.379 1.00 88.94 336 ARG A C 1
ATOM 2507 O O . ARG A 1 336 ? -0.412 8.341 6.380 1.00 88.94 336 ARG A O 1
ATOM 2514 N N . SER A 1 337 ? -2.183 8.681 5.024 1.00 91.88 337 SER A N 1
ATOM 2515 C CA . SER A 1 337 ? -3.071 7.740 5.699 1.00 91.88 337 SER A CA 1
ATOM 2516 C C . SER A 1 337 ? -3.119 6.403 4.969 1.00 91.88 337 SER A C 1
ATOM 2518 O O . SER A 1 337 ? -2.889 6.304 3.763 1.00 91.88 337 SER A O 1
ATOM 2520 N N . SER A 1 338 ? -3.407 5.341 5.708 1.00 92.19 338 SER A N 1
ATOM 2521 C CA . SER A 1 338 ? -3.642 4.008 5.167 1.00 92.19 338 SER A CA 1
ATOM 2522 C C . SER A 1 338 ? -4.662 3.277 6.024 1.00 92.19 338 SER A C 1
ATOM 2524 O O . SER A 1 338 ? -4.653 3.386 7.249 1.00 92.19 338 SER A O 1
ATOM 2526 N N . ALA A 1 339 ? -5.530 2.518 5.365 1.00 95.19 339 ALA A N 1
ATOM 2527 C CA . ALA A 1 339 ? -6.361 1.512 6.006 1.00 95.19 339 ALA A CA 1
ATOM 2528 C C . ALA A 1 339 ? -5.802 0.131 5.667 1.00 95.19 339 ALA A C 1
ATOM 2530 O O . ALA A 1 339 ? -5.321 -0.093 4.553 1.00 95.19 339 ALA A O 1
ATOM 2531 N N . PHE A 1 340 ? -5.884 -0.794 6.619 1.00 96.00 340 PHE A N 1
ATOM 2532 C CA . PHE A 1 340 ? -5.299 -2.122 6.478 1.00 96.00 340 PHE A CA 1
ATOM 2533 C C . PHE A 1 340 ? -6.378 -3.189 6.558 1.00 96.00 340 PHE A C 1
ATOM 2535 O O . PHE A 1 340 ? -7.074 -3.309 7.566 1.00 96.00 340 PHE A O 1
ATOM 2542 N N . VAL A 1 341 ? -6.485 -3.976 5.494 1.00 97.06 341 VAL A N 1
ATOM 2543 C CA . VAL A 1 341 ? -7.378 -5.125 5.391 1.00 97.06 341 VAL A CA 1
ATOM 2544 C C . VAL A 1 341 ? -6.683 -6.216 4.593 1.00 97.06 341 VAL A C 1
ATOM 2546 O O . VAL A 1 341 ? -6.049 -5.921 3.586 1.00 97.06 341 VAL A O 1
ATOM 2549 N N . ALA A 1 342 ? -6.823 -7.461 5.030 1.00 96.38 342 ALA A N 1
ATOM 2550 C CA . ALA A 1 342 ? -6.421 -8.660 4.315 1.00 96.38 342 ALA A CA 1
ATOM 2551 C C . ALA A 1 342 ? -7.623 -9.603 4.224 1.00 96.38 342 ALA A C 1
ATOM 2553 O O . ALA A 1 342 ? -8.380 -9.739 5.187 1.00 96.38 342 ALA A O 1
ATOM 2554 N N . VAL A 1 343 ? -7.818 -10.245 3.073 1.00 95.56 343 VAL A N 1
ATOM 2555 C CA . VAL A 1 343 ? -8.986 -11.097 2.816 1.00 95.56 343 VAL A CA 1
ATOM 2556 C C . VAL A 1 343 ? -8.560 -12.478 2.345 1.00 95.56 343 VAL A C 1
ATOM 2558 O O . VAL A 1 343 ? -7.563 -12.628 1.642 1.00 95.56 343 VAL A O 1
ATOM 2561 N N . SER A 1 344 ? -9.323 -13.486 2.748 1.00 92.75 344 SER A N 1
ATOM 2562 C CA . SER A 1 344 ? -9.124 -14.877 2.358 1.00 92.75 344 SER A CA 1
ATOM 2563 C C . SER A 1 344 ? -10.432 -15.644 2.505 1.00 92.75 344 SER A C 1
ATOM 2565 O O . SER A 1 344 ? -11.219 -15.351 3.403 1.00 92.75 344 SER A O 1
ATOM 2567 N N . ALA A 1 345 ? -10.657 -16.658 1.681 1.00 86.38 345 ALA A N 1
ATOM 2568 C CA . ALA A 1 345 ? -11.754 -17.599 1.851 1.00 86.38 345 ALA A CA 1
ATOM 2569 C C . ALA A 1 345 ? -11.279 -19.046 1.694 1.00 86.38 345 ALA A C 1
ATOM 2571 O O . ALA A 1 345 ? -10.555 -19.392 0.757 1.00 86.38 345 ALA A O 1
ATOM 2572 N N . GLY A 1 346 ? -11.738 -19.909 2.603 1.00 70.69 346 GLY A N 1
ATOM 2573 C CA . GLY A 1 346 ? -11.656 -21.355 2.435 1.00 70.69 346 GLY A CA 1
ATOM 2574 C C . GLY A 1 346 ? -12.604 -21.845 1.334 1.00 70.69 346 GLY A C 1
ATOM 2575 O O . GLY A 1 346 ? -13.583 -21.187 0.973 1.00 70.69 346 GLY A O 1
ATOM 2576 N N . VAL A 1 347 ? -12.338 -23.033 0.785 1.00 64.06 347 VAL A N 1
ATOM 2577 C CA . VAL A 1 347 ? -13.231 -23.648 -0.210 1.00 64.06 347 VAL A CA 1
ATOM 2578 C C . VAL A 1 347 ? -14.596 -23.916 0.429 1.00 64.06 347 VAL A C 1
ATOM 2580 O O . VAL A 1 347 ? -14.702 -24.724 1.346 1.00 64.06 347 VAL A O 1
ATOM 2583 N N . GLY A 1 348 ? -15.641 -23.260 -0.081 1.00 61.28 348 GLY A N 1
ATOM 2584 C CA . GLY A 1 348 ? -17.010 -23.404 0.426 1.00 61.28 348 GLY A CA 1
ATOM 2585 C C . GLY A 1 348 ? -17.318 -22.599 1.693 1.00 61.28 348 GLY A C 1
ATOM 2586 O O . GLY A 1 348 ? -18.424 -22.720 2.211 1.00 61.28 348 GLY A O 1
ATOM 2587 N N . GLU A 1 349 ? -16.383 -21.777 2.176 1.00 69.00 349 GLU A N 1
ATOM 2588 C CA . GLU A 1 349 ? -16.596 -20.884 3.320 1.00 69.00 349 GLU A CA 1
ATOM 2589 C C . GLU A 1 349 ? -17.053 -19.487 2.869 1.00 69.00 349 GLU A C 1
ATOM 2591 O O . GLU A 1 349 ? -16.889 -19.092 1.709 1.00 69.00 349 GLU A O 1
ATOM 2596 N N . THR A 1 350 ? -17.622 -18.716 3.802 1.00 81.56 350 THR A N 1
ATOM 2597 C CA . THR A 1 350 ? -17.658 -17.253 3.679 1.00 81.56 350 THR A CA 1
ATOM 2598 C C . THR A 1 350 ? -16.234 -16.691 3.715 1.00 81.56 350 THR A C 1
ATOM 2600 O O . THR A 1 350 ? -15.283 -17.381 4.081 1.00 81.56 350 THR A O 1
ATOM 2603 N N . PHE A 1 351 ? -16.067 -15.420 3.354 1.00 90.94 351 PHE A N 1
ATOM 2604 C CA . PHE A 1 351 ? -14.771 -14.763 3.495 1.00 90.94 351 PHE A CA 1
ATOM 2605 C C . PHE A 1 351 ? -14.383 -14.569 4.970 1.00 90.94 351 PHE A C 1
ATOM 2607 O O . PHE A 1 351 ? -15.234 -14.482 5.859 1.00 90.94 351 PHE A O 1
ATOM 2614 N N . LYS A 1 352 ? -13.079 -14.427 5.189 1.00 93.19 352 LYS A N 1
ATOM 2615 C CA . LYS A 1 352 ? -12.423 -13.926 6.395 1.00 93.19 352 LYS A CA 1
ATOM 2616 C C . LYS A 1 352 ? -11.755 -12.610 6.031 1.00 93.19 352 LYS A C 1
ATOM 2618 O O . LYS A 1 352 ? -11.053 -12.539 5.022 1.00 93.19 352 LYS A O 1
ATOM 2623 N N . ALA A 1 353 ? -11.982 -11.579 6.831 1.00 95.12 353 ALA A N 1
ATOM 2624 C CA . ALA A 1 353 ? -11.353 -10.279 6.661 1.00 95.12 353 ALA A CA 1
ATOM 2625 C C . ALA A 1 353 ? -10.627 -9.907 7.951 1.00 95.12 353 ALA A C 1
ATOM 2627 O O . ALA A 1 353 ? -11.274 -9.612 8.955 1.00 95.12 353 ALA A O 1
ATOM 2628 N N . ALA A 1 354 ? -9.296 -9.937 7.917 1.00 96.81 354 ALA A N 1
ATOM 2629 C CA . ALA A 1 354 ? -8.474 -9.358 8.969 1.00 96.81 354 ALA A CA 1
ATOM 2630 C C . ALA A 1 354 ? -8.320 -7.863 8.685 1.00 96.81 354 ALA A C 1
ATOM 2632 O O . ALA A 1 354 ? -8.053 -7.489 7.544 1.00 96.81 354 ALA A O 1
ATOM 2633 N N . PHE A 1 355 ? -8.491 -7.002 9.679 1.00 97.00 355 PHE A N 1
ATOM 2634 C CA . PHE A 1 355 ? -8.347 -5.560 9.497 1.00 97.00 355 PHE A CA 1
ATOM 2635 C C . PHE A 1 355 ? -7.800 -4.883 10.747 1.00 97.00 355 PHE A C 1
ATOM 2637 O O . PHE A 1 355 ? -8.034 -5.337 11.866 1.00 97.00 355 PHE A O 1
ATOM 2644 N N . LYS A 1 356 ? -7.077 -3.780 10.547 1.00 97.38 356 LYS A N 1
ATOM 2645 C CA . LYS A 1 356 ? -6.578 -2.939 11.638 1.00 97.38 356 LYS A CA 1
ATOM 2646 C C . LYS A 1 356 ? -7.595 -1.839 11.932 1.00 97.38 356 LYS A C 1
ATOM 2648 O O . LYS A 1 356 ? -8.076 -1.191 11.002 1.00 97.38 356 LYS A O 1
ATOM 2653 N N . ALA A 1 357 ? -7.915 -1.620 13.202 1.00 97.56 357 ALA A N 1
ATOM 2654 C CA . ALA A 1 357 ? -8.839 -0.569 13.623 1.00 97.56 357 ALA A CA 1
ATOM 2655 C C . ALA A 1 357 ? -8.534 -0.081 15.044 1.00 97.56 357 ALA A C 1
ATOM 2657 O O . ALA A 1 357 ? -7.724 -0.675 15.758 1.00 97.56 357 ALA A O 1
ATOM 2658 N N . VAL A 1 358 ? -9.200 1.000 15.441 1.00 97.25 358 VAL A N 1
ATOM 2659 C CA . VAL A 1 358 ? -9.233 1.498 16.819 1.00 97.25 358 VAL A CA 1
ATOM 2660 C C . VAL A 1 358 ? -10.608 1.219 17.420 1.00 97.25 358 VAL A C 1
ATOM 2662 O O . VAL A 1 358 ? -11.624 1.519 16.788 1.00 97.25 358 VAL A O 1
ATOM 2665 N N . LYS A 1 359 ? -10.652 0.671 18.636 1.00 95.75 359 LYS A N 1
ATOM 2666 C CA . LYS A 1 359 ? -11.873 0.430 19.418 1.00 95.75 359 LYS A CA 1
ATOM 2667 C C . LYS A 1 359 ? -11.710 1.017 20.820 1.00 95.75 359 LYS A C 1
ATOM 2669 O O . LYS A 1 359 ? -10.879 0.553 21.595 1.00 95.75 359 LYS A O 1
ATOM 2674 N N . GLY A 1 360 ? -12.501 2.035 21.147 1.00 93.06 360 GLY A N 1
ATOM 2675 C CA . GLY A 1 360 ? -12.193 2.928 22.264 1.00 93.06 360 GLY A CA 1
ATOM 2676 C C . GLY A 1 360 ? -10.872 3.644 21.986 1.00 93.06 360 GLY A C 1
ATOM 2677 O O . GLY A 1 360 ? -10.742 4.286 20.947 1.00 93.06 360 GLY A O 1
ATOM 2678 N N . ASP A 1 361 ? -9.895 3.441 22.869 1.00 91.81 361 ASP A N 1
ATOM 2679 C CA . ASP A 1 361 ? -8.523 3.952 22.732 1.00 91.81 361 ASP A CA 1
ATOM 2680 C C . ASP A 1 361 ? -7.509 2.839 22.398 1.00 91.81 361 ASP A C 1
ATOM 2682 O O . ASP A 1 361 ? -6.299 3.043 22.450 1.00 91.81 361 ASP A O 1
ATOM 2686 N N . VAL A 1 362 ? -7.995 1.638 22.061 1.00 96.12 362 VAL A N 1
ATOM 2687 C CA . VAL A 1 362 ? -7.167 0.452 21.819 1.00 96.12 362 VAL A CA 1
ATOM 2688 C C . VAL A 1 362 ? -6.991 0.224 20.322 1.00 96.12 362 VAL A C 1
ATOM 2690 O O . VAL A 1 362 ? -7.974 0.156 19.579 1.00 96.12 362 VAL A O 1
ATOM 2693 N N . VAL A 1 363 ? -5.744 0.057 19.880 1.00 97.44 363 VAL A N 1
ATOM 2694 C CA . VAL A 1 363 ? -5.420 -0.351 18.507 1.00 97.44 363 VAL A CA 1
ATOM 2695 C C . VAL A 1 363 ? -5.393 -1.874 18.444 1.00 97.44 363 VAL A C 1
ATOM 2697 O O . VAL A 1 363 ? -4.742 -2.519 19.262 1.00 97.44 363 VAL A O 1
ATOM 2700 N N . GLY A 1 364 ? -6.059 -2.459 17.452 1.00 97.31 364 GLY A N 1
ATOM 2701 C CA . GLY A 1 364 ? -6.102 -3.910 17.300 1.00 97.31 364 GLY A CA 1
ATOM 2702 C C . GLY A 1 364 ? -6.154 -4.389 15.858 1.00 97.31 364 GLY A C 1
ATOM 2703 O O . GLY A 1 364 ? -6.446 -3.632 14.927 1.00 97.31 364 GLY A O 1
ATOM 2704 N N . ILE A 1 365 ? -5.872 -5.680 15.699 1.00 97.50 365 ILE A N 1
ATOM 2705 C CA . ILE A 1 365 ? -6.178 -6.466 14.509 1.00 97.50 365 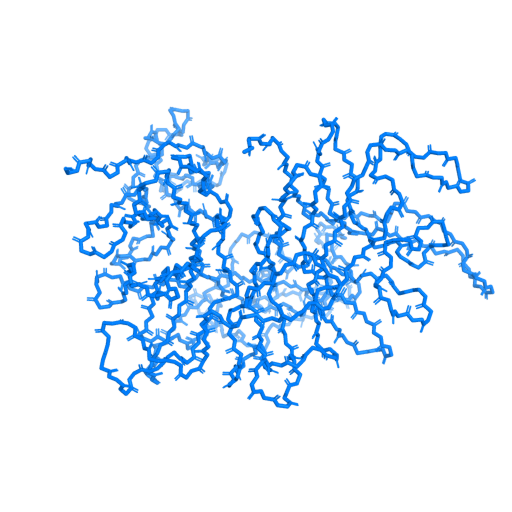ILE A CA 1
ATOM 2706 C C . ILE A 1 365 ? -7.395 -7.326 14.836 1.00 97.50 365 ILE A C 1
ATOM 2708 O O . ILE A 1 365 ? -7.395 -8.112 15.785 1.00 97.50 365 ILE A O 1
ATOM 2712 N N . TYR A 1 366 ? -8.433 -7.175 14.026 1.00 96.38 366 TYR A N 1
ATOM 2713 C CA . TYR A 1 366 ? -9.725 -7.819 14.204 1.00 96.38 366 TYR A CA 1
ATOM 2714 C C . TYR A 1 366 ? -10.037 -8.722 13.019 1.00 96.38 366 TYR A C 1
ATOM 2716 O O . TYR A 1 366 ? -9.554 -8.489 11.911 1.00 96.38 366 TYR A O 1
ATOM 2724 N N . LEU A 1 367 ? -10.867 -9.733 13.246 1.00 95.44 367 LEU A N 1
ATOM 2725 C CA . LEU A 1 367 ? -11.271 -10.710 12.247 1.00 95.44 367 LEU A CA 1
ATOM 2726 C C . LEU A 1 367 ? -12.792 -10.720 12.106 1.00 95.44 367 LEU A C 1
ATOM 2728 O O . LEU A 1 367 ? -13.518 -11.023 13.049 1.00 95.44 367 LEU A O 1
ATOM 2732 N N . GLY A 1 368 ? -13.275 -10.385 10.913 1.00 92.75 368 GLY A N 1
ATOM 2733 C CA . GLY A 1 368 ? -14.685 -10.492 10.551 1.00 92.75 368 GLY A CA 1
ATOM 2734 C C . GLY A 1 368 ? -14.952 -11.690 9.641 1.00 92.75 368 GLY A C 1
ATOM 2735 O O . GLY A 1 368 ? -14.204 -11.934 8.690 1.00 92.75 368 GLY A O 1
ATOM 2736 N N . HIS A 1 369 ? -16.056 -12.394 9.893 1.00 85.69 369 HIS A N 1
ATOM 2737 C CA . HIS A 1 369 ? -16.504 -13.555 9.116 1.00 85.69 369 HIS A CA 1
ATOM 2738 C C . HIS A 1 369 ? -17.805 -13.259 8.364 1.00 85.69 369 HIS A C 1
ATOM 2740 O O . HIS A 1 369 ? -18.847 -13.814 8.671 1.00 85.69 369 HIS A O 1
ATOM 2746 N N . GLY A 1 370 ? -17.803 -12.373 7.373 1.00 78.19 370 GLY A N 1
ATOM 2747 C CA . GLY A 1 370 ? -19.049 -12.040 6.676 1.00 78.19 370 GLY A CA 1
ATOM 2748 C C . GLY A 1 370 ? -20.145 -11.395 7.552 1.00 78.19 370 GLY A C 1
ATOM 2749 O O . GLY A 1 370 ? -19.985 -11.203 8.759 1.00 78.19 370 GLY A O 1
ATOM 2750 N N . PRO A 1 371 ? -21.279 -11.011 6.943 1.00 73.81 371 PRO A N 1
ATOM 2751 C CA . PRO A 1 371 ? -22.357 -10.311 7.629 1.00 73.81 371 PRO A CA 1
ATOM 2752 C C . PRO A 1 371 ? -22.987 -11.129 8.754 1.00 73.81 371 PRO A C 1
ATOM 2754 O O . PRO A 1 371 ? -23.291 -12.312 8.596 1.00 73.81 371 PRO A O 1
ATOM 2757 N N . GLY A 1 372 ? -23.259 -10.459 9.874 1.00 72.69 372 GLY A N 1
ATOM 2758 C CA . GLY A 1 372 ? -23.980 -11.032 11.011 1.00 72.69 372 GLY A CA 1
ATOM 2759 C C . GLY A 1 372 ? -23.159 -11.980 11.888 1.00 72.69 372 GLY A C 1
ATOM 2760 O O . GLY A 1 372 ? -23.709 -12.515 12.849 1.00 72.69 372 GLY A O 1
ATOM 2761 N N . GLN A 1 373 ? -21.872 -12.183 11.591 1.00 83.31 373 GLN A N 1
ATOM 2762 C CA . GLN A 1 373 ? -20.953 -12.865 12.500 1.00 83.31 373 GLN A CA 1
ATOM 2763 C C . GLN A 1 373 ? -20.311 -11.875 13.471 1.00 83.31 373 GLN A C 1
ATOM 2765 O O . GLN A 1 373 ? -20.166 -10.686 13.180 1.00 83.31 373 GLN A O 1
ATOM 2770 N N . VAL A 1 374 ? -19.930 -12.386 14.639 1.00 88.12 374 VAL A N 1
ATOM 2771 C CA . VAL A 1 374 ? -19.188 -11.612 15.635 1.00 88.12 374 VAL A CA 1
ATOM 2772 C C . VAL A 1 374 ? -17.795 -11.310 15.085 1.00 88.12 374 VAL A C 1
ATOM 2774 O O . VAL A 1 374 ? -17.159 -12.174 14.486 1.00 88.12 374 VAL A O 1
ATOM 2777 N N . ILE A 1 375 ? -17.342 -10.073 15.278 1.00 93.12 375 ILE A N 1
ATOM 2778 C CA . ILE A 1 375 ? -15.967 -9.677 14.982 1.00 93.12 375 ILE A CA 1
ATOM 2779 C C . ILE A 1 375 ? -15.098 -10.071 16.172 1.00 93.12 375 ILE A C 1
ATOM 2781 O O . ILE A 1 375 ? -15.358 -9.647 17.300 1.00 93.12 375 ILE A O 1
ATOM 2785 N N . GLU A 1 376 ? -14.065 -10.857 15.908 1.00 93.31 376 GLU A N 1
ATOM 2786 C CA . GLU A 1 376 ? -13.127 -11.337 16.916 1.00 93.31 376 GLU A CA 1
ATOM 2787 C C . GLU A 1 376 ? -11.924 -10.395 17.014 1.00 93.31 376 GLU A C 1
ATOM 2789 O O . GLU A 1 376 ? -11.415 -9.912 16.001 1.00 93.31 376 GLU A O 1
ATOM 2794 N N . THR A 1 377 ? -11.447 -10.131 18.229 1.00 94.81 377 THR A N 1
ATOM 2795 C CA . THR A 1 377 ? -10.132 -9.511 18.424 1.00 94.81 377 THR A CA 1
ATOM 2796 C C . THR A 1 377 ? -9.077 -10.596 18.257 1.00 94.81 377 THR A C 1
ATOM 2798 O O . THR A 1 377 ? -9.063 -11.549 19.032 1.00 94.81 377 THR A O 1
ATOM 2801 N N . VAL A 1 378 ? -8.195 -10.454 17.266 1.00 94.50 378 VAL A N 1
ATOM 2802 C CA . VAL A 1 378 ? -7.051 -11.360 17.102 1.00 94.50 378 VAL A CA 1
ATOM 2803 C C . VAL A 1 378 ? -5.962 -10.962 18.090 1.00 94.50 378 VAL A C 1
ATOM 2805 O O . VAL A 1 378 ? -5.540 -11.777 18.901 1.00 94.50 378 VAL A O 1
ATOM 2808 N N . LEU A 1 379 ? -5.543 -9.695 18.027 1.00 95.31 379 LEU A N 1
ATOM 2809 C CA . LEU A 1 379 ? -4.531 -9.085 18.888 1.00 95.31 379 LEU A CA 1
ATOM 2810 C C . LEU A 1 379 ? -4.859 -7.606 19.084 1.00 95.31 379 LEU A C 1
ATOM 2812 O O . LEU A 1 379 ? -5.380 -6.967 18.166 1.00 95.31 379 LEU A O 1
ATOM 2816 N N . ASP A 1 380 ? -4.519 -7.051 20.242 1.00 96.88 380 ASP A N 1
ATOM 2817 C CA . ASP A 1 380 ? -4.612 -5.616 20.494 1.00 96.88 380 ASP A CA 1
ATOM 2818 C C . ASP A 1 380 ? -3.516 -5.113 21.444 1.00 96.88 380 ASP A C 1
ATOM 2820 O O . ASP A 1 380 ? -2.780 -5.903 22.039 1.00 96.88 380 ASP A O 1
ATOM 2824 N N . THR A 1 381 ? -3.391 -3.791 21.566 1.00 96.56 381 THR A N 1
ATOM 2825 C CA . THR A 1 381 ? -2.349 -3.134 22.370 1.00 96.56 381 THR A CA 1
ATOM 2826 C C . THR A 1 381 ? -2.543 -3.250 23.887 1.00 96.56 381 THR A C 1
ATOM 2828 O O . THR A 1 381 ? -1.774 -2.678 24.650 1.00 96.56 381 THR A O 1
ATOM 2831 N N . THR A 1 382 ? -3.564 -3.969 24.365 1.00 96.12 382 THR A N 1
ATOM 2832 C CA . THR A 1 382 ? -3.729 -4.277 25.799 1.00 96.12 382 THR A CA 1
ATOM 2833 C C . THR A 1 382 ? -3.159 -5.643 26.172 1.00 96.12 382 THR A C 1
ATOM 2835 O O . THR A 1 382 ? -3.035 -5.969 27.353 1.00 96.12 382 THR A O 1
ATOM 2838 N N . MET A 1 383 ? -2.806 -6.458 25.176 1.00 96.94 383 MET A N 1
ATOM 2839 C CA . MET A 1 383 ? -2.288 -7.802 25.393 1.00 96.94 383 MET A CA 1
ATOM 2840 C C . MET A 1 383 ? -0.811 -7.781 25.806 1.00 96.94 383 MET A C 1
ATOM 2842 O O . MET A 1 383 ? -0.014 -6.970 25.328 1.00 96.94 383 MET A O 1
ATOM 2846 N N . ALA A 1 384 ? -0.436 -8.716 26.681 1.00 96.81 384 ALA A N 1
ATOM 2847 C CA . ALA A 1 384 ? 0.953 -8.919 27.083 1.00 96.81 384 ALA A CA 1
ATOM 2848 C C . ALA A 1 384 ? 1.798 -9.423 25.903 1.00 96.81 384 ALA A C 1
ATOM 2850 O O . ALA A 1 384 ? 1.360 -10.311 25.168 1.00 96.81 384 ALA A O 1
ATOM 2851 N N . GLY A 1 385 ? 3.031 -8.925 25.773 1.00 95.44 385 GLY A N 1
ATOM 2852 C CA . GLY A 1 385 ? 3.959 -9.350 24.719 1.00 95.44 385 GLY A CA 1
ATOM 2853 C C . GLY A 1 385 ? 4.223 -10.858 24.749 1.00 95.44 385 GLY A C 1
ATOM 2854 O O . GLY A 1 385 ? 4.198 -11.514 23.713 1.00 95.44 385 GLY A O 1
ATOM 2855 N N . GLN A 1 386 ? 4.307 -11.435 25.954 1.00 95.25 386 GLN A N 1
ATOM 2856 C CA . GLN A 1 386 ? 4.510 -12.874 26.169 1.00 95.25 386 GLN A CA 1
ATOM 2857 C C . GLN A 1 386 ? 3.369 -13.774 25.667 1.00 95.25 386 GLN A C 1
ATOM 2859 O O . GLN A 1 386 ? 3.558 -14.984 25.554 1.00 95.25 386 GLN A O 1
ATOM 2864 N N . MET A 1 387 ? 2.191 -13.220 25.345 1.00 93.62 387 MET A N 1
ATOM 2865 C CA . MET A 1 387 ? 1.154 -13.985 24.640 1.00 93.62 387 MET A CA 1
ATOM 2866 C C . MET A 1 387 ? 1.469 -14.176 23.155 1.00 93.62 387 MET A C 1
ATOM 2868 O O . MET A 1 387 ? 1.027 -15.163 22.568 1.00 93.62 387 MET A O 1
ATOM 2872 N N . LEU A 1 388 ? 2.185 -13.229 22.545 1.00 92.12 388 LEU A N 1
ATOM 2873 C CA . LEU A 1 388 ? 2.566 -13.277 21.137 1.00 92.12 388 LEU A CA 1
ATOM 2874 C C . LEU A 1 388 ? 3.911 -13.984 20.947 1.00 92.12 388 LEU A C 1
ATOM 2876 O O . LEU A 1 388 ? 4.042 -14.815 20.050 1.00 92.12 388 LEU A O 1
ATOM 2880 N N . ASP A 1 389 ? 4.881 -13.665 21.802 1.00 94.50 389 ASP A N 1
ATOM 2881 C CA . ASP A 1 389 ? 6.236 -14.202 21.757 1.00 94.50 389 ASP A CA 1
ATOM 2882 C C . ASP A 1 389 ? 6.703 -14.563 23.177 1.00 94.50 389 ASP A C 1
ATOM 2884 O O . ASP A 1 389 ? 6.887 -13.658 23.991 1.00 94.50 389 ASP A O 1
ATOM 2888 N N . PRO A 1 390 ? 6.893 -15.853 23.517 1.00 94.69 390 PRO A N 1
ATOM 2889 C CA . PRO A 1 390 ? 7.351 -16.262 24.846 1.00 94.69 390 PRO A CA 1
ATOM 2890 C C . PRO A 1 390 ? 8.686 -15.638 25.276 1.00 94.69 390 PRO A C 1
ATOM 2892 O O . PRO A 1 390 ? 8.925 -15.524 26.478 1.00 94.69 390 PRO A O 1
ATOM 2895 N N . ASP A 1 391 ? 9.523 -15.224 24.318 1.00 94.81 391 ASP A N 1
ATOM 2896 C CA . ASP A 1 391 ? 10.813 -14.579 24.575 1.00 94.81 391 ASP A CA 1
ATOM 2897 C C . ASP A 1 391 ? 10.683 -13.054 24.757 1.00 94.81 391 ASP A C 1
ATOM 2899 O O . ASP A 1 391 ? 11.669 -12.377 25.063 1.00 94.81 391 ASP A O 1
ATOM 2903 N N . ALA A 1 392 ? 9.472 -12.496 24.619 1.00 95.06 392 ALA A N 1
ATOM 2904 C CA . ALA A 1 392 ? 9.226 -11.087 24.879 1.00 95.06 392 ALA A CA 1
ATOM 2905 C C . ALA A 1 392 ? 9.563 -10.721 26.339 1.00 95.06 392 ALA A C 1
ATOM 2907 O O . ALA A 1 392 ? 9.293 -11.502 27.266 1.00 95.06 392 ALA A O 1
ATOM 2908 N N . PRO A 1 393 ? 10.092 -9.505 26.579 1.00 94.56 393 PRO A N 1
ATOM 2909 C CA . PRO A 1 393 ? 10.439 -9.037 27.915 1.00 94.56 393 PRO A CA 1
ATOM 2910 C C . PRO A 1 393 ? 9.276 -9.189 28.905 1.00 94.56 393 PRO A C 1
ATOM 2912 O O . PRO A 1 393 ? 8.130 -8.840 28.605 1.00 94.56 393 PRO A O 1
ATOM 2915 N N . THR A 1 394 ? 9.553 -9.704 30.104 1.00 94.44 394 THR A N 1
ATOM 2916 C CA . THR A 1 394 ? 8.528 -9.877 31.145 1.00 94.44 394 THR A CA 1
ATOM 2917 C C . THR A 1 394 ? 7.897 -8.533 31.505 1.00 94.44 394 THR A C 1
ATOM 2919 O O . THR A 1 394 ? 8.602 -7.569 31.789 1.00 94.44 394 THR A O 1
ATOM 2922 N N . GLY A 1 395 ? 6.564 -8.478 31.522 1.00 92.81 395 GLY A N 1
ATOM 2923 C CA . GLY A 1 395 ? 5.816 -7.241 31.773 1.00 92.81 395 GLY A CA 1
ATOM 2924 C C . GLY A 1 395 ? 5.663 -6.333 30.549 1.00 92.81 395 GLY A C 1
ATOM 2925 O O . GLY A 1 395 ? 5.033 -5.286 30.663 1.00 92.81 395 GLY A O 1
ATOM 2926 N N . SER A 1 396 ? 6.186 -6.727 29.382 1.00 96.31 396 SER A N 1
ATOM 2927 C CA . SER A 1 396 ? 5.928 -6.005 28.136 1.00 96.31 396 SER A CA 1
ATOM 2928 C C . SER A 1 396 ? 4.473 -6.146 27.684 1.00 96.31 396 SER A C 1
ATOM 2930 O O . SER A 1 396 ? 3.810 -7.165 27.907 1.00 96.31 396 SER A O 1
ATOM 2932 N N . THR A 1 397 ? 3.990 -5.120 26.994 1.00 97.12 397 THR A N 1
ATOM 2933 C CA . THR A 1 397 ? 2.695 -5.101 26.303 1.00 97.12 397 THR A CA 1
ATOM 2934 C C . THR A 1 397 ? 2.912 -4.811 24.828 1.00 97.12 397 THR A C 1
ATOM 2936 O O . THR A 1 397 ? 3.943 -4.255 24.445 1.00 97.12 397 THR A O 1
ATOM 2939 N N . ILE A 1 398 ? 1.965 -5.216 23.986 1.00 96.56 398 ILE A N 1
ATOM 2940 C CA . ILE A 1 398 ? 1.981 -4.852 22.569 1.00 96.56 398 ILE A CA 1
ATOM 2941 C C . ILE A 1 398 ? 1.779 -3.338 22.458 1.00 96.56 398 ILE A C 1
ATOM 2943 O O . ILE A 1 398 ? 0.760 -2.809 22.889 1.00 96.56 398 ILE A O 1
ATOM 2947 N N . THR A 1 399 ? 2.728 -2.643 21.842 1.00 93.69 399 THR A N 1
ATOM 2948 C CA . THR A 1 399 ? 2.679 -1.188 21.646 1.00 93.69 399 THR A CA 1
ATOM 2949 C C . THR A 1 399 ? 2.287 -0.815 20.223 1.00 93.69 399 THR A C 1
ATOM 2951 O O . THR A 1 399 ? 1.612 0.192 20.018 1.00 93.69 399 THR A O 1
ATOM 2954 N N . GLU A 1 400 ? 2.627 -1.649 19.236 1.00 93.31 400 GLU A N 1
ATOM 2955 C CA . GLU A 1 400 ? 2.248 -1.433 17.841 1.00 93.31 400 GLU A CA 1
ATOM 2956 C C . GLU A 1 400 ? 1.903 -2.737 17.127 1.00 93.31 400 GLU A C 1
ATOM 2958 O O . GLU A 1 400 ? 2.445 -3.801 17.421 1.00 93.31 400 GLU A O 1
ATOM 2963 N N . LEU A 1 401 ? 1.008 -2.628 16.146 1.00 95.88 401 LEU A N 1
ATOM 2964 C CA . LEU A 1 401 ? 0.560 -3.722 15.291 1.00 95.88 401 LEU A CA 1
ATOM 2965 C C . LEU A 1 401 ? 0.547 -3.266 13.834 1.00 95.88 401 LEU A C 1
ATOM 2967 O O . LEU A 1 401 ? 0.072 -2.168 13.527 1.00 95.88 401 LEU A O 1
ATOM 2971 N N . GLY A 1 402 ? 0.966 -4.129 12.920 1.00 94.19 402 GLY A N 1
ATOM 2972 C CA . GLY A 1 402 ? 0.846 -3.906 11.487 1.00 94.19 402 GLY A CA 1
ATOM 2973 C C . GLY A 1 402 ? 0.296 -5.119 10.756 1.00 94.19 402 GLY A C 1
ATOM 2974 O O . GLY A 1 402 ? 0.485 -6.271 11.147 1.00 94.19 402 GLY A O 1
ATOM 2975 N N . LEU A 1 403 ? -0.419 -4.821 9.676 1.00 95.12 403 LEU A N 1
ATOM 2976 C CA . LEU A 1 403 ? -1.113 -5.781 8.837 1.00 95.12 403 LEU A CA 1
ATOM 2977 C C . LEU A 1 403 ? -0.871 -5.403 7.382 1.00 95.12 403 LEU A C 1
ATOM 2979 O O . LEU A 1 403 ? -1.126 -4.270 6.988 1.00 95.12 403 LEU A O 1
ATOM 2983 N N . GLU A 1 404 ? -0.443 -6.366 6.578 1.00 92.06 404 GLU A N 1
ATOM 2984 C CA . GLU A 1 404 ? -0.310 -6.193 5.135 1.00 92.06 404 GLU A CA 1
ATOM 2985 C C . GLU A 1 404 ? -1.507 -6.795 4.405 1.00 92.06 404 GLU A C 1
ATOM 2987 O O . GLU A 1 404 ? -2.080 -7.793 4.840 1.00 92.06 404 GLU A O 1
ATOM 2992 N N . ARG A 1 405 ? -1.867 -6.228 3.249 1.00 91.00 405 ARG A N 1
ATOM 2993 C CA . ARG A 1 405 ? -3.058 -6.650 2.485 1.00 91.00 405 ARG A CA 1
ATOM 2994 C C . ARG A 1 405 ? -3.025 -8.101 1.996 1.00 91.00 405 ARG A C 1
ATOM 2996 O O . ARG A 1 405 ? -4.064 -8.720 1.800 1.00 91.00 405 ARG A O 1
ATOM 3003 N N . GLU A 1 406 ? -1.825 -8.645 1.814 1.00 88.25 406 GLU A N 1
ATOM 3004 C CA . GLU A 1 406 ? -1.595 -10.048 1.446 1.00 88.25 406 GLU A CA 1
ATOM 3005 C C . GLU A 1 406 ? -1.305 -10.929 2.678 1.00 88.25 406 GLU A C 1
ATOM 3007 O O . GLU A 1 406 ? -0.958 -12.099 2.532 1.00 88.25 406 GLU A O 1
ATOM 3012 N N . GLY A 1 407 ? -1.427 -10.372 3.889 1.00 91.81 407 GLY A N 1
ATOM 3013 C CA . GLY A 1 407 ? -1.048 -11.012 5.147 1.00 91.81 407 GLY A CA 1
ATOM 3014 C C . GLY A 1 407 ? -1.969 -12.151 5.576 1.00 91.81 407 GLY A C 1
ATOM 3015 O O . GLY A 1 407 ? -1.560 -12.962 6.395 1.00 91.81 407 GLY A O 1
ATOM 3016 N N . LEU A 1 408 ? -3.180 -12.256 5.018 1.00 93.06 408 LEU A N 1
ATOM 3017 C CA . LEU A 1 408 ? -4.111 -13.351 5.294 1.00 93.06 408 LEU A CA 1
ATOM 3018 C C . LEU A 1 408 ? -4.170 -14.320 4.104 1.00 93.06 408 LEU A C 1
ATOM 3020 O O . LEU A 1 408 ? -4.558 -13.946 2.996 1.00 93.06 408 LEU A O 1
ATOM 3024 N N . ARG A 1 409 ? -3.801 -15.583 4.337 1.00 88.62 409 ARG A N 1
ATOM 3025 C CA . ARG A 1 409 ? -3.785 -16.659 3.336 1.00 88.62 409 ARG A CA 1
ATOM 3026 C C . ARG A 1 409 ? -4.350 -17.946 3.918 1.00 88.62 409 ARG A C 1
ATOM 3028 O O . ARG A 1 409 ? -3.740 -18.558 4.791 1.00 88.62 409 ARG A O 1
ATOM 3035 N N . ALA A 1 410 ? -5.493 -18.385 3.391 1.00 86.81 410 ALA A N 1
ATOM 3036 C CA . ALA A 1 410 ? -6.312 -19.421 4.019 1.00 86.81 410 ALA A CA 1
ATOM 3037 C C . ALA A 1 410 ? -6.581 -19.049 5.488 1.00 86.81 410 ALA A C 1
ATOM 3039 O O . ALA A 1 410 ? -7.262 -18.051 5.731 1.00 86.81 410 ALA A O 1
ATOM 3040 N N . ASP A 1 411 ? -5.989 -19.793 6.421 1.00 88.62 411 ASP A N 1
ATOM 3041 C CA . ASP A 1 411 ? -6.134 -19.601 7.867 1.00 88.62 411 ASP A CA 1
ATOM 3042 C C . ASP A 1 411 ? -4.884 -18.978 8.496 1.00 88.62 411 ASP A C 1
ATOM 3044 O O . ASP A 1 411 ? -4.837 -18.806 9.706 1.00 88.62 411 ASP A O 1
ATOM 3048 N N . TRP A 1 412 ? -3.855 -18.667 7.708 1.00 92.00 412 TRP A N 1
ATOM 3049 C CA . TRP A 1 412 ? -2.617 -18.079 8.204 1.00 92.00 412 TRP A CA 1
ATOM 3050 C C . TRP A 1 412 ? -2.655 -16.566 8.084 1.00 92.00 412 TRP A C 1
ATOM 3052 O O . TRP A 1 412 ? -2.913 -16.033 7.005 1.00 92.00 412 TRP A O 1
ATOM 3062 N N . LEU A 1 413 ? -2.356 -15.895 9.189 1.00 94.25 413 LEU A N 1
ATOM 3063 C CA . LEU A 1 413 ? -2.242 -14.453 9.281 1.00 94.25 413 LEU A CA 1
ATOM 3064 C C . LEU A 1 413 ? -0.806 -14.085 9.656 1.00 94.25 413 LEU A C 1
ATOM 3066 O O . LEU A 1 413 ? -0.325 -14.464 10.723 1.00 94.25 413 LEU A O 1
ATOM 3070 N N . ALA A 1 414 ? -0.145 -13.343 8.776 1.00 95.06 414 ALA A N 1
ATOM 3071 C CA . ALA A 1 414 ? 1.130 -12.696 9.028 1.00 95.06 414 ALA A CA 1
ATOM 3072 C C . ALA A 1 414 ? 0.898 -11.252 9.489 1.00 95.06 414 ALA A C 1
ATOM 3074 O O . ALA A 1 414 ? 0.167 -10.493 8.846 1.00 95.06 414 ALA A O 1
ATOM 3075 N N . ILE A 1 415 ? 1.542 -10.878 10.589 1.00 95.44 415 ILE A N 1
ATOM 3076 C CA . ILE A 1 415 ? 1.483 -9.543 11.185 1.00 95.44 415 ILE A CA 1
ATOM 3077 C C . ILE A 1 415 ? 2.886 -9.076 11.549 1.00 95.44 415 ILE A C 1
ATOM 3079 O O . ILE A 1 415 ? 3.808 -9.883 11.662 1.00 95.44 415 ILE A O 1
ATOM 3083 N N . ASN A 1 416 ? 3.036 -7.784 11.800 1.00 95.12 416 ASN A N 1
ATOM 3084 C CA . ASN A 1 416 ? 4.161 -7.276 12.573 1.00 95.12 416 ASN A CA 1
ATOM 3085 C C . ASN A 1 416 ? 3.660 -6.722 13.905 1.00 95.12 416 ASN A C 1
ATOM 3087 O O . ASN A 1 416 ? 2.529 -6.239 13.990 1.00 95.12 416 ASN A O 1
ATOM 3091 N N . ALA A 1 417 ? 4.489 -6.831 14.935 1.00 95.56 417 ALA A N 1
ATOM 3092 C CA . ALA A 1 417 ? 4.191 -6.282 16.245 1.00 95.56 417 ALA A CA 1
ATOM 3093 C C . ALA A 1 417 ? 5.453 -5.719 16.896 1.00 95.56 417 ALA A C 1
ATOM 3095 O O . ALA A 1 417 ? 6.539 -6.277 16.721 1.00 95.56 417 ALA A O 1
ATOM 3096 N N . LYS A 1 418 ? 5.277 -4.640 17.661 1.00 94.62 418 LYS A N 1
ATOM 3097 C CA . LYS A 1 418 ? 6.256 -4.097 18.609 1.00 94.62 418 LYS A CA 1
ATOM 3098 C C . LYS A 1 418 ? 5.703 -4.292 20.015 1.00 94.62 418 LYS A C 1
ATOM 3100 O O . LYS A 1 418 ? 4.501 -4.144 20.239 1.00 94.62 418 LYS A O 1
ATOM 3105 N N . MET A 1 419 ? 6.576 -4.643 20.945 1.00 95.19 419 MET A N 1
ATOM 3106 C CA . MET A 1 419 ? 6.283 -4.836 22.356 1.00 95.19 419 MET A CA 1
ATOM 3107 C C . MET A 1 419 ? 7.258 -4.001 23.171 1.00 95.19 419 MET A C 1
ATOM 3109 O O . MET A 1 419 ? 8.449 -3.951 22.864 1.00 95.19 419 MET A O 1
ATOM 3113 N N . GLY A 1 420 ? 6.750 -3.346 24.207 1.00 93.88 420 GLY A N 1
ATOM 3114 C CA . GLY A 1 420 ? 7.532 -2.459 25.059 1.00 93.88 420 GLY A CA 1
ATOM 3115 C C . GLY A 1 420 ? 7.124 -2.575 26.518 1.00 93.88 420 GLY A C 1
ATOM 3116 O O . GLY A 1 420 ? 6.016 -3.015 26.839 1.00 93.88 420 GLY A O 1
ATOM 3117 N N . ILE A 1 421 ? 8.039 -2.188 27.400 1.00 92.81 421 ILE A N 1
ATOM 3118 C CA . ILE A 1 421 ? 7.785 -2.033 28.832 1.00 92.81 421 ILE A CA 1
ATOM 3119 C C . ILE A 1 421 ? 7.442 -0.563 29.080 1.00 92.81 421 ILE A C 1
ATOM 3121 O O . ILE A 1 421 ? 8.095 0.331 28.543 1.00 92.81 421 ILE A O 1
ATOM 3125 N N . GLU A 1 422 ? 6.411 -0.300 29.879 1.00 88.44 422 GLU A N 1
ATOM 3126 C CA . GLU A 1 422 ? 6.040 1.068 30.241 1.00 88.44 422 GLU A CA 1
ATOM 3127 C C . GLU A 1 422 ? 7.215 1.789 30.925 1.00 88.44 422 GLU A C 1
ATOM 3129 O O . GLU A 1 422 ? 7.785 1.292 31.895 1.00 88.44 422 GLU A O 1
ATOM 3134 N N . GLY A 1 423 ? 7.590 2.959 30.398 1.00 84.56 423 GLY A N 1
ATOM 3135 C CA . GLY A 1 423 ? 8.742 3.732 30.876 1.00 84.56 423 GLY A CA 1
ATOM 3136 C C . GLY A 1 423 ? 10.114 3.163 30.489 1.00 84.56 423 GLY A C 1
ATOM 3137 O O . GLY A 1 423 ? 11.123 3.736 30.900 1.00 84.56 423 GLY A O 1
ATOM 3138 N N . GLY A 1 424 ? 10.157 2.072 29.720 1.00 81.62 424 GLY A N 1
ATOM 3139 C CA . GLY A 1 424 ? 11.388 1.470 29.216 1.00 81.62 424 GLY A CA 1
ATOM 3140 C C . GLY A 1 424 ? 11.928 2.139 27.949 1.00 81.62 424 GLY A C 1
ATOM 3141 O O . GLY A 1 424 ? 11.256 2.950 27.307 1.00 81.62 424 GLY A O 1
ATOM 3142 N N . THR A 1 425 ? 13.161 1.794 27.586 1.00 82.00 425 THR A N 1
ATOM 3143 C CA . THR A 1 425 ? 13.804 2.236 26.337 1.00 82.00 425 THR A CA 1
ATOM 3144 C C . THR A 1 425 ? 13.458 1.308 25.168 1.00 82.00 425 THR A C 1
ATOM 3146 O O . THR A 1 425 ? 12.984 0.191 25.366 1.00 82.00 425 THR A O 1
ATOM 3149 N N . GLU A 1 426 ? 13.714 1.735 23.926 1.00 75.50 426 GLU A N 1
ATOM 3150 C CA . GLU A 1 426 ? 13.519 0.871 22.749 1.00 75.50 426 GLU A CA 1
ATOM 3151 C C . GLU A 1 426 ? 14.351 -0.420 22.810 1.00 75.50 426 GLU A C 1
ATOM 3153 O O . GLU A 1 426 ? 13.884 -1.465 22.363 1.00 75.50 426 GLU A O 1
ATOM 3158 N N . GLU A 1 427 ? 15.551 -0.365 23.399 1.00 80.50 427 GLU A N 1
ATOM 3159 C CA . GLU A 1 427 ? 16.449 -1.521 23.551 1.00 80.50 427 GLU A CA 1
ATOM 3160 C C . GLU A 1 427 ? 15.900 -2.574 24.525 1.00 80.50 427 GLU A C 1
ATOM 3162 O O . GLU A 1 427 ? 16.303 -3.735 24.483 1.00 80.50 427 GLU A O 1
ATOM 3167 N N . GLU A 1 428 ? 14.963 -2.181 25.389 1.00 83.62 428 GLU A N 1
ATOM 3168 C CA . GLU A 1 428 ? 14.259 -3.066 26.321 1.00 83.62 428 GLU A CA 1
ATOM 3169 C C . GLU A 1 428 ? 12.983 -3.660 25.706 1.00 83.62 428 GLU A C 1
ATOM 3171 O O . GLU A 1 428 ? 12.290 -4.442 26.359 1.00 83.62 428 GLU A O 1
ATOM 3176 N N . GLY A 1 429 ? 12.650 -3.276 24.471 1.00 87.94 429 GLY A N 1
ATOM 3177 C CA . GLY A 1 429 ? 11.515 -3.781 23.713 1.00 87.94 429 GLY A CA 1
ATOM 3178 C C . GLY A 1 429 ? 11.861 -4.957 22.799 1.00 87.94 429 GLY A C 1
ATOM 3179 O O . GLY A 1 429 ? 12.995 -5.416 22.696 1.00 87.94 429 GLY A O 1
ATOM 3180 N N . MET A 1 430 ? 10.845 -5.448 22.096 1.00 93.69 430 MET A N 1
ATOM 3181 C CA . MET A 1 430 ? 10.982 -6.481 21.070 1.00 93.69 430 MET A CA 1
ATOM 3182 C C . MET A 1 430 ? 10.082 -6.139 19.889 1.00 93.69 430 MET A C 1
ATOM 3184 O O . MET A 1 430 ? 8.968 -5.657 20.074 1.00 93.69 430 MET A O 1
ATOM 3188 N N . ALA A 1 431 ? 10.536 -6.398 18.667 1.00 93.38 431 ALA A N 1
ATOM 3189 C CA . ALA A 1 431 ? 9.702 -6.275 17.480 1.00 93.38 431 ALA A CA 1
ATOM 3190 C C . ALA A 1 431 ? 9.971 -7.430 16.521 1.00 93.38 431 ALA A C 1
ATOM 3192 O O . ALA A 1 431 ? 11.097 -7.918 16.417 1.00 93.38 431 ALA A O 1
ATOM 3193 N N . GLY A 1 432 ? 8.938 -7.857 15.803 1.00 94.19 432 GLY A N 1
ATOM 3194 C CA . GLY A 1 432 ? 9.041 -9.017 14.931 1.00 94.19 432 GLY A CA 1
ATOM 3195 C C . GLY A 1 432 ? 7.909 -9.132 13.924 1.00 94.19 432 GLY A C 1
ATOM 3196 O O . GLY A 1 432 ? 6.909 -8.412 13.975 1.00 94.19 432 GLY A O 1
ATOM 3197 N N . ILE A 1 433 ? 8.093 -10.069 12.995 1.00 94.38 433 ILE A N 1
ATOM 3198 C CA . ILE A 1 433 ? 7.050 -10.542 12.087 1.00 94.38 433 ILE A CA 1
ATOM 3199 C C . ILE A 1 433 ? 6.575 -11.888 12.618 1.00 94.38 433 ILE A C 1
ATOM 3201 O O . ILE A 1 433 ? 7.362 -12.825 12.746 1.00 94.38 433 ILE A O 1
ATOM 3205 N N . TYR A 1 434 ? 5.281 -11.982 12.891 1.00 94.62 434 TYR A N 1
ATOM 3206 C CA . TYR A 1 434 ? 4.653 -13.149 13.489 1.00 94.62 434 TYR A CA 1
ATOM 3207 C C . TYR A 1 434 ? 3.670 -13.769 12.514 1.00 94.62 434 TYR A C 1
ATOM 3209 O O . TYR A 1 434 ? 3.009 -13.072 11.743 1.00 94.62 434 TYR A O 1
ATOM 3217 N N . VAL A 1 435 ? 3.555 -15.091 12.568 1.00 92.81 435 VAL A N 1
ATOM 3218 C CA . VAL A 1 435 ? 2.584 -15.845 11.781 1.00 92.81 435 VAL A CA 1
ATOM 3219 C C . VAL A 1 435 ? 1.741 -16.671 12.736 1.00 92.81 435 VAL A C 1
ATOM 3221 O O . VAL A 1 435 ? 2.265 -17.477 13.501 1.00 92.81 435 VAL A O 1
ATOM 3224 N N . THR A 1 436 ? 0.428 -16.482 12.680 1.00 89.31 436 THR A N 1
ATOM 3225 C CA . THR A 1 436 ? -0.533 -17.204 13.516 1.00 89.31 436 THR A CA 1
ATOM 3226 C C . THR A 1 436 ? -1.653 -17.797 12.673 1.00 89.31 436 THR A C 1
ATOM 3228 O O . THR A 1 436 ? -1.843 -17.423 11.513 1.00 89.31 436 THR A O 1
ATOM 3231 N N . ARG A 1 437 ? -2.399 -18.742 13.249 1.00 89.50 437 ARG A N 1
ATOM 3232 C CA . ARG A 1 437 ? -3.631 -19.241 12.643 1.00 89.50 437 ARG A CA 1
ATOM 3233 C C . ARG A 1 437 ? -4.825 -18.481 13.187 1.00 89.50 437 ARG A C 1
ATOM 3235 O O . ARG A 1 437 ? -4.989 -18.380 14.399 1.00 89.50 437 ARG A O 1
ATOM 3242 N N . VAL A 1 438 ? -5.674 -17.999 12.291 1.00 88.00 438 VAL A N 1
ATOM 3243 C CA . VAL A 1 438 ? -6.9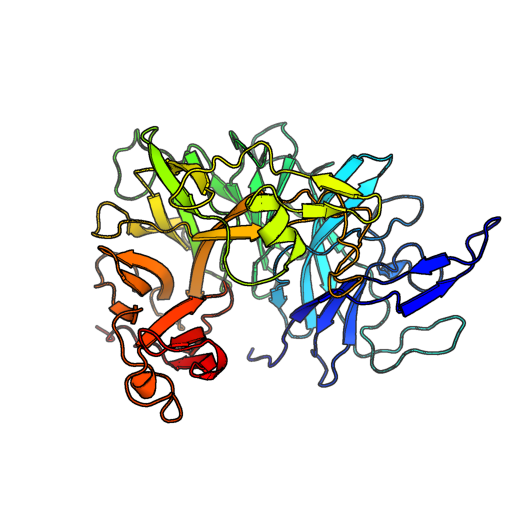46 -17.391 12.672 1.00 88.00 438 VAL A CA 1
ATOM 3244 C C . VAL A 1 438 ? -8.023 -18.457 12.887 1.00 88.00 438 VAL A C 1
ATOM 3246 O O . VAL A 1 438 ? -7.990 -19.501 12.224 1.00 88.00 438 VAL A O 1
ATOM 3249 N N . PRO A 1 439 ? -8.988 -18.217 13.790 1.00 77.75 439 PRO A N 1
ATOM 3250 C CA . PRO A 1 439 ? -10.112 -19.119 13.996 1.00 77.75 439 PRO A CA 1
ATOM 3251 C C . PRO A 1 439 ? -10.887 -19.399 12.703 1.00 77.75 439 PRO A C 1
ATOM 3253 O O . PRO A 1 439 ? -11.057 -18.544 11.828 1.00 77.75 439 PRO A O 1
ATOM 3256 N N . ASN A 1 440 ? -11.367 -20.635 12.579 1.00 70.31 440 ASN A N 1
ATOM 3257 C CA . ASN A 1 440 ? -12.296 -21.006 11.519 1.00 70.31 440 ASN A CA 1
ATOM 3258 C C . ASN A 1 440 ? -13.713 -20.669 11.953 1.00 70.31 440 ASN A C 1
ATOM 3260 O O . ASN A 1 440 ? -14.082 -20.899 13.104 1.00 70.31 440 ASN A O 1
ATOM 3264 N N . THR A 1 441 ? -14.525 -20.188 11.011 1.00 61.56 441 THR A N 1
ATOM 3265 C CA . THR A 1 441 ? -15.959 -20.041 11.247 1.00 61.56 441 THR A CA 1
ATOM 3266 C C . THR A 1 441 ? -16.502 -21.413 11.654 1.00 61.56 441 THR A C 1
ATOM 3268 O O . THR A 1 441 ? -16.276 -22.382 10.919 1.00 61.56 441 THR A O 1
ATOM 3271 N N . PRO A 1 442 ? -17.187 -21.551 12.804 1.00 50.19 442 PRO A N 1
ATOM 3272 C CA . PRO A 1 442 ? -17.821 -22.811 13.160 1.00 50.19 442 PRO A CA 1
ATOM 3273 C C . PRO A 1 442 ? -18.730 -23.235 12.005 1.00 50.19 442 PRO A C 1
ATOM 3275 O O . PRO A 1 442 ? -19.621 -22.479 11.610 1.00 50.19 442 PRO A O 1
ATOM 3278 N N . ARG A 1 443 ? -18.482 -24.415 11.424 1.00 45.69 443 ARG A N 1
ATOM 3279 C CA . ARG A 1 443 ? -19.371 -24.972 10.398 1.00 45.69 443 ARG A CA 1
ATOM 3280 C C . ARG A 1 443 ? -20.743 -25.151 11.047 1.00 45.69 443 ARG A C 1
ATOM 3282 O O . ARG A 1 443 ? -20.854 -25.922 11.998 1.00 45.69 443 ARG A O 1
ATOM 3289 N N . ARG A 1 444 ? -21.737 -24.386 10.589 1.00 41.19 444 ARG A N 1
ATOM 3290 C CA . ARG A 1 444 ? -23.137 -24.589 10.977 1.00 41.19 444 ARG A CA 1
ATOM 3291 C C . ARG A 1 444 ? -23.699 -25.841 10.331 1.00 41.19 444 ARG A C 1
ATOM 3293 O O . ARG A 1 444 ? -23.352 -26.088 9.153 1.00 41.19 444 ARG A O 1
#

Foldseek 3Di:
DDAPKAKFKDFADFDDWDAPPPGDIDTWWRIFIWMQLPNDIAGPATQCCQPPLQVLNFDPPDPPGWGFLYWPDGWEDEPSFKIKTKTWTDDPNDIKIFIKMFGFDQDWRQDPVGTDPRYRYRHHIATAFIQPPDDAPPDRAGFPDKATWYDYYQKIKFWTASDPPFGPWTAIWMDGNHHNGDTDHLFMFQAADPPDPRNWTWRDWFGAWFDHPFKIKTKTATDDDWDKDKAFQDPDDFPQLSCQQQQRRQAPVRDGHHDPQWDADPVGIIHIDIGGQWMAMWMAGNPVSDIFGFDINVRQFGWQKDKDFDKDDPHHHPPGPPDPPPSVDIDYTDIDIHGAWAWDDDDVAAIKIWTWTHGPNKTFTWIGRTPPDDIGTPDIQAAAPCVQPVPWQPQKTWPDKAAHHNQDYHQKGKIKTKIDHVVDDSVNIDIDIGIDGHDDDPDD

pLDDT: mean 90.89, std 10.63, range [38.91, 98.75]